Protein AF-A0A2V3XWN4-F1 (afdb_monomer_lite)

InterPro domains:
  IPR018337 Cell wall/choline-binding repeat [PF01473] (289-299)
  IPR018337 Cell wall/choline-binding repeat [PF01473] (301-315)
  IPR018337 Cell wall/choline-binding repeat [PF01473] (327-348)
  IPR018337 Cell wall/choline-binding repeat [PF01473] (350-366)
  IPR018337 Cell wall/choline-binding repeat [PS51170] (349-368)

Secondary structure (DSSP, 8-state):
---TTTTTT-----PPTT---------EEEEEEEE-S-SSGGG-EEEEEEEETT--TTSGGGHHHHTTSPPPPSEEE-TTS-EEEEEEEES-SSS--B--TTSPP-S-EEEEEEEEE-HHHHHHHHHHHHHHHHHHHHHHT-TTS-HHHHHHHHHHHHHHHHHHS--SSPPPHHHHHHHHHHHHHHHHHHHHHHHHHHHHHHHHHHTTS------------------------SEEEBTTTEEEEE----TT-PPPEEEEETTSPBP-SEEEEEEPPPPTTSPPPTT-EEEEE-TTSPBP-EEEE-TTS-EEEE---SSSSTTPBP-EEEEETTTTEEEEE-TTT-PBP-EEEEETTEEEEE-SS--S-EEEETTTTEEEE---SSPPTTPBP-SSB-TTS-BB-TTS-B--

Radius of gyration: 44.66 Å; chains: 1; bounding box: 105×45×139 Å

Sequence (412 aa):
EQDPEETGGLYAFTAHAGSRYVMVYNRAYRVYFINNVALPLENRYRYYFKVRRGESPEDEYYHSEYGQVAEQLEYFVNPDGAEFRYEGWSYSQDRYKEFNPSAAIYRKTYLYAYYKDNVKEVDDARKKLEDAIKEAIRVSDDYFLKQEESGELKEAVEEALEVLDRENPRATAGQLEEALEKLKEKTEPYEEILDDRYNHYDDIQDNGNKGGNKGGGGSGSGSKQNPFNTKRPESYTLGTNGNWVEISAPVGGERQMAFVLNGGMRLSGMWAWIKYPADGNGNISDRTGWYHFNDKGIMETGWIRDESGNWYYCNTEKEGRFGKMQTGWRHDGADENWYYLIPEGGAMATGWRKIGEKWYYFETAGAGVYAYDPVEERWNYGGGSGKPLGSMYKNEMTPDGYAVDSDGVWIP

Structure (mmCIF, N/CA/C/O backbone):
data_AF-A0A2V3XWN4-F1
#
_entry.id   AF-A0A2V3XWN4-F1
#
loop_
_atom_site.group_PDB
_atom_site.id
_atom_site.type_symbol
_atom_site.label_atom_id
_atom_site.label_alt_id
_atom_site.label_comp_id
_atom_site.label_asym_id
_atom_site.label_entity_id
_atom_site.label_seq_id
_atom_site.pdbx_PDB_ins_code
_atom_site.Cartn_x
_atom_site.Cartn_y
_atom_site.Cartn_z
_atom_site.occupancy
_atom_site.B_iso_or_equiv
_atom_site.auth_seq_id
_atom_site.auth_comp_id
_atom_site.auth_asym_id
_atom_site.auth_atom_id
_atom_site.pdbx_PDB_model_num
ATOM 1 N N . GLU A 1 1 ? -40.427 -12.298 67.861 1.00 51.34 1 GLU A N 1
ATOM 2 C CA . GLU A 1 1 ? -41.456 -12.307 66.802 1.00 51.34 1 GLU A CA 1
ATOM 3 C C . GLU A 1 1 ? -41.292 -13.569 65.974 1.00 51.34 1 GLU A C 1
ATOM 5 O O . GLU A 1 1 ? -40.167 -14.034 65.852 1.00 51.34 1 GLU A O 1
ATOM 10 N N . GLN A 1 2 ? -42.379 -14.164 65.483 1.00 57.03 2 GLN A N 1
ATOM 11 C CA . GLN A 1 2 ? -42.281 -15.189 64.439 1.00 57.03 2 GLN A CA 1
ATOM 12 C C . GLN A 1 2 ? -42.116 -14.457 63.111 1.00 57.03 2 GLN A C 1
ATOM 14 O O . GLN A 1 2 ? -42.968 -13.625 62.797 1.00 57.03 2 GLN A O 1
ATOM 19 N N . ASP A 1 3 ? -41.043 -14.737 62.369 1.00 60.22 3 ASP A N 1
ATOM 20 C CA . ASP A 1 3 ? -40.909 -14.256 60.997 1.00 60.22 3 ASP A CA 1
ATOM 21 C C . ASP A 1 3 ? -42.015 -14.919 60.151 1.00 60.22 3 ASP A C 1
ATOM 23 O O . ASP A 1 3 ? -42.009 -16.145 59.991 1.00 60.22 3 ASP A O 1
ATOM 27 N N . PRO A 1 4 ? -42.987 -14.153 59.622 1.00 61.97 4 PRO A N 1
ATOM 28 C CA . PRO A 1 4 ? -44.060 -14.703 58.801 1.00 61.97 4 PRO A CA 1
ATOM 29 C C . PRO A 1 4 ? -43.546 -15.437 57.553 1.00 61.97 4 PRO A C 1
ATOM 31 O O . PRO A 1 4 ? -44.279 -16.241 56.979 1.00 61.97 4 PRO A O 1
ATOM 34 N N . GLU A 1 5 ? -42.312 -15.172 57.109 1.00 60.25 5 GLU A N 1
ATOM 35 C CA . GLU A 1 5 ? -41.671 -15.877 55.995 1.00 60.25 5 GLU A CA 1
ATOM 36 C C . GLU A 1 5 ? -41.313 -17.323 56.365 1.00 60.25 5 GLU A C 1
ATOM 38 O O . GLU A 1 5 ? -41.525 -18.231 55.560 1.00 60.25 5 GLU A O 1
ATOM 43 N N . GLU A 1 6 ? -40.817 -17.551 57.584 1.00 65.31 6 GLU A N 1
ATOM 44 C CA . GLU A 1 6 ? -40.425 -18.880 58.071 1.00 65.31 6 GLU A CA 1
ATOM 45 C C . GLU A 1 6 ? -41.642 -19.741 58.422 1.00 65.31 6 GLU A C 1
ATOM 47 O O . GLU A 1 6 ? -41.605 -20.967 58.311 1.00 65.31 6 GLU A O 1
ATOM 52 N N . THR A 1 7 ? -42.750 -19.103 58.805 1.00 71.56 7 THR A N 1
ATOM 53 C CA . THR A 1 7 ? -43.983 -19.790 59.211 1.00 71.56 7 THR A CA 1
ATOM 54 C C . THR A 1 7 ? -44.996 -19.967 58.079 1.00 71.56 7 THR A C 1
ATOM 56 O O . THR A 1 7 ? -46.096 -20.476 58.310 1.00 71.56 7 THR A O 1
ATOM 59 N N . GLY A 1 8 ? -44.671 -19.540 56.852 1.00 62.84 8 GLY A N 1
ATOM 60 C CA . GLY A 1 8 ? -45.594 -19.601 55.714 1.00 62.84 8 GLY A CA 1
ATOM 61 C C . GLY A 1 8 ? -46.825 -18.701 55.879 1.00 62.84 8 GLY A C 1
ATOM 62 O O . GLY A 1 8 ? -47.900 -19.017 55.372 1.00 62.84 8 GLY A O 1
ATOM 63 N N . GLY A 1 9 ? -46.685 -17.592 56.607 1.00 65.88 9 GLY A N 1
ATOM 64 C CA . GLY A 1 9 ? -47.760 -16.652 56.917 1.00 65.88 9 GLY A CA 1
ATOM 65 C C . GLY A 1 9 ? -48.622 -17.050 58.118 1.00 65.88 9 GLY A C 1
ATOM 66 O O . GLY A 1 9 ? -49.652 -16.416 58.353 1.00 65.88 9 GLY A O 1
ATOM 67 N N . LEU A 1 10 ? -48.233 -18.077 58.883 1.00 65.31 10 LEU A N 1
ATOM 68 C CA . LEU A 1 10 ? -48.915 -18.434 60.123 1.00 65.31 10 LEU A CA 1
ATOM 69 C C . LEU A 1 10 ? -48.563 -17.413 61.213 1.00 65.31 10 LEU A C 1
ATOM 71 O O . LEU A 1 10 ? -47.402 -17.271 61.593 1.00 65.31 10 LEU A O 1
ATOM 75 N N . TYR A 1 11 ? -49.581 -16.730 61.729 1.00 69.88 11 TYR A N 1
ATOM 76 C CA . TYR A 1 11 ? -49.459 -15.811 62.855 1.00 69.88 11 TYR A CA 1
ATOM 77 C C . TYR A 1 11 ? -50.438 -16.227 63.953 1.00 69.88 11 TYR A C 1
ATOM 79 O O . TYR A 1 11 ? -51.635 -16.372 63.699 1.00 69.88 11 TYR A O 1
ATOM 87 N N . ALA A 1 12 ? -49.936 -16.421 65.173 1.00 74.12 12 ALA A N 1
ATOM 88 C CA . ALA A 1 12 ? -50.736 -16.785 66.337 1.00 74.12 12 ALA A CA 1
ATOM 89 C C . ALA A 1 12 ? -50.506 -15.781 67.471 1.00 74.12 12 ALA A C 1
ATOM 91 O O . ALA A 1 12 ? -49.370 -15.447 67.799 1.00 74.12 12 ALA A O 1
ATOM 92 N N . PHE A 1 13 ? -51.591 -15.312 68.085 1.00 80.12 13 PHE A N 1
ATOM 93 C CA . PHE A 1 13 ? -51.546 -14.425 69.243 1.00 80.12 13 PHE A CA 1
ATOM 94 C C . PHE A 1 13 ? -52.724 -14.707 70.178 1.00 80.12 13 PHE A C 1
ATOM 96 O O . PHE A 1 13 ? -53.772 -15.195 69.752 1.00 80.12 13 PHE A O 1
ATOM 103 N N . THR A 1 14 ? -52.562 -14.379 71.458 1.00 84.88 14 THR A N 1
ATOM 104 C CA . THR A 1 14 ? -53.639 -14.471 72.448 1.00 84.88 14 THR A CA 1
ATOM 105 C C . THR A 1 14 ? -54.469 -13.192 72.404 1.00 84.88 14 THR A C 1
ATOM 107 O O . THR A 1 14 ? -53.966 -12.113 72.710 1.00 84.88 14 THR A O 1
ATOM 110 N N . ALA A 1 15 ? -55.736 -13.295 72.009 1.00 83.94 15 ALA A N 1
ATOM 111 C CA . ALA A 1 15 ? -56.645 -12.153 71.964 1.00 83.94 15 ALA A CA 1
ATOM 112 C C . ALA A 1 15 ? -57.164 -11.781 73.367 1.00 83.94 15 ALA A C 1
ATOM 114 O O . ALA A 1 15 ? -57.453 -12.652 74.187 1.00 83.94 15 ALA A O 1
ATOM 115 N N . HIS A 1 16 ? -57.338 -10.484 73.623 1.00 89.50 16 HIS A N 1
ATOM 116 C CA . HIS A 1 16 ? -57.922 -9.950 74.851 1.00 89.50 16 HIS A CA 1
ATOM 117 C C . HIS A 1 16 ? -59.386 -9.551 74.637 1.00 89.50 16 HIS A C 1
ATOM 119 O O . HIS A 1 16 ? -59.754 -8.956 73.620 1.00 89.50 16 HIS A O 1
ATOM 125 N N . ALA A 1 17 ? -60.232 -9.877 75.616 1.00 86.75 17 ALA A N 1
ATOM 126 C CA . ALA A 1 17 ? -61.647 -9.529 75.587 1.00 86.75 17 ALA A CA 1
ATOM 127 C C . ALA A 1 17 ? -61.834 -7.999 75.575 1.00 86.75 17 ALA A C 1
ATOM 129 O O . ALA A 1 17 ? -61.257 -7.294 76.399 1.00 86.75 17 ALA A O 1
ATOM 130 N N . GLY A 1 18 ? -62.646 -7.494 74.640 1.00 90.50 18 GLY A N 1
ATOM 131 C CA . GLY A 1 18 ? -62.926 -6.060 74.469 1.00 90.50 18 GLY A CA 1
ATOM 132 C C . GLY A 1 18 ? -62.038 -5.330 73.451 1.00 90.50 18 GLY A C 1
ATOM 133 O O . GLY A 1 18 ? -62.305 -4.169 73.148 1.00 90.50 18 GLY A O 1
ATOM 134 N N . SER A 1 19 ? -61.021 -5.983 72.881 1.00 89.81 19 SER A N 1
ATOM 135 C CA . SER A 1 19 ? -60.162 -5.401 71.839 1.00 89.81 19 SER A CA 1
ATOM 136 C C . SER A 1 19 ? -60.647 -5.734 70.421 1.00 89.81 19 SER A C 1
ATOM 138 O O . SER A 1 19 ? -61.196 -6.807 70.172 1.00 89.81 19 SER A O 1
ATOM 140 N N . ARG A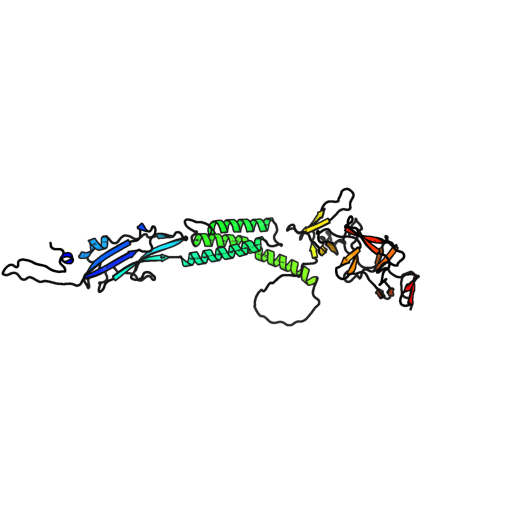 1 20 ? -60.404 -4.828 69.463 1.00 86.31 20 ARG A N 1
ATOM 141 C CA . ARG A 1 20 ? -60.603 -5.070 68.025 1.00 86.31 20 ARG A CA 1
ATOM 142 C C . ARG A 1 20 ? -59.250 -5.264 67.353 1.00 86.31 20 ARG A C 1
ATOM 144 O O . ARG A 1 20 ? -58.442 -4.343 67.317 1.00 86.31 20 ARG A O 1
ATOM 151 N N . TYR A 1 21 ? -59.047 -6.439 66.775 1.00 81.62 21 TYR A N 1
ATOM 152 C CA . TYR A 1 21 ? -57.862 -6.760 65.988 1.00 81.62 21 TYR A CA 1
ATOM 153 C C . TYR A 1 21 ? -58.197 -6.635 64.501 1.00 81.62 21 TYR A C 1
ATOM 155 O O . TYR A 1 21 ? -59.237 -7.120 64.055 1.00 81.62 21 TYR A O 1
ATOM 163 N N . VAL A 1 22 ? -57.336 -5.966 63.735 1.00 77.69 22 VAL A N 1
ATOM 164 C CA . VAL A 1 22 ? -57.468 -5.835 62.280 1.00 77.69 22 VAL A CA 1
ATOM 165 C C . VAL A 1 22 ? -56.222 -6.433 61.648 1.00 77.69 22 VAL A C 1
ATOM 167 O O . VAL A 1 22 ? -55.116 -5.969 61.905 1.00 77.69 22 VAL A O 1
ATOM 170 N N . MET A 1 23 ? -56.409 -7.467 60.832 1.00 72.25 23 MET A N 1
ATOM 171 C CA . MET A 1 23 ? -55.339 -8.068 60.044 1.00 72.25 23 MET A CA 1
ATOM 172 C C . MET A 1 23 ? -55.421 -7.519 58.622 1.00 72.25 23 MET A C 1
ATOM 174 O O . MET A 1 23 ? -56.458 -7.637 57.969 1.00 72.25 23 MET A O 1
ATOM 178 N N . VAL A 1 24 ? -54.337 -6.910 58.150 1.00 67.12 24 VAL A N 1
ATOM 179 C CA . VAL A 1 24 ? -54.233 -6.398 56.782 1.00 67.12 24 VAL A CA 1
ATOM 180 C C . VAL A 1 24 ? -53.136 -7.179 56.078 1.00 67.12 24 VAL A C 1
ATOM 182 O O . VAL A 1 24 ? -51.982 -7.143 56.493 1.00 67.12 24 VAL A O 1
ATOM 185 N N . TYR A 1 25 ? -53.499 -7.892 55.014 1.00 69.25 25 TYR A N 1
ATOM 186 C CA . TYR A 1 25 ? -52.537 -8.546 54.135 1.00 69.25 25 TYR A CA 1
ATOM 187 C C . TYR A 1 25 ? -52.332 -7.674 52.900 1.00 69.25 25 TYR A C 1
ATOM 189 O O . TYR A 1 25 ? -53.263 -7.488 52.115 1.00 69.25 25 TYR A O 1
ATOM 197 N N . ASN A 1 26 ? -51.120 -7.149 52.719 1.00 75.31 26 ASN A N 1
ATOM 198 C CA . ASN A 1 26 ? -50.752 -6.456 51.492 1.00 75.31 26 ASN A CA 1
ATOM 199 C C . ASN A 1 26 ? -49.746 -7.304 50.711 1.00 75.31 26 ASN A C 1
ATOM 201 O O . ASN A 1 26 ? -48.713 -7.718 51.238 1.00 75.31 26 ASN A O 1
ATOM 205 N N . ARG A 1 27 ? -50.061 -7.592 49.447 1.00 86.12 27 ARG A N 1
ATOM 206 C CA . ARG A 1 27 ? -49.185 -8.384 48.578 1.00 86.12 27 ARG A CA 1
ATOM 207 C C . ARG A 1 27 ? -47.886 -7.615 48.363 1.00 86.12 27 ARG A C 1
ATOM 209 O O . ARG A 1 27 ? -47.947 -6.470 47.940 1.00 86.12 27 ARG A O 1
ATOM 216 N N . ALA A 1 28 ? -46.736 -8.244 48.575 1.00 90.81 28 ALA A N 1
ATOM 217 C CA . ALA A 1 28 ? -45.437 -7.643 48.284 1.00 90.81 28 ALA A CA 1
ATOM 218 C C . ALA A 1 28 ? -44.770 -8.283 47.062 1.00 90.81 28 ALA A C 1
ATOM 220 O O . ALA A 1 28 ? -44.972 -9.463 46.757 1.00 90.81 28 ALA A O 1
ATOM 221 N N . TYR A 1 29 ? -43.966 -7.494 46.357 1.00 95.19 29 TYR A N 1
ATOM 222 C CA . TYR A 1 29 ? -43.212 -7.905 45.183 1.00 95.19 29 TYR A CA 1
ATOM 223 C C . TYR A 1 29 ? -41.722 -7.709 45.415 1.00 95.19 29 TYR A C 1
ATOM 225 O O . TYR A 1 29 ? -41.302 -6.720 46.001 1.00 95.19 29 TYR A O 1
ATOM 233 N N . ARG A 1 30 ? -40.912 -8.651 44.927 1.00 95.75 30 ARG A N 1
ATOM 234 C CA . ARG A 1 30 ? -39.455 -8.499 44.933 1.00 95.75 30 ARG A CA 1
ATOM 235 C C . ARG A 1 30 ? -39.034 -7.502 43.853 1.00 95.75 30 ARG A C 1
ATOM 237 O O . ARG A 1 30 ? -39.420 -7.676 42.691 1.00 95.75 30 ARG A O 1
ATOM 244 N N . VAL A 1 31 ? -38.225 -6.526 44.243 1.00 97.19 31 VAL A N 1
ATOM 245 C CA . VAL A 1 31 ? -37.530 -5.593 43.352 1.00 97.19 31 VAL A CA 1
ATOM 246 C C . VAL A 1 31 ? -36.060 -5.992 43.345 1.00 97.19 31 VAL A C 1
ATOM 248 O O . VAL A 1 31 ? -35.425 -5.994 44.394 1.00 97.19 31 VAL A O 1
ATOM 251 N N . TYR A 1 32 ? -35.549 -6.414 42.191 1.00 97.00 32 TYR A N 1
ATOM 252 C CA . TYR A 1 32 ? -34.164 -6.854 42.026 1.00 97.00 32 TYR A CA 1
ATOM 253 C C . TYR A 1 32 ? -33.322 -5.730 41.439 1.00 97.00 32 TYR A C 1
ATOM 255 O O . TYR A 1 32 ? -33.710 -5.170 40.421 1.00 97.00 32 TYR A O 1
ATOM 263 N N . PHE A 1 33 ? -32.156 -5.495 42.025 1.00 96.44 33 PHE A N 1
ATOM 264 C CA . PHE A 1 33 ? -31.102 -4.611 41.542 1.00 96.44 33 PHE A CA 1
ATOM 265 C C . PHE A 1 33 ? -29.926 -5.478 41.100 1.00 96.44 33 PHE A C 1
ATOM 267 O O . PHE A 1 33 ? -29.423 -6.291 41.879 1.00 96.44 33 PHE A O 1
ATOM 274 N N . ILE A 1 34 ? -29.553 -5.381 39.827 1.00 95.56 34 ILE A N 1
ATOM 275 C CA . ILE A 1 34 ? -28.599 -6.281 39.180 1.00 95.56 34 ILE A CA 1
ATOM 276 C C . ILE A 1 34 ? -27.559 -5.465 38.407 1.00 95.56 34 ILE A C 1
ATOM 278 O O . ILE A 1 34 ? -27.908 -4.731 37.490 1.00 95.56 34 ILE A O 1
ATOM 282 N N . ASN A 1 35 ? -26.278 -5.650 38.705 1.00 92.38 35 ASN A N 1
ATOM 283 C CA . ASN A 1 35 ? -25.176 -5.207 37.857 1.00 92.38 35 ASN A CA 1
ATOM 284 C C . ASN A 1 35 ? -24.391 -6.429 37.376 1.00 92.38 35 ASN A C 1
ATOM 286 O O . ASN A 1 35 ? -23.721 -7.091 38.164 1.00 92.38 35 ASN A O 1
ATOM 290 N N . ASN A 1 36 ? -24.482 -6.726 36.080 1.00 87.44 36 ASN A N 1
ATOM 291 C CA . ASN A 1 36 ? -23.754 -7.831 35.448 1.00 87.44 36 ASN A CA 1
ATOM 292 C C . ASN A 1 36 ? -22.577 -7.353 34.583 1.00 87.44 36 ASN A C 1
ATOM 294 O O . ASN A 1 36 ? -21.869 -8.188 34.020 1.00 87.44 36 ASN A O 1
ATOM 298 N N . VAL A 1 37 ? -22.401 -6.037 34.441 1.00 84.62 37 VAL A N 1
ATOM 299 C CA . VAL A 1 37 ? -21.511 -5.424 33.445 1.00 84.62 37 VAL A CA 1
ATOM 300 C C . VAL A 1 37 ? -20.244 -4.874 34.095 1.00 84.62 37 VAL A C 1
ATOM 302 O O . VAL A 1 37 ? -19.184 -4.956 33.485 1.00 84.62 37 VAL A O 1
ATOM 305 N N . ALA A 1 38 ? -20.328 -4.382 35.337 1.00 82.06 38 ALA A N 1
ATOM 306 C CA . ALA A 1 38 ? -19.183 -3.791 36.021 1.00 82.06 38 ALA A CA 1
ATOM 307 C C . ALA A 1 38 ? -17.984 -4.741 36.117 1.00 82.06 38 ALA A C 1
ATOM 309 O O . ALA A 1 38 ? -18.119 -5.957 36.320 1.00 82.06 38 ALA A O 1
ATOM 310 N N . LEU A 1 39 ? -16.808 -4.130 35.987 1.00 76.06 39 LEU A N 1
ATOM 311 C CA . LEU A 1 39 ? -15.509 -4.754 36.160 1.00 76.06 39 LEU A CA 1
ATOM 312 C C . LEU A 1 39 ? -14.726 -4.047 37.275 1.00 76.06 39 LEU A C 1
ATOM 314 O O . LEU A 1 39 ? -14.933 -2.851 37.496 1.00 76.06 39 LEU A O 1
ATOM 318 N N . PRO A 1 40 ? -13.818 -4.753 37.971 1.00 80.00 40 PRO A N 1
ATOM 319 C CA . PRO A 1 40 ? -13.634 -6.215 37.997 1.00 80.00 40 PRO A CA 1
ATOM 320 C C . PRO A 1 40 ? -14.895 -7.000 38.418 1.00 80.00 40 PRO A C 1
ATOM 322 O O . PRO A 1 40 ? -15.858 -6.424 38.912 1.00 80.00 40 PRO A O 1
ATOM 325 N N . LEU A 1 41 ? -14.912 -8.326 38.194 1.00 81.56 41 LEU A N 1
ATOM 326 C CA . LEU A 1 41 ? -16.087 -9.199 38.414 1.00 81.56 41 LEU A CA 1
ATOM 327 C C . LEU A 1 41 ? -16.704 -9.089 39.818 1.00 81.56 41 LEU A C 1
ATOM 329 O O . LEU A 1 41 ? -17.894 -9.343 39.981 1.00 81.56 41 LEU A O 1
ATOM 333 N N . GLU A 1 42 ? -15.903 -8.725 40.815 1.00 82.19 42 GLU A N 1
ATOM 334 C CA . GLU A 1 42 ? -16.322 -8.476 42.198 1.00 82.19 42 GLU A CA 1
ATOM 335 C C . GLU A 1 42 ? -17.287 -7.291 42.353 1.00 82.19 42 GLU A C 1
ATOM 337 O O . GLU A 1 42 ? -18.084 -7.278 43.286 1.00 82.19 42 GLU A O 1
ATOM 342 N N . ASN A 1 43 ? -17.294 -6.353 41.400 1.00 80.25 43 ASN A N 1
ATOM 343 C CA . ASN A 1 43 ? -18.240 -5.235 41.358 1.00 80.25 43 ASN A CA 1
ATOM 344 C C . ASN A 1 43 ? -19.602 -5.631 40.772 1.00 80.25 43 ASN A C 1
ATOM 346 O O . ASN A 1 43 ? -20.525 -4.815 40.723 1.00 80.25 43 ASN A O 1
ATOM 350 N N . ARG A 1 44 ? -19.761 -6.883 40.320 1.00 85.88 44 ARG A N 1
ATOM 351 C CA . ARG A 1 44 ? -21.072 -7.394 39.925 1.00 85.88 44 ARG A CA 1
ATOM 352 C C . ARG A 1 44 ? -21.934 -7.579 41.159 1.00 85.88 44 ARG A C 1
ATOM 354 O O . ARG A 1 44 ? -21.550 -8.211 42.138 1.00 85.88 44 ARG A O 1
ATOM 361 N N . TYR A 1 45 ? -23.144 -7.057 41.077 1.00 87.50 45 TYR A N 1
ATOM 362 C CA . TYR A 1 45 ? -24.017 -6.895 42.223 1.00 87.50 45 TYR A CA 1
ATOM 363 C C . TYR A 1 45 ? -25.370 -7.535 41.954 1.00 87.50 45 TYR A C 1
ATOM 365 O O . TYR A 1 45 ? -25.940 -7.399 40.871 1.00 87.50 45 TYR A O 1
ATOM 373 N N . ARG A 1 46 ? -25.911 -8.227 42.955 1.00 92.44 46 ARG A N 1
ATOM 374 C CA . ARG A 1 46 ? -27.287 -8.710 42.925 1.00 92.44 46 ARG A CA 1
ATOM 375 C C . ARG A 1 46 ? -27.903 -8.581 44.302 1.00 92.44 46 ARG A C 1
ATOM 377 O O . ARG A 1 46 ? -27.551 -9.319 45.216 1.00 92.44 46 ARG A O 1
ATOM 384 N N . TYR A 1 47 ? -28.896 -7.718 44.400 1.00 95.12 47 TYR A N 1
ATOM 385 C CA . TYR A 1 47 ? -29.650 -7.492 45.620 1.00 95.12 47 TYR A CA 1
ATOM 386 C C . TYR A 1 47 ? -31.133 -7.433 45.322 1.00 95.12 47 TYR A C 1
ATOM 388 O O . TYR A 1 47 ? -31.555 -7.172 44.193 1.00 95.12 47 TYR A O 1
ATOM 396 N N . TYR A 1 48 ? -31.940 -7.737 46.324 1.00 95.69 48 TYR A N 1
ATOM 397 C CA . TYR A 1 48 ? -33.368 -7.531 46.232 1.00 95.69 48 TYR A CA 1
ATOM 398 C C . TYR A 1 48 ? -33.957 -7.329 47.615 1.00 95.69 48 TYR A C 1
ATOM 400 O O . TYR A 1 48 ? -33.497 -7.913 48.592 1.00 95.69 48 TYR A O 1
ATOM 408 N N . PHE A 1 49 ? -35.061 -6.601 47.651 1.00 95.75 49 PHE A N 1
ATOM 409 C CA . PHE A 1 49 ? -35.941 -6.522 48.806 1.00 95.75 49 PHE A CA 1
ATOM 410 C C . PHE A 1 49 ? -37.398 -6.531 48.338 1.00 95.75 49 PHE A C 1
ATOM 412 O O . PHE A 1 49 ? -37.686 -6.571 47.132 1.00 95.75 49 PHE A O 1
ATOM 419 N N . LYS A 1 50 ? -38.337 -6.619 49.282 1.00 93.94 50 LYS A N 1
ATOM 420 C CA . LYS A 1 50 ? -39.770 -6.691 48.983 1.00 93.94 50 LYS A CA 1
ATOM 421 C C . LYS A 1 50 ? -40.418 -5.332 49.192 1.00 93.94 50 LYS A C 1
ATOM 423 O O . LYS A 1 50 ? -40.262 -4.753 50.253 1.00 93.94 50 LYS A O 1
ATOM 428 N N . VAL A 1 51 ? -41.214 -4.904 48.218 1.00 94.62 51 VAL A N 1
ATOM 429 C CA . VAL A 1 51 ? -42.010 -3.672 48.267 1.00 94.62 51 VAL A CA 1
ATOM 430 C C . VAL A 1 51 ? -43.481 -4.037 48.147 1.00 94.62 51 VAL A C 1
ATOM 432 O O . VAL A 1 51 ? -43.866 -4.843 47.290 1.00 94.62 51 VAL A O 1
ATOM 435 N N . ARG A 1 52 ? -44.314 -3.514 49.046 1.00 93.81 52 ARG A N 1
ATOM 436 C CA . ARG A 1 52 ? -45.757 -3.770 49.048 1.00 93.81 52 ARG A CA 1
ATOM 437 C C . ARG A 1 52 ? -46.402 -3.194 47.791 1.00 93.81 52 ARG A C 1
ATOM 439 O O . ARG A 1 52 ? -45.956 -2.210 47.210 1.00 93.81 52 ARG A O 1
ATOM 446 N N . ARG A 1 53 ? -47.478 -3.837 47.343 1.00 93.38 53 ARG A N 1
ATOM 447 C CA . ARG A 1 53 ? -48.207 -3.442 46.142 1.00 93.38 53 ARG A CA 1
ATOM 448 C C . ARG A 1 53 ? -48.734 -2.018 46.302 1.00 93.38 53 ARG A C 1
ATOM 450 O O . ARG A 1 53 ? -49.542 -1.769 47.192 1.00 93.38 53 ARG A O 1
ATOM 457 N N . GLY A 1 54 ? -48.362 -1.148 45.368 1.00 93.56 54 GLY A N 1
ATOM 458 C CA . GLY A 1 54 ? -48.785 0.252 45.343 1.00 93.56 54 GLY A CA 1
ATOM 459 C C . GLY A 1 54 ? -47.893 1.203 46.146 1.00 93.56 54 GLY A C 1
ATOM 460 O O . GLY A 1 54 ? -48.116 2.403 46.060 1.00 93.56 54 GLY A O 1
ATOM 461 N N . GLU A 1 55 ? -46.899 0.687 46.872 1.00 95.00 55 GLU A N 1
ATOM 462 C CA . GLU A 1 55 ? -45.883 1.476 47.581 1.00 95.00 55 GLU A CA 1
ATOM 463 C C . GLU A 1 55 ? -44.613 1.615 46.726 1.00 95.00 55 GLU A C 1
ATOM 465 O O . GLU A 1 55 ? -44.451 0.921 45.711 1.00 95.00 55 GLU A O 1
ATOM 470 N N . SER A 1 56 ? -43.738 2.533 47.121 1.00 95.81 56 SER 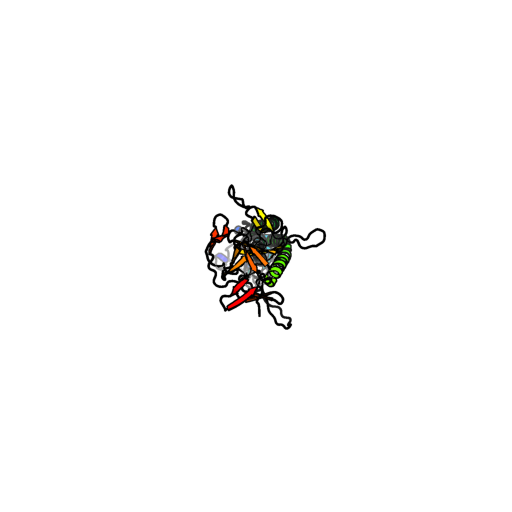A N 1
ATOM 471 C CA . SER A 1 56 ? -42.528 2.930 46.404 1.00 95.81 56 SER A CA 1
ATOM 472 C C . SER A 1 56 ? -41.260 2.446 47.131 1.00 95.81 56 SER A C 1
ATOM 474 O O . SER A 1 56 ? -41.230 2.437 48.361 1.00 95.81 56 SER A O 1
ATOM 476 N N . PRO A 1 57 ? -40.195 2.050 46.407 1.00 94.56 57 PRO A N 1
ATOM 477 C CA . PRO A 1 57 ? -38.905 1.684 47.002 1.00 94.56 57 PRO A CA 1
ATOM 478 C C . PRO A 1 57 ? -38.237 2.785 47.837 1.00 94.56 57 PRO A C 1
ATOM 480 O O . PRO A 1 57 ? -37.441 2.460 48.710 1.00 94.56 57 PRO A O 1
ATOM 483 N N . GLU A 1 58 ? -38.562 4.055 47.589 1.00 94.25 58 GLU A N 1
ATOM 484 C CA . GLU A 1 58 ? -38.068 5.204 48.362 1.00 94.25 58 GLU A CA 1
ATOM 485 C C . GLU A 1 58 ? -38.898 5.546 49.603 1.00 94.25 58 GLU A C 1
ATOM 487 O O . GLU A 1 58 ? -38.500 6.425 50.371 1.00 94.25 58 GLU A O 1
ATOM 492 N N . ASP A 1 59 ? -40.045 4.890 49.814 1.00 94.44 59 ASP A N 1
ATOM 493 C CA . ASP A 1 59 ? -40.867 5.165 50.992 1.00 94.44 59 ASP A CA 1
ATOM 494 C C . ASP A 1 59 ? -40.059 4.891 52.275 1.00 94.44 59 ASP A C 1
ATOM 496 O O . ASP A 1 59 ? -39.278 3.941 52.338 1.00 94.44 59 ASP A O 1
ATOM 500 N N . GLU A 1 60 ? -40.280 5.693 53.326 1.00 92.81 60 GLU A N 1
ATOM 501 C CA . GLU A 1 60 ? -39.513 5.661 54.590 1.00 92.81 60 GLU A CA 1
ATOM 502 C C . GLU A 1 60 ? -39.383 4.247 55.185 1.00 92.81 60 GLU A C 1
ATOM 504 O O . GLU A 1 60 ? -38.344 3.886 55.734 1.00 92.81 60 GLU A O 1
ATOM 509 N N . TYR A 1 61 ? -40.417 3.419 55.007 1.00 90.69 61 TYR A N 1
ATOM 510 C CA . TYR A 1 61 ? -40.444 2.029 55.460 1.00 90.69 61 TYR A CA 1
ATOM 511 C C . TYR A 1 61 ? -39.333 1.156 54.850 1.00 90.69 61 TYR A C 1
ATOM 513 O O . TYR A 1 61 ? -38.884 0.228 55.513 1.00 90.69 61 TYR A O 1
ATOM 521 N N . TYR A 1 62 ? -38.889 1.446 53.623 1.00 93.69 62 TYR A N 1
ATOM 522 C CA . TYR A 1 62 ? -37.864 0.682 52.900 1.00 93.69 62 TYR A CA 1
ATOM 523 C C . TYR A 1 62 ? -36.497 1.369 52.882 1.00 93.69 62 TYR A C 1
ATOM 525 O O . TYR A 1 62 ? -35.591 0.897 52.200 1.00 93.69 62 TYR A O 1
ATOM 533 N N . HIS A 1 63 ? -36.320 2.489 53.592 1.00 91.38 63 HIS A N 1
ATOM 534 C CA . HIS A 1 63 ? -35.098 3.293 53.504 1.00 91.38 63 HIS A CA 1
ATOM 535 C C . HIS A 1 63 ? -33.837 2.491 53.871 1.00 91.38 63 HIS A C 1
ATOM 537 O O . HIS A 1 63 ? -32.781 2.677 53.270 1.00 91.38 63 HIS A O 1
ATOM 543 N N . SER A 1 64 ? -33.953 1.555 54.821 1.00 91.44 64 SER A N 1
ATOM 544 C CA . SER A 1 64 ? -32.833 0.716 55.261 1.00 91.44 64 SER A CA 1
ATOM 545 C C . SER A 1 64 ? -32.414 -0.321 54.216 1.00 91.44 64 SER A C 1
ATOM 547 O O . SER A 1 64 ? -31.228 -0.597 54.050 1.00 91.44 64 SER A O 1
ATOM 549 N N . GLU A 1 65 ? -33.379 -0.889 53.498 1.00 94.12 65 GLU A N 1
ATOM 550 C CA . GLU A 1 65 ? -33.176 -1.860 52.432 1.00 94.12 65 GLU A CA 1
ATOM 551 C C . GLU A 1 65 ? -32.723 -1.161 51.153 1.00 94.12 65 GLU A C 1
ATOM 553 O O . GLU A 1 65 ? -31.756 -1.575 50.521 1.00 94.12 65 GLU A O 1
ATOM 558 N N . TYR A 1 66 ? -33.371 -0.056 50.788 1.00 92.94 66 TYR A N 1
ATOM 559 C CA . TYR A 1 66 ? -32.991 0.720 49.616 1.00 92.94 66 TYR A CA 1
ATOM 560 C C . TYR A 1 66 ? -31.602 1.350 49.777 1.00 92.94 66 TYR A C 1
ATOM 562 O O . TYR A 1 66 ? -30.825 1.344 48.830 1.00 92.94 66 TYR A O 1
ATOM 570 N N . GLY A 1 67 ? -31.222 1.770 50.989 1.00 90.69 67 GLY A N 1
ATOM 571 C CA . GLY A 1 67 ? -29.866 2.234 51.298 1.00 90.69 67 GLY A CA 1
ATOM 572 C C . GLY A 1 67 ? -28.772 1.161 51.179 1.00 90.69 67 GLY A C 1
ATOM 573 O O . GLY A 1 67 ? -27.594 1.501 51.146 1.00 90.69 67 GLY A O 1
ATOM 574 N N . GLN A 1 68 ? -29.127 -0.128 51.092 1.00 91.88 68 GLN A N 1
ATOM 575 C CA . GLN A 1 68 ? -28.174 -1.211 50.797 1.00 91.88 68 GLN A CA 1
ATOM 576 C C . GLN A 1 68 ? -27.952 -1.414 49.293 1.00 91.88 68 GLN A C 1
ATOM 578 O O . GLN A 1 68 ? -27.077 -2.202 48.915 1.00 91.88 68 GLN A O 1
ATOM 583 N N . VAL A 1 69 ? -28.732 -0.744 48.433 1.00 91.75 69 VAL A N 1
ATOM 584 C CA . VAL A 1 69 ? -28.487 -0.719 46.988 1.00 91.75 69 VAL A CA 1
ATOM 585 C C . VAL A 1 69 ? -27.132 -0.062 46.758 1.00 91.75 69 VAL A C 1
ATOM 587 O O . VAL A 1 69 ? -26.946 1.112 47.059 1.00 91.75 69 VAL A O 1
ATOM 590 N N . ALA A 1 70 ? -26.175 -0.844 46.258 1.00 83.94 70 ALA A N 1
ATOM 591 C CA . ALA A 1 70 ? -24.802 -0.384 46.098 1.00 83.94 70 ALA A CA 1
ATOM 592 C C . ALA A 1 70 ? -24.720 0.835 45.166 1.00 83.94 70 ALA A C 1
ATOM 594 O O . ALA A 1 70 ? -25.434 0.911 44.159 1.00 83.94 70 ALA A O 1
ATOM 595 N N . GLU A 1 71 ? -23.798 1.750 45.457 1.00 86.69 71 GLU A N 1
ATOM 596 C CA . GLU A 1 71 ? -23.359 2.746 44.482 1.00 86.69 71 GLU A CA 1
ATOM 597 C C . GLU A 1 71 ? -22.624 2.040 43.338 1.00 86.69 71 GLU A C 1
ATOM 599 O O . GLU A 1 71 ? -21.878 1.081 43.545 1.00 86.69 71 GLU A O 1
ATOM 604 N N . GLN A 1 72 ? -22.893 2.472 42.109 1.00 90.94 72 GLN A N 1
ATOM 605 C CA . GLN A 1 72 ? -22.311 1.869 40.914 1.00 90.94 72 GLN A CA 1
ATOM 606 C C . GLN A 1 72 ? -21.064 2.652 40.506 1.00 90.94 72 GLN A C 1
ATOM 608 O O . GLN A 1 72 ? -21.017 3.869 40.678 1.00 90.94 72 GLN A O 1
ATOM 613 N N . LEU A 1 73 ? -20.064 1.967 39.941 1.00 89.88 73 LEU A N 1
ATOM 614 C CA . LEU A 1 73 ? -18.905 2.649 39.360 1.00 89.88 73 LEU A CA 1
ATOM 615 C C . LEU A 1 73 ? -19.378 3.638 38.297 1.00 89.88 73 LEU A C 1
ATOM 617 O O . LEU A 1 73 ? -20.064 3.223 37.368 1.00 89.88 73 LEU A O 1
ATOM 621 N N . GLU A 1 74 ? -18.989 4.905 38.418 1.00 92.50 74 GLU A N 1
ATOM 622 C CA . GLU A 1 74 ? -19.375 5.950 37.464 1.00 92.50 74 GLU A CA 1
ATOM 623 C C . GLU A 1 74 ? -18.763 5.706 36.076 1.00 92.50 74 GLU A C 1
ATOM 625 O O . GLU A 1 74 ? -19.424 5.899 35.056 1.00 92.50 74 GLU A O 1
ATOM 630 N N . TYR A 1 75 ? -17.516 5.229 36.043 1.00 93.25 75 TYR A N 1
ATOM 631 C CA . TYR A 1 75 ? -16.747 5.001 34.826 1.00 93.25 75 TYR A CA 1
ATOM 632 C C . TYR A 1 75 ? -15.782 3.824 34.984 1.00 93.25 75 TYR A C 1
ATOM 634 O O . TYR A 1 75 ? -15.144 3.674 36.028 1.00 93.25 75 TYR A O 1
ATOM 642 N N . PHE A 1 76 ? -15.636 3.017 33.934 1.00 92.19 76 PHE A N 1
ATOM 643 C CA . PHE A 1 76 ? -14.536 2.062 33.806 1.00 92.19 76 PHE A CA 1
ATOM 644 C C . PHE A 1 76 ? -14.227 1.752 32.337 1.00 92.19 76 PHE A C 1
ATOM 646 O O . PHE A 1 76 ? -15.059 1.967 31.457 1.00 92.19 76 PHE A O 1
ATOM 653 N N . VAL A 1 77 ? -13.036 1.205 32.090 1.00 91.88 77 VAL A N 1
ATOM 654 C CA . VAL A 1 77 ? -12.611 0.693 30.780 1.00 91.88 77 VAL A CA 1
ATOM 655 C C . VAL A 1 77 ? -12.463 -0.817 30.879 1.00 91.88 77 VAL A C 1
ATOM 657 O O . VAL A 1 77 ? -11.857 -1.325 31.826 1.00 91.88 77 VAL A O 1
ATOM 660 N N . ASN A 1 78 ? -13.053 -1.550 29.941 1.00 92.06 78 ASN A N 1
ATOM 661 C CA . ASN A 1 78 ? -12.923 -2.998 29.894 1.00 92.06 78 ASN A CA 1
ATOM 662 C C . ASN A 1 78 ? -11.560 -3.413 29.282 1.00 92.06 78 ASN A C 1
ATOM 664 O O . ASN A 1 78 ? -10.855 -2.586 28.703 1.00 92.06 78 ASN A O 1
ATOM 668 N N . PRO A 1 79 ? -11.162 -4.693 29.386 1.00 92.81 79 PRO A N 1
ATOM 669 C CA . PRO A 1 79 ? -9.911 -5.178 28.800 1.00 92.81 79 PRO A CA 1
ATOM 670 C C . PRO A 1 79 ? -9.788 -4.961 27.286 1.00 92.81 79 PRO A C 1
ATOM 672 O O . PRO A 1 79 ? -8.671 -4.837 26.788 1.00 92.81 79 PRO A O 1
ATOM 675 N N . ASP A 1 80 ? -10.915 -4.875 26.574 1.00 91.94 80 ASP A N 1
ATOM 676 C CA . ASP A 1 80 ? -10.968 -4.622 25.131 1.00 91.94 80 ASP A CA 1
ATOM 677 C C . ASP A 1 80 ? -10.806 -3.136 24.754 1.00 91.94 80 ASP A C 1
ATOM 679 O O . ASP A 1 80 ? -10.755 -2.811 23.568 1.00 91.94 80 ASP A O 1
ATOM 683 N N . GLY A 1 81 ? -10.672 -2.244 25.743 1.00 94.00 81 GLY A N 1
ATOM 684 C CA . GLY A 1 81 ? -10.484 -0.804 25.547 1.00 94.00 81 GLY A CA 1
ATOM 685 C C . GLY A 1 81 ? -11.786 -0.001 25.456 1.00 94.00 81 GLY A C 1
ATOM 686 O O . GLY A 1 81 ? -11.739 1.213 25.260 1.00 94.00 81 GLY A O 1
ATOM 687 N N . ALA A 1 82 ? -12.944 -0.646 25.612 1.00 95.62 82 ALA A N 1
ATOM 688 C CA . ALA A 1 82 ? -14.246 0.010 25.612 1.00 95.62 82 ALA A CA 1
ATOM 689 C C . ALA A 1 82 ? -14.562 0.644 26.967 1.00 95.62 82 ALA A C 1
ATOM 691 O O . ALA A 1 82 ? -14.377 0.051 28.030 1.00 95.62 82 ALA A O 1
ATOM 692 N N . GLU A 1 83 ? -15.064 1.865 26.907 1.00 94.44 83 GLU A N 1
ATOM 693 C CA . GLU A 1 83 ? -15.430 2.708 28.029 1.00 94.44 83 GLU A CA 1
ATOM 694 C C . GLU A 1 83 ? -16.907 2.525 28.371 1.00 94.44 83 GLU A C 1
ATOM 696 O O . GLU A 1 83 ? -17.765 2.484 27.491 1.00 94.44 83 GLU A O 1
ATOM 701 N N . PHE A 1 84 ? -17.209 2.464 29.664 1.00 95.00 84 PHE A N 1
ATOM 702 C CA . PHE A 1 84 ? -18.554 2.289 30.195 1.00 95.00 84 PHE A CA 1
ATOM 703 C C . PHE A 1 84 ? -18.839 3.407 31.190 1.00 95.00 84 PHE A C 1
ATOM 705 O O . PHE A 1 84 ? -18.092 3.581 32.152 1.00 95.00 84 PHE A O 1
ATOM 712 N N . ARG A 1 85 ? -19.928 4.151 30.978 1.00 95.25 85 ARG A N 1
ATOM 713 C CA . ARG A 1 85 ? -20.384 5.227 31.873 1.00 95.25 85 ARG A CA 1
ATOM 714 C C . ARG A 1 85 ? -21.743 4.897 32.456 1.00 95.25 85 ARG A C 1
ATOM 716 O O . ARG A 1 85 ? -22.673 4.600 31.709 1.00 95.25 85 ARG A O 1
ATOM 723 N N . TYR A 1 86 ? -21.854 4.932 33.776 1.00 94.81 86 TYR A N 1
ATOM 724 C CA . TYR A 1 86 ? -23.106 4.642 34.461 1.00 94.81 86 TYR A CA 1
ATOM 725 C C . TYR A 1 86 ? -24.131 5.755 34.220 1.00 94.81 86 TYR A C 1
ATOM 727 O O . TYR A 1 86 ? -23.829 6.927 34.427 1.00 94.81 86 TYR A O 1
ATOM 735 N N . GLU A 1 87 ? -25.346 5.391 33.803 1.00 95.38 87 GLU A N 1
ATOM 736 C CA . GLU A 1 87 ? -26.445 6.356 33.624 1.00 95.38 87 GLU A CA 1
ATOM 737 C C . GLU A 1 87 ? 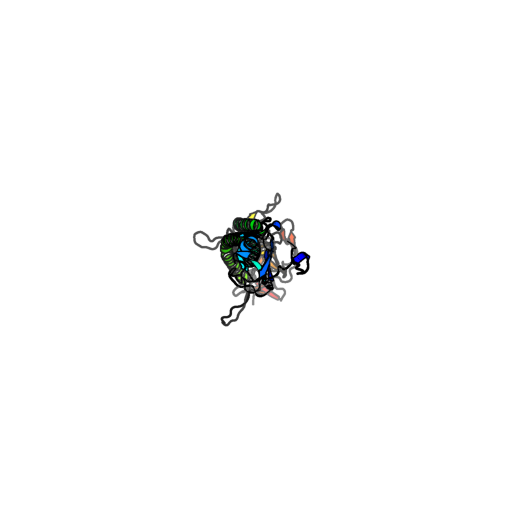-27.534 6.223 34.693 1.00 95.38 87 GLU A C 1
ATOM 739 O O . GLU A 1 87 ? -28.221 7.196 34.992 1.00 95.38 87 GLU A O 1
ATOM 744 N N . GLY A 1 88 ? -27.700 5.036 35.283 1.00 94.62 88 GLY A N 1
ATOM 745 C CA . GLY A 1 88 ? -28.724 4.809 36.297 1.00 94.62 88 GLY A CA 1
ATOM 746 C C . GLY A 1 88 ? -29.273 3.388 36.322 1.00 94.62 88 GLY A C 1
ATOM 747 O O . GLY A 1 88 ? -28.876 2.505 35.556 1.00 94.62 88 GLY A O 1
ATOM 748 N N . TRP A 1 89 ? -30.252 3.173 37.200 1.00 96.00 89 TRP A N 1
ATOM 749 C CA . TRP A 1 89 ? -31.034 1.943 37.224 1.00 96.00 89 TRP A CA 1
ATOM 750 C C . TRP A 1 89 ? -32.037 1.933 36.076 1.00 96.00 89 TRP A C 1
ATOM 752 O O . TRP A 1 89 ? -32.785 2.887 35.873 1.00 96.00 89 TRP A O 1
ATOM 762 N N . SER A 1 90 ? -32.087 0.824 35.344 1.00 96.88 90 SER A N 1
ATOM 763 C CA . SER A 1 90 ? -32.964 0.672 34.195 1.00 96.88 90 SER A CA 1
ATOM 764 C C . SER A 1 90 ? -33.822 -0.582 34.250 1.00 96.88 90 SER A C 1
ATOM 766 O O . SER A 1 90 ? -33.381 -1.651 34.653 1.00 96.88 90 SER A O 1
ATOM 768 N N . TYR A 1 91 ? -35.046 -0.491 33.735 1.00 95.81 91 TYR A N 1
ATOM 769 C CA . TYR A 1 91 ? -35.908 -1.651 33.500 1.00 95.81 91 TYR A CA 1
ATOM 770 C C . TYR A 1 91 ? -35.410 -2.612 32.406 1.00 95.81 91 TYR A C 1
ATOM 772 O O . TYR A 1 91 ? -36.033 -3.651 32.181 1.00 95.81 91 TYR A O 1
ATOM 780 N N . SER A 1 92 ? -34.358 -2.259 31.667 1.00 93.69 92 SER A N 1
ATOM 781 C CA . SER A 1 92 ? -33.841 -3.031 30.539 1.00 93.69 92 SER A CA 1
ATOM 782 C C . SER A 1 92 ? -32.318 -3.024 30.562 1.00 93.69 92 SER A C 1
ATOM 784 O O . SER A 1 92 ? -31.710 -2.005 30.861 1.00 93.69 92 SER A O 1
ATOM 786 N N . GLN A 1 93 ? -31.708 -4.160 30.224 1.00 89.25 93 GLN A N 1
ATOM 787 C CA . GLN A 1 93 ? -30.252 -4.282 30.167 1.00 89.25 93 GLN A CA 1
ATOM 788 C C . GLN A 1 93 ? -29.680 -3.690 28.867 1.00 89.25 93 GLN A C 1
ATOM 790 O O . GLN A 1 93 ? -28.630 -3.069 28.901 1.00 89.25 93 GLN A O 1
ATOM 795 N N . ASP A 1 94 ? -30.402 -3.817 27.746 1.00 88.12 94 ASP A N 1
ATOM 796 C CA . ASP A 1 94 ? -29.874 -3.473 26.410 1.00 88.12 94 ASP A CA 1
ATOM 797 C C . ASP A 1 94 ? -30.215 -2.050 25.939 1.00 88.12 94 ASP A C 1
ATOM 799 O O . ASP A 1 94 ? -29.735 -1.587 24.910 1.00 88.12 94 ASP A O 1
ATOM 803 N N . ARG A 1 95 ? -31.139 -1.372 26.627 1.00 93.44 95 ARG A N 1
ATOM 804 C CA . ARG A 1 95 ? -31.607 -0.025 26.269 1.00 93.44 95 ARG A CA 1
ATOM 805 C C . ARG A 1 95 ? -32.002 0.729 27.516 1.00 93.44 95 ARG A C 1
ATOM 807 O O . ARG A 1 95 ? -32.817 0.210 28.280 1.00 93.44 95 ARG A O 1
ATOM 814 N N . TYR A 1 96 ? -31.524 1.961 27.651 1.00 96.25 96 TYR A N 1
ATOM 815 C CA . TYR A 1 96 ? -31.848 2.768 28.813 1.00 96.25 96 TYR A CA 1
ATOM 816 C C . TYR A 1 96 ? -33.348 3.068 28.890 1.00 96.25 96 TYR A C 1
ATOM 818 O O . TYR A 1 96 ? -33.970 3.637 27.991 1.00 96.25 96 TYR A O 1
ATOM 826 N N . LYS A 1 97 ? -33.934 2.622 29.991 1.00 96.75 97 LYS A N 1
ATOM 827 C CA . LYS A 1 97 ? -35.301 2.887 30.436 1.00 96.75 97 LYS A CA 1
ATOM 828 C C . LYS A 1 97 ? -35.239 3.203 31.914 1.00 96.75 97 LYS A C 1
ATOM 830 O O . LYS A 1 97 ? -35.244 2.265 32.713 1.00 96.75 97 LYS A O 1
ATOM 835 N N . GLU A 1 98 ? -35.118 4.481 32.227 1.00 97.00 98 GLU A N 1
ATOM 836 C CA . GLU A 1 98 ? -34.901 4.986 33.578 1.00 97.00 98 GLU A CA 1
ATOM 837 C C . GLU A 1 98 ? -35.916 4.428 34.584 1.00 97.00 98 GLU A C 1
ATOM 839 O O . GLU A 1 98 ? -37.120 4.311 34.319 1.00 97.00 98 GLU A O 1
ATOM 844 N N . PHE A 1 99 ? -35.401 4.059 35.749 1.00 95.94 99 PHE A N 1
ATOM 845 C CA . PHE A 1 99 ? -36.184 3.693 36.909 1.00 95.94 99 PHE A CA 1
ATOM 846 C C . PHE A 1 99 ? -36.409 4.919 37.790 1.00 95.94 99 PHE A C 1
ATOM 848 O O . PHE A 1 99 ? -35.459 5.485 38.315 1.00 95.94 99 PHE A O 1
ATOM 855 N N . ASN A 1 100 ? -37.676 5.289 37.986 1.00 95.62 100 ASN A N 1
ATOM 856 C CA . ASN A 1 100 ? -38.054 6.265 39.000 1.00 95.62 100 ASN A CA 1
ATOM 857 C C . ASN A 1 100 ? -38.278 5.540 40.343 1.00 95.62 100 ASN A C 1
ATOM 859 O O . ASN A 1 100 ? -39.251 4.783 40.453 1.00 95.62 100 ASN A O 1
ATOM 863 N N . PRO A 1 101 ? -37.423 5.764 41.351 1.00 94.06 101 PRO A N 1
ATOM 864 C CA . PRO A 1 101 ? -37.512 5.100 42.647 1.00 94.06 101 PRO A CA 1
ATOM 865 C C . PRO A 1 101 ? -38.695 5.537 43.509 1.00 94.06 101 PRO A C 1
ATOM 867 O O . PRO A 1 101 ? -39.104 4.764 44.368 1.00 94.06 101 PRO A O 1
ATOM 870 N N . SER A 1 102 ? -39.318 6.681 43.216 1.00 95.62 102 SER A N 1
ATOM 871 C CA . SER A 1 102 ? -40.557 7.118 43.865 1.00 95.62 102 SER A CA 1
ATOM 872 C C . SER A 1 102 ? -41.819 6.481 43.247 1.00 95.62 102 SER A C 1
ATOM 874 O O . SER A 1 102 ? -42.948 6.799 43.631 1.00 95.62 102 SER A O 1
ATOM 876 N N . ALA A 1 103 ? -41.675 5.619 42.230 1.00 95.06 103 ALA A N 1
ATOM 877 C CA . ALA A 1 103 ? -42.804 5.013 41.529 1.00 95.06 103 ALA A CA 1
ATOM 878 C C . ALA A 1 103 ? -43.351 3.768 42.246 1.00 95.06 103 ALA A C 1
ATOM 880 O O . ALA A 1 103 ? -42.617 2.877 42.672 1.00 95.06 103 ALA A O 1
ATOM 881 N N . ALA A 1 104 ? -44.681 3.660 42.282 1.00 95.88 104 ALA A N 1
ATOM 882 C CA . ALA A 1 104 ? -45.377 2.538 42.900 1.00 95.88 104 ALA A CA 1
ATOM 883 C C . ALA A 1 104 ? -45.114 1.190 42.196 1.00 95.88 104 ALA A C 1
ATOM 885 O O . ALA A 1 104 ? -45.219 1.064 40.969 1.00 95.88 104 ALA A O 1
ATOM 886 N N . ILE A 1 105 ? -44.871 0.139 42.985 1.00 95.94 105 ILE A N 1
ATOM 887 C CA . ILE A 1 105 ? -44.581 -1.214 42.496 1.00 95.94 105 ILE A CA 1
ATOM 888 C C . ILE A 1 105 ? -45.849 -2.072 42.452 1.00 95.94 105 ILE A C 1
ATOM 890 O O . ILE A 1 105 ? -46.527 -2.298 43.453 1.00 95.94 105 ILE A O 1
ATOM 894 N N . TYR A 1 106 ? -46.155 -2.631 41.277 1.00 94.69 106 TYR A N 1
ATOM 895 C CA . TYR A 1 106 ? -47.350 -3.468 41.062 1.00 94.69 106 TYR A CA 1
ATOM 896 C C . TYR A 1 106 ? -47.056 -4.918 40.681 1.00 94.69 106 TYR A C 1
ATOM 898 O O . TYR A 1 106 ? -47.985 -5.721 40.551 1.00 94.69 106 TYR A O 1
ATOM 906 N N . ARG A 1 107 ? -45.783 -5.259 40.483 1.00 95.69 107 ARG A N 1
ATOM 907 C CA . ARG A 1 107 ? -45.323 -6.578 40.048 1.00 95.69 107 ARG A CA 1
ATOM 908 C C . ARG A 1 107 ? -43.873 -6.792 40.459 1.00 95.69 107 ARG A C 1
ATOM 910 O O . ARG A 1 107 ? -43.202 -5.860 40.879 1.00 95.69 107 ARG A O 1
ATOM 917 N N . LYS A 1 108 ? -43.390 -8.026 40.302 1.00 96.62 108 LYS A N 1
ATOM 918 C CA . LYS A 1 108 ? -41.958 -8.334 40.391 1.00 96.62 108 LYS A CA 1
ATOM 919 C C . LYS A 1 108 ? -41.200 -7.470 39.377 1.00 96.62 108 LYS A C 1
ATOM 921 O O . LYS A 1 108 ? -41.552 -7.493 38.196 1.00 96.62 108 LYS A O 1
ATOM 926 N N . THR A 1 109 ? -40.182 -6.756 39.840 1.00 96.75 109 THR A N 1
ATOM 927 C CA . THR A 1 109 ? -39.434 -5.782 39.036 1.00 96.75 109 THR A CA 1
ATOM 928 C C . THR A 1 109 ? -37.963 -6.169 39.002 1.00 96.75 109 THR A C 1
ATOM 930 O O . THR A 1 109 ? -37.407 -6.585 40.016 1.00 96.75 109 THR A O 1
ATOM 933 N N . TYR A 1 110 ? -37.351 -6.050 37.829 1.00 96.50 110 TYR A N 1
ATOM 934 C CA . TYR A 1 110 ? -35.922 -6.237 37.620 1.00 96.50 110 TYR A CA 1
ATOM 935 C C . TYR A 1 110 ? -35.343 -4.922 37.128 1.00 96.50 110 TYR A C 1
ATOM 937 O O . TYR A 1 110 ? -35.863 -4.350 36.169 1.00 96.50 110 TYR A O 1
ATOM 945 N N . LEU A 1 111 ? -34.308 -4.466 37.815 1.00 96.88 111 LEU A N 1
ATOM 946 C CA . LEU A 1 111 ? -33.582 -3.243 37.545 1.00 96.88 111 LEU A CA 1
ATOM 947 C C . LEU A 1 111 ? -32.126 -3.607 37.303 1.00 96.88 111 LEU A C 1
ATOM 949 O O . LEU A 1 111 ? -31.527 -4.376 38.058 1.00 96.88 111 LEU A O 1
ATOM 953 N N . TYR A 1 112 ? -31.583 -3.061 36.231 1.00 96.25 112 TYR A N 1
ATOM 954 C CA . TYR A 1 112 ? -30.237 -3.304 35.759 1.00 96.25 112 TYR A CA 1
ATOM 955 C C . TYR A 1 112 ? -29.443 -2.012 35.877 1.00 96.25 112 TYR A C 1
ATOM 957 O O . TYR A 1 112 ? -29.943 -0.964 35.473 1.00 96.25 112 TYR A O 1
ATOM 965 N N . ALA A 1 113 ? -28.235 -2.071 36.430 1.00 95.44 113 ALA A N 1
ATOM 966 C CA . ALA A 1 113 ? -27.314 -0.947 36.362 1.00 95.44 113 ALA A CA 1
ATOM 967 C C . ALA A 1 113 ? -26.952 -0.752 34.887 1.00 95.44 113 ALA A C 1
ATOM 969 O O . ALA A 1 113 ? -26.328 -1.628 34.283 1.00 95.44 113 ALA A O 1
ATOM 970 N N . TYR A 1 114 ? -27.429 0.339 34.294 1.00 95.75 114 TYR A N 1
ATOM 971 C CA . TYR A 1 114 ? -27.235 0.608 32.881 1.00 95.75 114 TYR A CA 1
ATOM 972 C C . TYR A 1 114 ? -25.972 1.432 32.679 1.00 95.75 114 TYR A C 1
ATOM 974 O O . TYR A 1 114 ? -25.784 2.476 33.309 1.00 95.75 114 TYR A O 1
ATOM 982 N N . TYR A 1 115 ? -25.136 0.950 31.769 1.00 95.19 115 TYR A N 1
ATOM 983 C CA . TYR A 1 115 ? -23.929 1.622 31.336 1.00 95.19 115 TYR A CA 1
ATOM 984 C C . TYR A 1 115 ? -24.067 1.954 29.861 1.00 95.19 115 TYR A C 1
ATOM 986 O O . TYR A 1 115 ? -24.345 1.068 29.055 1.00 95.19 115 TYR A O 1
ATOM 994 N N . LYS A 1 116 ? -23.855 3.219 29.513 1.00 95.25 116 LYS A N 1
ATOM 995 C CA . LYS A 1 116 ? -23.630 3.605 28.127 1.00 95.25 116 LYS A CA 1
ATOM 996 C C . LYS A 1 116 ? -22.198 3.234 27.760 1.00 95.25 116 LYS A C 1
ATOM 998 O O . LYS A 1 116 ? -21.264 3.704 28.412 1.00 95.25 116 LYS A O 1
ATOM 1003 N N . ASP A 1 117 ? -22.053 2.389 26.747 1.00 94.69 117 ASP A N 1
ATOM 1004 C CA . ASP A 1 117 ? -20.767 1.912 26.250 1.00 94.69 117 ASP A CA 1
ATOM 1005 C C . ASP A 1 117 ? -20.432 2.467 24.861 1.00 94.69 117 ASP A C 1
ATOM 1007 O O . ASP A 1 117 ? -21.307 2.953 24.139 1.00 94.69 117 ASP A O 1
ATOM 1011 N N . ASN A 1 118 ? -19.154 2.380 24.496 1.00 96.69 118 ASN A N 1
ATOM 1012 C CA . ASN A 1 118 ? -18.657 2.688 23.158 1.00 96.69 118 ASN A CA 1
ATOM 1013 C C . ASN A 1 118 ? -18.012 1.470 22.471 1.00 96.69 118 ASN A C 1
ATOM 1015 O O . ASN A 1 118 ? -17.133 1.638 21.628 1.00 96.69 118 ASN A O 1
ATOM 1019 N N . VAL A 1 119 ? -18.450 0.242 22.787 1.00 95.81 119 VAL A N 1
ATOM 1020 C CA . VAL A 1 119 ? -17.852 -0.998 22.244 1.00 95.81 119 VAL A CA 1
ATOM 1021 C C . VAL A 1 119 ? -17.800 -0.962 20.718 1.00 95.81 119 VAL A C 1
ATOM 1023 O O . VAL A 1 119 ? -16.756 -1.201 20.119 1.00 95.81 119 VAL A O 1
ATOM 1026 N N . LYS A 1 120 ? -18.912 -0.575 20.084 1.00 96.31 120 LYS A N 1
ATOM 1027 C CA . LYS A 1 120 ? -18.984 -0.478 18.624 1.00 96.31 120 LYS A CA 1
ATOM 1028 C C . LYS A 1 120 ? -18.016 0.566 18.053 1.00 96.31 120 LYS A C 1
ATOM 1030 O O . LYS A 1 120 ? -17.461 0.350 16.982 1.00 96.31 120 LYS A O 1
ATOM 1035 N N . GLU A 1 121 ? -17.820 1.687 18.746 1.00 97.50 121 GLU A N 1
ATOM 1036 C CA . GLU A 1 121 ? -16.901 2.743 18.301 1.00 97.50 121 GLU A CA 1
ATOM 1037 C C . GLU A 1 121 ? -15.450 2.248 18.343 1.00 97.50 121 GLU A C 1
ATOM 1039 O O . GLU A 1 121 ? -14.707 2.471 17.391 1.00 97.50 121 GLU A O 1
ATOM 1044 N N . VAL A 1 122 ? -15.072 1.500 19.389 1.00 97.38 122 VAL A N 1
ATOM 1045 C CA . VAL A 1 122 ? -13.754 0.850 19.490 1.00 97.38 122 VAL A CA 1
ATOM 1046 C C . VAL A 1 122 ? -13.546 -0.164 18.365 1.00 97.38 122 VAL A C 1
ATOM 1048 O O . VAL A 1 122 ? -12.501 -0.137 17.713 1.00 97.38 122 VAL A O 1
ATOM 1051 N N . ASP A 1 123 ? -14.525 -1.035 18.108 1.00 96.75 123 ASP A N 1
ATOM 1052 C CA . ASP A 1 123 ? -14.441 -2.045 17.043 1.00 96.75 123 ASP A CA 1
ATOM 1053 C C . ASP A 1 123 ? -14.298 -1.398 15.655 1.00 96.75 123 ASP A C 1
ATOM 1055 O O . ASP A 1 123 ? -13.443 -1.793 14.855 1.00 96.75 123 ASP A O 1
ATOM 1059 N N . ASP A 1 124 ? -15.100 -0.365 15.378 1.00 97.56 124 ASP A N 1
ATOM 1060 C CA . ASP A 1 124 ? -15.054 0.377 14.119 1.00 97.56 124 ASP A CA 1
ATOM 1061 C C . ASP A 1 124 ? -13.716 1.128 13.959 1.00 97.56 124 ASP A C 1
ATOM 1063 O O . ASP A 1 124 ? -13.138 1.123 12.868 1.00 97.56 124 ASP A O 1
ATOM 1067 N N . ALA A 1 125 ? -13.196 1.754 15.022 1.00 97.69 125 ALA A N 1
ATOM 1068 C CA . ALA A 1 125 ? -11.900 2.438 15.011 1.00 97.69 125 ALA A CA 1
ATOM 1069 C C . ALA A 1 125 ? -10.740 1.458 14.780 1.00 97.69 125 ALA A C 1
ATOM 1071 O O . ALA A 1 125 ? -9.873 1.710 13.942 1.00 97.69 125 ALA A O 1
ATOM 1072 N N . ARG A 1 126 ? -10.765 0.302 15.452 1.00 97.62 126 ARG A N 1
ATOM 1073 C CA . ARG A 1 126 ? -9.752 -0.750 15.308 1.00 97.62 126 ARG A CA 1
ATOM 1074 C C . ARG A 1 126 ? -9.688 -1.271 13.881 1.00 97.62 126 ARG A C 1
ATOM 1076 O O . ARG A 1 126 ? -8.612 -1.324 13.296 1.00 97.62 126 ARG A O 1
ATOM 1083 N N . LYS A 1 127 ? -10.846 -1.586 13.296 1.00 97.69 127 LYS A N 1
ATOM 1084 C CA . LYS A 1 127 ? -10.922 -2.057 11.912 1.00 97.69 127 LYS A CA 1
ATOM 1085 C C . LYS A 1 127 ? -10.384 -1.019 10.924 1.00 97.69 127 LYS A C 1
ATOM 1087 O O . LYS A 1 127 ? -9.648 -1.372 10.009 1.00 97.69 127 LYS A O 1
ATOM 1092 N N . LYS A 1 128 ? -10.723 0.263 11.108 1.00 98.19 128 LYS A N 1
ATOM 1093 C CA . LYS A 1 128 ? -10.198 1.343 10.257 1.00 98.19 128 LYS A CA 1
ATOM 1094 C C . LYS A 1 128 ? -8.675 1.454 10.350 1.00 98.19 128 LYS A C 1
ATOM 1096 O O . LYS A 1 128 ? -8.042 1.655 9.319 1.00 98.19 128 LYS A O 1
ATOM 1101 N N . LEU A 1 129 ? -8.106 1.321 11.550 1.00 98.00 129 LEU A N 1
ATOM 1102 C CA . LEU A 1 129 ? -6.657 1.320 11.750 1.00 98.00 129 LEU A CA 1
ATOM 1103 C C . LEU A 1 129 ? -5.996 0.108 11.085 1.00 98.00 129 LEU A C 1
ATOM 1105 O O . LEU A 1 129 ? -5.033 0.280 10.349 1.00 98.00 129 LEU A O 1
ATOM 1109 N N . GLU A 1 130 ? -6.549 -1.095 11.258 1.00 96.44 130 GLU A N 1
ATOM 1110 C CA . GLU A 1 130 ? -6.057 -2.310 10.592 1.00 96.44 130 GLU A CA 1
ATOM 1111 C C . GLU A 1 130 ? -6.047 -2.185 9.065 1.00 96.44 130 GLU A C 1
ATOM 1113 O O . GLU A 1 130 ? -5.081 -2.578 8.410 1.00 96.44 130 GLU A O 1
ATOM 1118 N N . ASP A 1 131 ? -7.125 -1.660 8.484 1.00 96.56 131 ASP A N 1
ATOM 1119 C CA . ASP A 1 131 ? -7.231 -1.490 7.036 1.00 96.56 131 ASP A CA 1
ATOM 1120 C C . ASP A 1 131 ? -6.260 -0.407 6.529 1.00 96.56 131 ASP A C 1
ATOM 1122 O O . ASP A 1 131 ? -5.628 -0.599 5.490 1.00 96.56 131 ASP A O 1
ATOM 1126 N N . ALA A 1 132 ? -6.065 0.679 7.287 1.00 95.81 132 ALA A N 1
ATOM 1127 C CA . ALA A 1 132 ? -5.078 1.711 6.966 1.00 95.81 132 ALA A CA 1
ATOM 1128 C C . ALA A 1 132 ? -3.633 1.194 7.060 1.00 95.81 132 ALA A C 1
ATOM 1130 O O . ALA A 1 132 ? -2.833 1.479 6.176 1.00 95.81 132 ALA A O 1
ATOM 1131 N N . ILE A 1 133 ? -3.305 0.384 8.073 1.00 93.88 133 ILE A N 1
ATOM 1132 C CA . ILE A 1 133 ? -1.985 -0.253 8.215 1.00 93.88 133 ILE A CA 1
ATOM 1133 C C . ILE A 1 133 ? -1.688 -1.154 7.015 1.00 93.88 133 ILE A C 1
ATOM 1135 O O . ILE A 1 133 ? -0.601 -1.083 6.444 1.00 93.88 133 ILE A O 1
ATOM 1139 N N . LYS A 1 134 ? -2.650 -1.985 6.593 1.00 89.19 134 LYS A N 1
ATOM 1140 C CA . LYS A 1 134 ? -2.473 -2.856 5.418 1.00 89.19 134 LYS A CA 1
ATOM 1141 C C . LYS A 1 134 ? -2.178 -2.051 4.155 1.00 89.19 134 LYS A C 1
ATOM 1143 O O . LYS A 1 134 ? -1.319 -2.450 3.371 1.00 89.19 134 LYS A O 1
ATOM 1148 N N . GLU A 1 135 ? -2.876 -0.935 3.963 1.00 86.38 135 GLU A N 1
ATOM 1149 C CA . GLU A 1 135 ? -2.653 -0.068 2.808 1.00 86.38 135 GLU A CA 1
ATOM 1150 C C . GLU A 1 135 ? -1.308 0.662 2.892 1.00 86.38 135 GLU A C 1
ATOM 1152 O O . GLU A 1 135 ? -0.562 0.681 1.917 1.00 86.38 135 GLU A O 1
ATOM 1157 N N . ALA A 1 136 ? -0.941 1.171 4.067 1.00 88.38 136 ALA A N 1
ATOM 1158 C CA . ALA A 1 136 ? 0.347 1.815 4.302 1.00 88.38 136 ALA A CA 1
ATOM 1159 C C . ALA A 1 136 ? 1.526 0.868 4.035 1.00 88.38 136 ALA A C 1
ATOM 1161 O O . ALA A 1 136 ? 2.487 1.260 3.378 1.00 88.38 136 ALA A O 1
ATOM 1162 N N . ILE A 1 137 ? 1.430 -0.401 4.456 1.00 79.00 137 ILE A N 1
ATOM 1163 C CA . ILE A 1 137 ? 2.421 -1.438 4.125 1.00 79.00 137 ILE A CA 1
ATOM 1164 C C . ILE A 1 137 ? 2.525 -1.601 2.606 1.00 79.00 137 ILE A C 1
ATOM 1166 O O . ILE A 1 137 ? 3.626 -1.537 2.058 1.00 79.00 137 ILE A O 1
ATOM 1170 N N . ARG A 1 138 ? 1.386 -1.744 1.915 1.00 80.25 138 ARG A N 1
ATOM 1171 C CA . ARG A 1 138 ? 1.335 -1.898 0.453 1.00 80.25 138 ARG A CA 1
ATOM 1172 C C . ARG A 1 138 ? 1.998 -0.725 -0.278 1.00 80.25 138 ARG A C 1
ATOM 1174 O O . ARG A 1 138 ? 2.704 -0.952 -1.254 1.00 80.25 138 ARG A O 1
ATOM 1181 N N . VAL A 1 139 ? 1.754 0.503 0.176 1.00 79.81 139 VAL A N 1
ATOM 1182 C CA . VAL A 1 139 ? 2.344 1.733 -0.373 1.00 79.81 139 VAL A CA 1
ATOM 1183 C C . VAL A 1 139 ? 3.836 1.814 -0.049 1.00 79.81 139 VAL A C 1
ATOM 1185 O O . VAL A 1 139 ? 4.628 2.159 -0.915 1.00 79.81 139 VAL A O 1
ATOM 1188 N N . SER A 1 140 ? 4.248 1.445 1.166 1.00 78.38 140 SER A N 1
ATOM 1189 C CA . SER A 1 140 ? 5.653 1.513 1.596 1.00 78.38 140 SER A CA 1
ATOM 1190 C C . SER A 1 140 ? 6.591 0.618 0.785 1.00 78.38 140 SER A C 1
ATOM 1192 O O . SER A 1 140 ? 7.784 0.907 0.686 1.00 78.38 140 SER A O 1
ATOM 1194 N N . ASP A 1 141 ? 6.062 -0.453 0.197 1.00 64.94 141 ASP A N 1
ATOM 1195 C CA . ASP A 1 141 ? 6.804 -1.396 -0.638 1.00 64.94 141 ASP A CA 1
ATOM 1196 C C . ASP A 1 141 ? 6.739 -1.042 -2.139 1.00 64.94 141 ASP A C 1
ATOM 1198 O O . ASP A 1 141 ? 7.083 -1.861 -2.995 1.00 64.94 141 ASP A O 1
ATOM 1202 N N . ASP A 1 142 ? 6.314 0.178 -2.480 1.00 70.56 142 ASP A N 1
ATOM 1203 C CA . ASP A 1 142 ? 6.178 0.623 -3.861 1.00 70.56 142 ASP A CA 1
ATOM 1204 C C . ASP A 1 142 ? 7.524 0.964 -4.531 1.00 70.56 142 ASP A C 1
ATOM 1206 O O . ASP A 1 142 ? 8.354 1.703 -3.996 1.00 70.56 142 ASP A O 1
ATOM 1210 N N . TYR A 1 143 ? 7.728 0.445 -5.747 1.00 56.22 143 TYR A N 1
ATOM 1211 C CA . TYR A 1 143 ? 8.973 0.555 -6.520 1.00 56.22 143 TYR A CA 1
ATOM 1212 C C . TYR A 1 143 ? 9.373 1.984 -6.881 1.00 56.22 143 TYR A C 1
ATOM 1214 O O . TYR A 1 143 ? 10.542 2.232 -7.196 1.00 56.22 143 TYR A O 1
ATOM 1222 N N . PHE A 1 144 ? 8.411 2.905 -6.893 1.00 56.31 144 PHE A N 1
ATOM 1223 C CA . PHE A 1 144 ? 8.671 4.302 -7.183 1.00 56.31 144 PHE A CA 1
ATOM 1224 C C . PHE A 1 144 ? 9.060 5.092 -5.954 1.00 56.31 144 PHE A C 1
ATOM 1226 O O . PHE A 1 144 ? 9.582 6.186 -6.145 1.00 56.31 144 PHE A O 1
ATOM 1233 N N . LEU A 1 145 ? 8.860 4.586 -4.734 1.00 60.59 145 LEU A N 1
ATOM 1234 C CA . LEU A 1 145 ? 9.309 5.278 -3.532 1.00 60.59 145 LEU A CA 1
ATOM 1235 C C . LEU A 1 145 ? 10.828 5.237 -3.398 1.00 60.59 145 LEU A C 1
ATOM 1237 O O . LEU A 1 145 ? 11.503 4.258 -3.722 1.00 60.59 145 LEU A O 1
ATOM 1241 N N . LYS A 1 146 ? 11.382 6.337 -2.889 1.00 62.59 146 LYS A N 1
ATOM 1242 C CA . LYS A 1 146 ? 12.781 6.383 -2.472 1.00 62.59 146 LYS A CA 1
ATOM 1243 C C . LYS A 1 146 ? 12.951 5.582 -1.186 1.00 62.59 146 LYS A C 1
ATOM 1245 O O . LYS A 1 146 ? 12.012 5.377 -0.425 1.00 62.59 146 LYS A O 1
ATOM 1250 N N . GLN A 1 147 ? 14.186 5.189 -0.904 1.00 54.38 147 GLN A N 1
ATOM 1251 C CA . GLN A 1 147 ? 14.513 4.449 0.312 1.00 54.38 147 GLN A CA 1
ATOM 1252 C C . GLN A 1 147 ? 14.146 5.216 1.593 1.00 54.38 147 GLN A C 1
ATOM 1254 O O . GLN A 1 147 ? 13.622 4.616 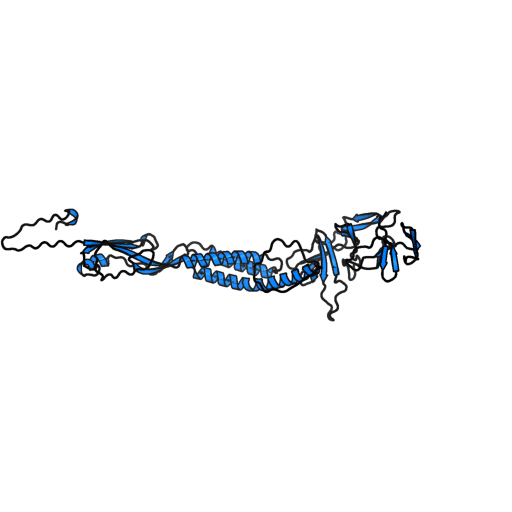2.524 1.00 54.38 147 GLN A O 1
ATOM 1259 N N . GLU A 1 148 ? 14.398 6.526 1.625 1.00 66.88 148 GLU A N 1
ATOM 1260 C CA . GLU A 1 148 ? 14.034 7.384 2.761 1.00 66.88 148 GLU A CA 1
ATOM 1261 C C . GLU A 1 148 ? 12.507 7.455 2.934 1.00 66.88 148 GLU A C 1
ATOM 1263 O O . GLU A 1 148 ? 12.006 7.232 4.026 1.00 66.88 148 GLU A O 1
ATOM 1268 N N . GLU A 1 149 ? 11.766 7.624 1.836 1.00 77.19 149 GLU A N 1
ATOM 1269 C CA . GLU A 1 149 ? 10.295 7.688 1.795 1.00 77.19 149 GLU A CA 1
ATOM 1270 C C . GLU A 1 149 ? 9.630 6.365 2.239 1.00 77.19 149 GLU A C 1
ATOM 1272 O O . GLU A 1 149 ? 8.688 6.354 3.029 1.00 77.19 149 GLU A O 1
ATOM 1277 N N . SER A 1 150 ? 10.157 5.223 1.782 1.00 75.25 150 SER A N 1
ATOM 1278 C CA . SER A 1 150 ? 9.739 3.891 2.252 1.00 75.25 150 SER A CA 1
ATOM 1279 C C . SER A 1 150 ? 10.057 3.691 3.738 1.00 75.25 150 SER A C 1
ATOM 1281 O O . SER A 1 150 ? 9.264 3.097 4.468 1.00 75.25 150 SER A O 1
ATOM 1283 N N . GLY A 1 151 ? 11.204 4.206 4.197 1.00 71.62 151 GLY A N 1
ATOM 1284 C CA . GLY A 1 151 ? 11.606 4.171 5.602 1.00 71.62 151 GLY A CA 1
ATOM 1285 C C . GLY A 1 151 ? 10.633 4.924 6.507 1.00 71.62 151 GLY A C 1
ATOM 1286 O O . GLY A 1 151 ? 10.174 4.358 7.494 1.00 71.62 151 GLY A O 1
ATOM 1287 N N . GLU A 1 152 ? 10.256 6.147 6.130 1.00 86.12 152 GLU A N 1
ATOM 1288 C CA . GLU A 1 152 ? 9.290 6.966 6.875 1.00 86.12 152 GLU A CA 1
ATOM 1289 C C . GLU A 1 152 ? 7.921 6.286 7.003 1.00 86.12 152 GLU A C 1
ATOM 1291 O O . GLU A 1 152 ? 7.298 6.313 8.065 1.00 86.12 152 GLU A O 1
ATOM 1296 N N . LEU A 1 153 ? 7.450 5.641 5.932 1.00 86.69 153 LEU A N 1
ATOM 1297 C CA . LEU A 1 153 ? 6.186 4.905 5.959 1.00 86.69 153 LEU A CA 1
ATOM 1298 C C . LEU A 1 153 ? 6.247 3.662 6.849 1.00 86.69 153 LEU A C 1
ATOM 1300 O O . LEU A 1 153 ? 5.275 3.354 7.536 1.00 86.69 153 LEU A O 1
ATOM 1304 N N . LYS A 1 154 ? 7.376 2.948 6.852 1.00 84.50 154 LYS A N 1
ATOM 1305 C CA . LYS A 1 154 ? 7.571 1.763 7.699 1.00 84.50 154 LYS A CA 1
ATOM 1306 C C . LYS A 1 154 ? 7.639 2.128 9.176 1.00 84.50 154 LYS A C 1
ATOM 1308 O O . LYS A 1 154 ? 7.041 1.424 9.983 1.00 84.50 154 LYS A O 1
ATOM 1313 N N . GLU A 1 155 ? 8.282 3.246 9.501 1.00 91.38 155 GLU A N 1
ATOM 1314 C CA . GLU A 1 155 ? 8.284 3.810 10.854 1.00 91.38 155 GLU A CA 1
ATOM 1315 C C . GLU A 1 155 ? 6.855 4.165 11.301 1.00 91.38 155 GLU A C 1
ATOM 1317 O O . GLU A 1 155 ? 6.408 3.723 12.356 1.00 91.38 155 GLU A O 1
ATOM 1322 N N . ALA A 1 156 ? 6.079 4.853 10.456 1.00 95.19 156 ALA A N 1
ATOM 1323 C CA . ALA A 1 156 ? 4.685 5.186 10.765 1.00 95.19 156 ALA A CA 1
ATOM 1324 C C . ALA A 1 156 ? 3.785 3.943 10.945 1.00 95.19 156 ALA A C 1
ATOM 1326 O O . ALA A 1 156 ? 2.889 3.931 11.791 1.00 95.19 156 ALA A O 1
ATOM 1327 N N . VAL A 1 157 ? 4.013 2.884 10.159 1.00 93.62 157 VAL A N 1
ATOM 1328 C CA . VAL A 1 157 ? 3.317 1.597 10.309 1.00 93.62 157 VAL A CA 1
ATOM 1329 C C . VAL A 1 157 ? 3.653 0.933 11.643 1.00 93.62 157 VAL A C 1
ATOM 1331 O O . VAL A 1 157 ? 2.752 0.402 12.293 1.00 93.62 157 VAL A O 1
ATOM 1334 N N . GLU A 1 158 ? 4.920 0.953 12.053 1.00 92.19 158 GLU A N 1
ATOM 1335 C CA . GLU A 1 158 ? 5.364 0.373 13.322 1.00 92.19 158 GLU A CA 1
ATOM 1336 C C . GLU A 1 158 ? 4.706 1.086 14.511 1.00 92.19 158 GLU A C 1
ATOM 1338 O O . GLU A 1 158 ? 4.095 0.424 15.350 1.00 92.19 158 GLU A O 1
ATOM 1343 N N . GLU A 1 159 ? 4.690 2.423 14.517 1.00 96.62 159 GLU A N 1
ATOM 1344 C CA . GLU A 1 159 ? 3.989 3.214 15.543 1.00 96.62 159 GLU A CA 1
ATOM 1345 C C . GLU A 1 159 ? 2.491 2.865 15.633 1.00 96.62 159 GLU A C 1
ATOM 1347 O O . GLU A 1 159 ? 1.920 2.748 16.722 1.00 96.62 159 GLU A O 1
ATOM 1352 N N . ALA A 1 160 ? 1.830 2.675 14.488 1.00 97.88 160 ALA A N 1
ATOM 1353 C CA . ALA A 1 160 ? 0.417 2.312 14.437 1.00 97.88 160 ALA A CA 1
ATOM 1354 C C . ALA A 1 160 ? 0.156 0.884 14.958 1.00 97.88 160 ALA A C 1
ATOM 1356 O O . ALA A 1 160 ? -0.838 0.650 15.657 1.00 97.88 160 ALA A O 1
ATOM 1357 N N . LEU A 1 161 ? 1.049 -0.063 14.648 1.00 95.00 161 LEU A N 1
ATOM 1358 C CA . LEU A 1 161 ? 0.988 -1.439 15.145 1.00 95.00 161 LEU A CA 1
ATOM 1359 C C . LEU A 1 161 ? 1.184 -1.504 16.661 1.00 95.00 161 LEU A C 1
ATOM 1361 O O . LEU A 1 161 ? 0.438 -2.219 17.322 1.00 95.00 161 LEU A O 1
ATOM 1365 N N . GLU A 1 162 ? 2.087 -0.707 17.239 1.00 96.31 162 GLU A N 1
ATOM 1366 C CA . GLU A 1 162 ? 2.271 -0.650 18.698 1.00 96.31 162 GLU A CA 1
ATOM 1367 C C . GLU A 1 162 ? 0.980 -0.273 19.443 1.00 96.31 162 GLU A C 1
ATOM 1369 O O . GLU A 1 162 ? 0.689 -0.796 20.525 1.00 96.31 162 GLU A O 1
ATOM 1374 N N . VAL A 1 163 ? 0.172 0.625 18.867 1.00 97.31 163 VAL A N 1
ATOM 1375 C CA . VAL A 1 163 ? -1.136 0.991 19.429 1.00 97.31 163 VAL A CA 1
ATOM 1376 C C . VAL A 1 163 ? -2.150 -0.137 19.240 1.00 97.31 163 VAL A C 1
ATOM 1378 O O . VAL A 1 163 ? -2.912 -0.442 20.164 1.00 97.31 163 VAL A O 1
ATOM 1381 N N . LEU A 1 164 ? -2.171 -0.765 18.062 1.00 94.69 164 LEU A N 1
ATOM 1382 C CA . LEU A 1 164 ? -3.111 -1.836 17.733 1.00 94.69 164 LEU A CA 1
ATOM 1383 C C . LEU A 1 164 ? -2.893 -3.091 18.595 1.00 94.69 164 LEU A C 1
ATOM 1385 O O . LEU A 1 164 ? -3.871 -3.647 19.116 1.00 94.69 164 LEU A O 1
ATOM 1389 N N . ASP A 1 165 ? -1.628 -3.477 18.760 1.00 92.88 165 ASP A N 1
ATOM 1390 C CA . ASP A 1 165 ? -1.156 -4.690 19.434 1.00 92.88 165 ASP A CA 1
ATOM 1391 C C . ASP A 1 165 ? -1.030 -4.519 20.950 1.00 92.88 165 ASP A C 1
ATOM 1393 O O . ASP A 1 165 ? -0.713 -5.469 21.667 1.00 92.88 165 ASP A O 1
ATOM 1397 N N . ARG A 1 166 ? -1.308 -3.319 21.476 1.00 93.06 166 ARG A N 1
ATOM 1398 C CA . ARG A 1 166 ? -1.360 -3.092 22.919 1.00 93.06 166 ARG A CA 1
ATOM 1399 C C . ARG A 1 166 ? -2.331 -4.081 23.571 1.00 93.06 166 ARG A C 1
ATOM 1401 O O . ARG A 1 166 ? -3.527 -4.095 23.272 1.00 93.06 166 ARG A O 1
ATOM 1408 N N . GLU A 1 167 ? -1.826 -4.824 24.550 1.00 89.19 167 GLU A N 1
ATOM 1409 C CA . GLU A 1 167 ? -2.616 -5.685 25.426 1.00 89.19 167 GLU A CA 1
ATOM 1410 C C . GLU A 1 167 ? -2.610 -5.136 26.863 1.00 89.19 167 GLU A C 1
ATOM 1412 O O . GLU A 1 167 ? -1.584 -4.679 27.363 1.00 89.19 167 GLU A O 1
ATOM 1417 N N . ASN A 1 168 ? -3.750 -5.240 27.553 1.00 82.69 168 ASN A N 1
ATOM 1418 C CA . ASN A 1 168 ? -3.923 -4.949 28.987 1.00 82.69 168 ASN A CA 1
ATOM 1419 C C . ASN A 1 168 ? -3.772 -3.474 29.444 1.00 82.69 168 ASN A C 1
ATOM 1421 O O . ASN A 1 168 ? -2.794 -3.125 30.107 1.00 82.69 168 ASN A O 1
ATOM 1425 N N . PRO A 1 169 ? -4.806 -2.632 29.249 1.00 85.69 169 PRO A N 1
ATOM 1426 C CA . PRO A 1 169 ? -5.974 -2.852 28.398 1.00 85.69 169 PRO A CA 1
ATOM 1427 C C . PRO A 1 169 ? -5.626 -2.596 26.929 1.00 85.69 169 PRO A C 1
ATOM 1429 O O . PRO A 1 169 ? -4.668 -1.885 26.620 1.00 85.69 169 PRO A O 1
ATOM 1432 N N . ARG A 1 170 ? -6.421 -3.159 26.015 1.00 95.06 170 ARG A N 1
ATOM 1433 C CA . ARG A 1 170 ? -6.316 -2.803 24.597 1.00 95.06 170 ARG A CA 1
ATOM 1434 C C . ARG A 1 170 ? -6.591 -1.310 24.408 1.00 95.06 170 ARG A C 1
ATOM 1436 O O . ARG A 1 170 ? -7.246 -0.678 25.238 1.00 95.06 170 ARG A O 1
ATOM 1443 N N . ALA A 1 171 ? -6.072 -0.747 23.318 1.00 96.25 171 ALA A N 1
ATOM 1444 C CA . ALA A 1 171 ? -6.239 0.672 23.019 1.00 96.25 171 ALA A CA 1
ATOM 1445 C C . ALA A 1 171 ? -7.719 1.086 22.955 1.00 96.25 171 ALA A C 1
ATOM 1447 O O . ALA A 1 171 ? -8.552 0.356 22.408 1.00 96.25 171 ALA A O 1
ATOM 1448 N N . THR A 1 172 ? -8.021 2.261 23.513 1.00 96.94 172 THR A N 1
ATOM 1449 C CA . THR A 1 172 ? -9.363 2.861 23.480 1.00 96.94 172 THR A CA 1
ATOM 1450 C C . THR A 1 172 ? -9.685 3.429 22.098 1.00 96.94 172 THR A C 1
ATOM 1452 O O . THR A 1 172 ? -8.785 3.621 21.280 1.00 96.94 172 THR A O 1
ATOM 1455 N N . ALA A 1 173 ? -10.958 3.755 21.837 1.00 96.69 173 ALA A N 1
ATOM 1456 C CA . ALA A 1 173 ? -11.378 4.354 20.564 1.00 96.69 173 ALA A CA 1
ATOM 1457 C C . ALA A 1 173 ? -10.555 5.608 20.222 1.00 96.69 173 ALA A C 1
ATOM 1459 O O . ALA A 1 173 ? -9.994 5.686 19.136 1.00 96.69 173 ALA A O 1
ATOM 1460 N N . GLY A 1 174 ? -10.383 6.528 21.178 1.00 95.62 174 GLY A N 1
ATOM 1461 C CA . GLY A 1 174 ? -9.595 7.746 20.960 1.00 95.62 174 GLY A CA 1
ATOM 1462 C C . GLY A 1 174 ? -8.116 7.480 20.656 1.00 95.62 174 GLY A C 1
ATOM 1463 O O . GLY A 1 174 ? -7.541 8.156 19.812 1.00 95.62 174 GLY A O 1
ATOM 1464 N N . GLN A 1 175 ? -7.502 6.469 21.282 1.00 97.25 175 GLN A N 1
ATOM 1465 C CA . GLN A 1 175 ? -6.110 6.090 20.990 1.00 97.25 175 GLN A CA 1
ATOM 1466 C C . GLN A 1 175 ? -5.963 5.481 19.590 1.00 97.25 175 GLN A C 1
ATOM 1468 O O . GLN A 1 175 ? -4.995 5.766 18.890 1.00 97.25 175 GLN A O 1
ATOM 1473 N N . LEU A 1 176 ? -6.928 4.652 19.179 1.00 98.25 176 LEU A N 1
ATOM 1474 C CA . LEU A 1 176 ? -6.969 4.059 17.841 1.00 98.25 176 LEU A CA 1
ATOM 1475 C C . LEU A 1 176 ? -7.197 5.127 16.763 1.00 98.25 176 LEU A C 1
ATOM 1477 O O . LEU A 1 176 ? -6.568 5.075 15.710 1.00 98.25 176 LEU A O 1
ATOM 1481 N N . GLU A 1 177 ? -8.077 6.096 17.024 1.00 97.88 177 GLU A N 1
ATOM 1482 C CA . GLU A 1 177 ? -8.346 7.217 16.119 1.00 97.88 177 GLU A CA 1
ATOM 1483 C C . GLU A 1 177 ? -7.137 8.148 15.981 1.00 97.88 177 GLU A C 1
ATOM 1485 O O . GLU A 1 177 ? -6.796 8.514 14.860 1.00 97.88 177 GLU A O 1
ATOM 1490 N N . GLU A 1 178 ? -6.440 8.461 17.077 1.00 98.00 178 GLU A N 1
ATOM 1491 C CA . GLU A 1 178 ? -5.208 9.260 17.036 1.00 98.00 178 GLU A CA 1
ATOM 1492 C C . GLU A 1 178 ? -4.108 8.560 16.219 1.00 98.00 178 GLU A C 1
ATOM 1494 O O . GLU A 1 178 ? -3.448 9.188 15.391 1.00 98.00 178 GLU A O 1
ATOM 1499 N N . ALA A 1 179 ? -3.923 7.249 16.411 1.00 98.19 179 ALA A N 1
ATOM 1500 C CA . ALA A 1 179 ? -2.968 6.466 15.627 1.00 98.19 179 ALA A CA 1
ATOM 1501 C C . ALA A 1 179 ? -3.349 6.416 14.139 1.00 98.19 179 ALA A C 1
ATOM 1503 O O . ALA A 1 179 ? -2.490 6.556 13.270 1.00 98.19 179 ALA A O 1
ATOM 1504 N N . LEU A 1 180 ? -4.642 6.263 13.841 1.00 98.12 180 LEU A N 1
ATOM 1505 C CA . LEU A 1 180 ? -5.162 6.288 12.476 1.00 98.12 180 LEU A CA 1
ATOM 1506 C C . LEU A 1 180 ? -4.914 7.638 11.801 1.00 98.12 180 LEU A C 1
ATOM 1508 O O . LEU A 1 180 ? -4.543 7.664 10.631 1.00 98.12 180 LEU A O 1
ATOM 1512 N N . GLU A 1 181 ? -5.142 8.744 12.507 1.00 97.62 181 GLU A N 1
ATOM 1513 C CA . GLU A 1 181 ? -4.923 10.093 11.985 1.00 97.62 181 GLU A CA 1
ATOM 1514 C C . GLU A 1 181 ? -3.443 10.333 11.675 1.00 97.62 181 GLU A C 1
ATOM 1516 O O . GLU A 1 181 ? -3.123 10.729 10.556 1.00 97.62 181 GLU A O 1
ATOM 1521 N N . LYS A 1 182 ? -2.540 9.981 12.600 1.00 97.19 182 LYS A N 1
ATOM 1522 C CA . LYS A 1 182 ? -1.087 10.077 12.378 1.00 97.19 182 LYS A CA 1
ATOM 1523 C C . LYS A 1 182 ? -0.620 9.231 11.198 1.00 97.19 182 LYS A C 1
ATOM 1525 O O . LYS A 1 182 ? 0.128 9.718 10.352 1.00 97.19 182 LYS A O 1
ATOM 1530 N N . LEU A 1 183 ? -1.071 7.977 11.118 1.00 96.94 183 LEU A N 1
ATOM 1531 C CA . LEU A 1 183 ? -0.720 7.096 10.005 1.00 96.94 183 LEU A CA 1
ATOM 1532 C C . LEU A 1 183 ? -1.210 7.685 8.679 1.00 96.94 183 LEU A C 1
ATOM 1534 O O . LEU A 1 183 ? -0.452 7.737 7.715 1.00 96.94 183 LEU A O 1
ATOM 1538 N N . LYS A 1 184 ? -2.452 8.182 8.643 1.00 95.06 184 LYS A N 1
ATOM 1539 C CA . LYS A 1 184 ? -3.016 8.827 7.455 1.00 95.06 184 LYS A CA 1
ATOM 1540 C C . LYS A 1 184 ? -2.216 10.042 7.027 1.00 95.06 184 LYS A C 1
ATOM 1542 O O . LYS A 1 184 ? -1.818 10.082 5.872 1.00 95.06 184 LYS A O 1
ATOM 1547 N N . GLU A 1 185 ? -1.921 10.958 7.944 1.00 94.69 185 GLU A N 1
ATOM 1548 C CA . GLU A 1 185 ? -1.121 12.158 7.672 1.00 94.69 185 GLU A CA 1
ATOM 1549 C C . GLU A 1 185 ? 0.244 11.805 7.058 1.00 94.69 185 GLU A C 1
ATOM 1551 O O . GLU A 1 185 ? 0.717 12.477 6.144 1.00 94.69 185 GLU A O 1
ATOM 1556 N N . LYS A 1 186 ? 0.863 10.709 7.515 1.00 92.12 186 LYS A N 1
ATOM 1557 C CA . LYS A 1 186 ? 2.131 10.208 6.968 1.00 92.12 186 LYS A CA 1
ATOM 1558 C C . LYS A 1 186 ? 1.982 9.532 5.609 1.00 92.12 186 LYS A C 1
ATOM 1560 O O . LYS A 1 186 ? 2.893 9.626 4.797 1.00 92.12 186 LYS A O 1
ATOM 1565 N N . THR A 1 187 ? 0.868 8.850 5.356 1.00 89.00 187 THR A N 1
ATOM 1566 C CA . THR A 1 187 ? 0.635 8.102 4.106 1.00 89.00 187 THR A CA 1
ATOM 1567 C C . THR A 1 187 ? 0.045 8.938 2.973 1.00 89.00 187 THR A C 1
ATOM 1569 O O . THR A 1 187 ? 0.355 8.680 1.814 1.00 89.00 187 THR A O 1
ATOM 1572 N N . GLU A 1 188 ? -0.765 9.949 3.288 1.00 87.50 188 GLU A N 1
ATOM 1573 C CA . GLU A 1 188 ? -1.529 10.755 2.329 1.00 87.50 188 GLU A CA 1
ATOM 1574 C C . GLU A 1 188 ? -0.658 11.411 1.241 1.00 87.50 188 GLU A C 1
ATOM 1576 O O . GLU A 1 188 ? -1.024 11.315 0.068 1.00 87.50 188 GLU A O 1
ATOM 1581 N N . PRO A 1 189 ? 0.533 11.971 1.545 1.00 87.44 189 PRO A N 1
ATOM 1582 C CA . PRO A 1 189 ? 1.395 12.540 0.510 1.00 87.44 189 PRO A CA 1
ATOM 1583 C C . PRO A 1 189 ? 1.851 11.512 -0.532 1.00 87.44 189 PRO A C 1
ATOM 1585 O O . PRO A 1 189 ? 2.141 11.864 -1.675 1.00 87.44 189 PRO A O 1
ATOM 1588 N N . TYR A 1 190 ? 1.937 10.235 -0.152 1.00 81.75 190 TYR A N 1
ATOM 1589 C CA . TYR A 1 190 ? 2.495 9.194 -1.003 1.00 81.75 190 TYR A CA 1
ATOM 1590 C C . TYR A 1 190 ? 1.518 8.677 -2.052 1.00 81.75 190 TYR A C 1
ATOM 1592 O O . TYR A 1 190 ? 1.976 8.178 -3.075 1.00 81.75 190 TYR A O 1
ATOM 1600 N N . GLU A 1 191 ? 0.207 8.841 -1.864 1.00 75.12 191 GLU A N 1
ATOM 1601 C CA . GLU A 1 191 ? -0.762 8.525 -2.918 1.00 75.12 191 GLU A CA 1
ATOM 1602 C C . GLU A 1 191 ? -0.572 9.440 -4.131 1.00 75.12 191 GLU A C 1
ATOM 1604 O O . GLU A 1 191 ? -0.439 8.942 -5.245 1.00 75.12 191 GLU A O 1
ATOM 1609 N N . GLU A 1 192 ? -0.471 10.758 -3.920 1.00 72.94 192 GLU A N 1
ATOM 1610 C CA . GLU A 1 192 ? -0.240 11.730 -5.000 1.00 72.94 192 GLU A CA 1
ATOM 1611 C C . GLU A 1 192 ? 1.149 11.543 -5.623 1.00 72.94 192 GLU A C 1
ATOM 1613 O O . GLU A 1 192 ? 1.285 11.482 -6.843 1.00 72.94 192 GLU A O 1
ATOM 1618 N N . ILE A 1 193 ? 2.182 11.348 -4.795 1.00 72.81 193 ILE A N 1
ATOM 1619 C CA . ILE A 1 193 ? 3.550 11.097 -5.269 1.00 72.81 193 ILE A CA 1
ATOM 1620 C C . ILE A 1 193 ? 3.624 9.828 -6.124 1.00 72.81 193 ILE A C 1
ATOM 1622 O O . ILE A 1 193 ? 4.349 9.806 -7.121 1.00 72.81 193 ILE A O 1
ATOM 1626 N N . LEU A 1 194 ? 2.937 8.757 -5.724 1.00 67.19 194 LEU A N 1
ATOM 1627 C CA . LEU A 1 194 ? 2.937 7.508 -6.470 1.00 67.19 194 LEU A CA 1
ATOM 1628 C C . LEU A 1 194 ? 2.088 7.605 -7.724 1.00 67.19 194 LEU A C 1
ATOM 1630 O O . LEU A 1 194 ? 2.595 7.226 -8.773 1.00 67.19 194 LEU A O 1
ATOM 1634 N N . ASP A 1 195 ? 0.870 8.143 -7.662 1.00 70.69 195 ASP A N 1
ATOM 1635 C CA . ASP A 1 195 ? 0.056 8.357 -8.861 1.00 70.69 195 ASP A CA 1
ATOM 1636 C C . ASP A 1 195 ? 0.831 9.206 -9.874 1.00 70.69 195 ASP A C 1
ATOM 1638 O O . ASP A 1 195 ? 0.916 8.828 -11.038 1.00 70.69 195 ASP A O 1
ATOM 1642 N N . ASP A 1 196 ? 1.510 10.272 -9.448 1.00 62.09 196 ASP A N 1
ATOM 1643 C CA . ASP A 1 196 ? 2.364 11.065 -10.331 1.00 62.09 196 ASP A CA 1
ATOM 1644 C C . ASP A 1 196 ? 3.538 10.257 -10.904 1.00 62.09 196 ASP A C 1
ATOM 1646 O O . ASP A 1 196 ? 3.825 10.355 -12.099 1.00 62.09 196 ASP A O 1
ATOM 1650 N N . ARG A 1 197 ? 4.225 9.433 -10.099 1.00 63.47 197 ARG A N 1
ATOM 1651 C CA . ARG A 1 197 ? 5.368 8.615 -10.559 1.00 63.47 197 ARG A CA 1
ATOM 1652 C C . ARG A 1 197 ? 4.941 7.472 -11.483 1.00 63.47 197 ARG A C 1
ATOM 1654 O O . ARG A 1 197 ? 5.648 7.200 -12.454 1.00 63.47 197 ARG A O 1
ATOM 1661 N N . TYR A 1 198 ? 3.797 6.849 -11.224 1.00 58.69 198 TYR A N 1
ATOM 1662 C CA . TYR A 1 198 ? 3.201 5.825 -12.077 1.00 58.69 198 TYR A CA 1
ATOM 1663 C C . TYR A 1 198 ? 2.628 6.422 -13.352 1.00 58.69 198 TYR A C 1
ATOM 1665 O O . TYR A 1 198 ? 2.940 5.904 -14.413 1.00 58.69 198 TYR A O 1
ATOM 1673 N N . ASN A 1 199 ? 1.887 7.533 -13.289 1.00 56.97 199 ASN A N 1
ATOM 1674 C CA . ASN A 1 199 ? 1.430 8.258 -14.479 1.00 56.97 199 ASN A CA 1
ATOM 1675 C C . ASN A 1 199 ? 2.632 8.646 -15.341 1.00 56.97 199 ASN A C 1
ATOM 1677 O O . ASN A 1 199 ? 2.650 8.392 -16.541 1.00 56.97 199 ASN A O 1
ATOM 1681 N N . HIS A 1 200 ? 3.695 9.153 -14.714 1.00 48.19 200 HIS A N 1
ATOM 1682 C CA . HIS A 1 200 ? 4.936 9.461 -15.409 1.00 48.19 200 HIS A CA 1
ATOM 1683 C C . HIS A 1 200 ? 5.570 8.224 -16.068 1.00 48.19 200 HIS A C 1
ATOM 1685 O O . HIS A 1 200 ? 6.114 8.335 -17.161 1.00 48.19 200 HIS A O 1
ATOM 1691 N N . TYR A 1 201 ? 5.508 7.049 -15.442 1.00 46.72 201 TYR A N 1
ATOM 1692 C CA . TYR A 1 201 ? 6.086 5.799 -15.946 1.00 46.72 201 TYR A CA 1
ATOM 1693 C C . TYR A 1 201 ? 5.220 5.093 -17.002 1.00 46.72 201 TYR A C 1
ATOM 1695 O O . TYR A 1 201 ? 5.748 4.566 -17.982 1.00 46.72 201 TYR A O 1
ATOM 1703 N N . ASP A 1 202 ? 3.900 5.123 -16.855 1.00 45.50 202 ASP A N 1
ATOM 1704 C CA . ASP A 1 202 ? 2.942 4.574 -17.810 1.00 45.50 202 ASP A CA 1
ATOM 1705 C C . ASP A 1 202 ? 2.872 5.438 -19.078 1.00 45.50 202 ASP A C 1
ATOM 1707 O O . ASP A 1 202 ? 2.868 4.895 -20.185 1.00 45.50 202 ASP A O 1
ATOM 1711 N N . ASP A 1 203 ? 2.961 6.768 -18.954 1.00 44.19 203 ASP A N 1
ATOM 1712 C CA . ASP A 1 203 ? 3.130 7.682 -20.097 1.00 44.19 203 ASP A CA 1
ATOM 1713 C C . ASP A 1 203 ? 4.412 7.371 -20.901 1.00 44.19 203 ASP A C 1
ATOM 1715 O O . ASP A 1 203 ? 4.477 7.556 -22.123 1.00 44.19 203 ASP A O 1
ATOM 1719 N N . ILE A 1 204 ? 5.443 6.866 -20.219 1.00 38.00 204 ILE A N 1
ATOM 1720 C CA . ILE A 1 204 ? 6.713 6.416 -20.801 1.00 38.00 204 ILE A CA 1
ATOM 1721 C C . ILE A 1 204 ? 6.572 5.007 -21.429 1.00 38.00 204 ILE A C 1
ATOM 1723 O O . ILE A 1 204 ? 7.219 4.728 -22.439 1.00 38.00 204 ILE A O 1
ATOM 1727 N N . GLN A 1 205 ? 5.703 4.137 -20.896 1.00 40.78 205 GLN A N 1
ATOM 1728 C CA . GLN A 1 205 ? 5.399 2.786 -21.400 1.00 40.78 205 GLN A CA 1
ATOM 1729 C C . GLN A 1 205 ? 4.487 2.723 -22.615 1.00 40.78 205 GLN A C 1
ATOM 1731 O O . GLN A 1 205 ? 4.753 1.979 -23.560 1.00 40.78 205 GLN A O 1
ATOM 1736 N N . ASP A 1 206 ? 3.362 3.431 -22.571 1.00 38.81 206 ASP A N 1
ATOM 1737 C CA . ASP A 1 206 ? 2.348 3.360 -23.620 1.00 38.81 206 ASP A CA 1
ATOM 1738 C C . ASP A 1 206 ? 2.796 4.113 -24.883 1.00 38.81 206 ASP A C 1
ATOM 1740 O O . ASP A 1 206 ? 2.357 3.777 -25.983 1.00 38.81 206 ASP A O 1
ATOM 1744 N N . ASN A 1 207 ? 3.783 5.011 -24.779 1.00 36.94 207 ASN A N 1
ATOM 1745 C CA . ASN A 1 207 ? 4.507 5.524 -25.948 1.00 36.94 207 ASN A CA 1
ATOM 1746 C C . ASN A 1 207 ? 5.456 4.500 -26.596 1.00 36.94 207 ASN A C 1
ATOM 1748 O O . ASN A 1 207 ? 5.811 4.673 -27.761 1.00 36.94 207 ASN A O 1
ATOM 1752 N N . GLY A 1 208 ? 5.822 3.419 -25.897 1.00 37.47 208 GLY A N 1
ATOM 1753 C CA . GLY A 1 208 ? 6.423 2.234 -26.517 1.00 37.47 208 GLY A CA 1
ATOM 1754 C C . GLY A 1 208 ? 5.383 1.335 -27.195 1.00 37.47 208 GLY A C 1
ATOM 1755 O O . GLY A 1 208 ? 5.734 0.471 -27.996 1.00 37.47 208 GLY A O 1
ATOM 1756 N N . ASN A 1 209 ? 4.080 1.510 -26.906 1.00 39.00 209 ASN A N 1
ATOM 1757 C CA . ASN A 1 209 ? 3.065 0.567 -27.369 1.00 39.00 209 ASN A CA 1
ATOM 1758 C C . ASN A 1 209 ? 1.612 1.106 -27.402 1.00 39.00 209 ASN A C 1
ATOM 1760 O O . ASN A 1 209 ? 0.806 0.717 -26.550 1.00 39.00 209 ASN A O 1
ATOM 1764 N N . LYS A 1 210 ? 1.244 1.891 -28.440 1.00 35.56 210 LYS A N 1
ATOM 1765 C CA . LYS A 1 210 ? 0.002 1.688 -29.242 1.00 35.56 210 LYS A CA 1
ATOM 1766 C C . LYS A 1 210 ? -0.153 2.626 -30.457 1.00 35.56 210 LYS A C 1
ATOM 1768 O O . LYS A 1 210 ? -0.628 3.753 -30.358 1.00 35.56 210 LYS A O 1
ATOM 1773 N N . GLY A 1 211 ? 0.039 2.059 -31.650 1.00 28.36 211 GLY A N 1
ATOM 1774 C CA . GLY A 1 211 ? -0.925 2.217 -32.745 1.00 28.36 211 GLY A CA 1
ATOM 1775 C C . GLY A 1 211 ? -1.902 1.023 -32.709 1.00 28.36 211 GLY A C 1
ATOM 1776 O O . GLY A 1 211 ? -1.448 -0.112 -32.676 1.00 28.36 211 GLY A O 1
ATOM 1777 N N . GLY A 1 212 ? -3.230 1.183 -32.678 1.00 30.53 212 GLY A N 1
ATOM 1778 C CA . GLY A 1 212 ? -3.957 2.443 -32.693 1.00 30.53 212 GLY A CA 1
ATOM 1779 C C . GLY A 1 212 ? -5.481 2.388 -32.490 1.00 30.53 212 GLY A C 1
ATOM 1780 O O . GLY A 1 212 ? -6.120 1.347 -32.533 1.00 30.53 212 GLY A O 1
ATOM 1781 N N . ASN A 1 213 ? -5.984 3.611 -32.312 1.00 33.59 213 ASN A N 1
ATOM 1782 C CA . ASN A 1 213 ? -7.200 4.284 -32.785 1.00 33.59 213 ASN A CA 1
ATOM 1783 C C . ASN A 1 213 ? -8.658 3.864 -32.477 1.00 33.59 213 ASN A C 1
ATOM 1785 O O . ASN A 1 213 ? -9.096 2.742 -32.715 1.00 33.59 213 ASN A O 1
ATOM 1789 N N . LYS A 1 214 ? -9.419 4.962 -32.248 1.00 29.61 214 LYS A N 1
ATOM 1790 C CA . LYS A 1 214 ? -10.882 5.215 -32.177 1.00 29.61 214 LYS A CA 1
ATOM 1791 C C . LYS A 1 214 ? -11.520 4.920 -30.811 1.00 29.61 214 LYS A C 1
ATOM 1793 O O . LYS A 1 214 ? -11.404 3.816 -30.320 1.00 29.61 214 LYS A O 1
ATOM 1798 N N . GLY A 1 215 ? -12.256 5.812 -30.145 1.00 29.22 215 GLY A N 1
ATOM 1799 C CA . GLY A 1 215 ? -12.821 7.125 -30.470 1.00 29.22 215 GLY A CA 1
ATOM 1800 C C . GLY A 1 215 ? -14.204 7.243 -29.802 1.00 29.22 215 GLY A C 1
ATOM 1801 O O . GLY A 1 215 ? -14.948 6.270 -29.806 1.00 29.22 215 GLY A O 1
ATOM 1802 N N . GLY A 1 216 ? -14.564 8.425 -29.288 1.00 28.11 216 GLY A N 1
ATOM 1803 C CA . GLY A 1 216 ? -15.946 8.782 -28.921 1.00 28.11 216 GLY A CA 1
ATOM 1804 C C . GLY A 1 216 ? -16.211 8.906 -27.417 1.00 28.11 216 GLY A C 1
ATOM 1805 O O . GLY A 1 216 ? -15.986 7.974 -26.657 1.00 28.11 216 GLY A O 1
ATOM 1806 N N . GLY A 1 217 ? -16.675 10.090 -27.005 1.00 38.00 217 GLY A N 1
ATOM 1807 C CA . GLY A 1 217 ? -16.883 10.467 -25.608 1.00 38.00 217 GLY A CA 1
ATOM 1808 C C . GLY A 1 217 ? -18.063 9.789 -24.909 1.00 38.00 217 GLY A C 1
ATOM 1809 O O . GLY A 1 217 ? -18.978 9.260 -25.535 1.00 38.00 217 GLY A O 1
ATOM 1810 N N . GLY A 1 218 ? -18.043 9.879 -23.581 1.00 26.88 218 GLY A N 1
ATOM 1811 C CA . GLY A 1 218 ? -19.129 9.461 -22.704 1.00 26.88 218 GLY A CA 1
ATOM 1812 C C . GLY A 1 218 ? -18.678 9.480 -21.249 1.00 26.88 218 GLY A C 1
ATOM 1813 O O . GLY A 1 218 ? -17.859 8.670 -20.836 1.00 26.88 218 GLY A O 1
ATOM 1814 N N . SER A 1 219 ? -19.210 10.429 -20.486 1.00 39.62 219 SER A N 1
ATOM 1815 C CA . SER A 1 219 ? -19.118 10.504 -19.029 1.00 39.62 219 SER A CA 1
ATOM 1816 C C . SER A 1 219 ? -19.644 9.223 -18.373 1.00 39.62 219 SER A C 1
ATOM 1818 O O . SER A 1 219 ? -20.780 8.830 -18.642 1.00 39.62 219 SER A O 1
ATOM 1820 N N . GLY A 1 220 ? -18.873 8.621 -17.468 1.00 25.89 220 GLY A N 1
ATOM 1821 C CA . GLY A 1 220 ? -19.342 7.501 -16.656 1.00 25.89 220 GLY A CA 1
ATOM 1822 C C . GLY A 1 220 ? -18.290 7.011 -15.669 1.00 25.89 220 GLY A C 1
ATOM 1823 O O . GLY A 1 220 ? -17.272 6.458 -16.063 1.00 25.89 220 GLY A O 1
ATOM 1824 N N . SER A 1 221 ? -18.552 7.221 -14.381 1.00 37.69 221 SER A N 1
ATOM 1825 C CA . SER A 1 221 ? -17.815 6.659 -13.250 1.00 37.69 221 SER A CA 1
ATOM 1826 C C . SER A 1 221 ? -17.844 5.124 -13.255 1.00 37.69 221 SER A C 1
ATOM 1828 O O . SER A 1 221 ? -18.928 4.554 -13.395 1.00 37.69 221 SER A O 1
ATOM 1830 N N . GLY A 1 222 ? -16.717 4.455 -12.989 1.00 26.91 222 GLY A N 1
ATOM 1831 C CA . GLY A 1 222 ? -16.745 3.034 -12.632 1.00 26.91 222 GLY A CA 1
ATOM 1832 C C . GLY A 1 222 ? -15.414 2.279 -12.691 1.00 26.91 222 GLY A C 1
ATOM 1833 O O . GLY A 1 222 ? -14.974 1.895 -13.763 1.00 26.91 222 GLY A O 1
ATOM 1834 N N . SER A 1 223 ? -14.900 1.962 -11.498 1.00 28.86 223 SER A N 1
ATOM 1835 C CA . SER A 1 223 ? -14.105 0.778 -11.125 1.00 28.86 223 SER A CA 1
ATOM 1836 C C . SER A 1 223 ? -12.699 0.583 -11.715 1.00 28.86 223 SER A C 1
ATOM 1838 O O . SER A 1 223 ? -12.524 0.062 -12.813 1.00 28.86 223 SER A O 1
ATOM 1840 N N . LYS A 1 224 ? -11.689 0.832 -10.862 1.00 42.25 224 LYS A N 1
ATOM 1841 C CA . LYS A 1 224 ? -10.356 0.211 -10.932 1.00 42.25 224 LYS A CA 1
ATOM 1842 C C . LYS A 1 224 ? -10.516 -1.316 -11.028 1.00 42.25 224 LYS A C 1
ATOM 1844 O O . LYS A 1 224 ? -11.140 -1.931 -10.164 1.00 42.25 224 LYS A O 1
ATOM 1849 N N . GLN A 1 225 ? -9.927 -1.929 -12.047 1.00 29.36 225 GLN A N 1
ATOM 1850 C CA . GLN A 1 225 ? -9.499 -3.324 -12.011 1.00 29.36 225 GLN A CA 1
ATOM 1851 C C . GLN A 1 225 ? -8.068 -3.357 -12.529 1.00 29.36 225 GLN A C 1
ATOM 1853 O O . GLN A 1 225 ? -7.831 -3.129 -13.710 1.00 29.36 225 GLN A O 1
ATOM 1858 N N . ASN A 1 226 ? -7.128 -3.631 -11.630 1.00 42.72 226 ASN A N 1
ATOM 1859 C CA . ASN A 1 226 ? -5.772 -3.996 -12.003 1.00 42.72 226 ASN A CA 1
ATOM 1860 C C . ASN A 1 226 ? -5.681 -5.524 -11.969 1.00 42.72 226 ASN A C 1
ATOM 1862 O O . ASN A 1 226 ? -6.066 -6.129 -10.963 1.00 42.72 226 ASN A O 1
ATOM 1866 N N . PRO A 1 227 ? -5.190 -6.163 -13.035 1.00 36.38 227 PRO A N 1
ATOM 1867 C CA . PRO A 1 227 ? -4.469 -7.406 -12.819 1.00 36.38 227 PRO A CA 1
ATOM 1868 C C . PRO A 1 227 ? -3.222 -7.467 -13.709 1.00 36.38 227 PRO A C 1
ATOM 1870 O O . PRO A 1 227 ? -3.342 -7.546 -14.924 1.00 36.38 227 PRO A O 1
ATOM 1873 N N . PHE A 1 228 ? -2.041 -7.505 -13.081 1.00 35.28 228 PHE A N 1
ATOM 1874 C CA . PHE A 1 228 ? -0.743 -7.828 -13.696 1.00 35.28 228 PHE A CA 1
ATOM 1875 C C . PHE A 1 228 ? -0.325 -6.949 -14.893 1.00 35.28 228 PHE A C 1
ATOM 1877 O O . PHE A 1 228 ? -0.710 -7.218 -16.029 1.00 35.28 228 PHE A O 1
ATOM 1884 N N . ASN A 1 229 ? 0.558 -5.959 -14.696 1.00 35.50 229 ASN A N 1
ATOM 1885 C CA . ASN A 1 229 ? 1.120 -5.240 -15.843 1.00 35.50 229 ASN A CA 1
ATOM 1886 C C . ASN A 1 229 ? 2.278 -6.035 -16.474 1.00 35.50 229 ASN A C 1
ATOM 1888 O O . ASN A 1 229 ? 3.408 -6.037 -15.994 1.00 35.50 229 ASN A O 1
ATOM 1892 N N . THR A 1 230 ? 1.984 -6.726 -17.574 1.00 31.69 230 THR A N 1
ATOM 1893 C CA . THR A 1 230 ? 2.955 -7.382 -18.465 1.00 31.69 230 THR A CA 1
ATOM 1894 C C . THR A 1 230 ? 3.666 -6.401 -19.400 1.00 31.69 230 THR A C 1
ATOM 1896 O O . THR A 1 230 ? 4.243 -6.812 -20.404 1.00 31.69 230 THR A O 1
ATOM 1899 N N . LYS A 1 231 ? 3.617 -5.101 -19.122 1.00 45.81 231 LYS A N 1
ATOM 1900 C CA . LYS A 1 231 ? 4.417 -4.101 -19.810 1.00 45.81 231 LYS A CA 1
ATOM 1901 C C . LYS A 1 231 ? 5.343 -3.473 -18.760 1.00 45.81 231 LYS A C 1
ATOM 1903 O O . LYS A 1 231 ? 4.864 -3.069 -17.706 1.00 45.81 231 LYS A O 1
ATOM 1908 N N . ARG A 1 232 ? 6.629 -3.317 -19.071 1.00 48.84 232 ARG A N 1
ATOM 1909 C CA . ARG A 1 232 ? 7.581 -2.410 -18.395 1.00 48.84 232 ARG A CA 1
ATOM 1910 C C . ARG A 1 232 ? 7.903 -1.250 -19.365 1.00 48.84 232 ARG A C 1
ATOM 1912 O O . ARG A 1 232 ? 7.732 -1.454 -20.565 1.00 48.84 232 ARG A O 1
ATOM 1919 N N . PRO A 1 233 ? 8.338 -0.056 -18.929 1.00 46.66 233 PRO A N 1
ATOM 1920 C CA . PRO A 1 233 ? 8.735 1.037 -19.792 1.00 46.66 233 PRO A CA 1
ATOM 1921 C C . PRO A 1 233 ? 10.071 0.777 -20.342 1.00 46.66 233 PRO A C 1
ATOM 1923 O O . PRO A 1 233 ? 10.974 0.220 -19.738 1.00 46.66 233 PRO A O 1
ATOM 1926 N N . GLU A 1 234 ? 10.156 1.309 -21.524 1.00 62.22 234 GLU A N 1
ATOM 1927 C CA . GLU A 1 234 ? 11.313 1.222 -22.321 1.00 62.22 234 GLU A CA 1
ATOM 1928 C C . GLU A 1 234 ? 12.035 2.571 -22.265 1.00 62.22 234 GLU A C 1
ATOM 1930 O O . GLU A 1 234 ? 12.804 2.826 -23.163 1.00 62.22 234 GLU A O 1
ATOM 1935 N N . SER A 1 235 ? 11.806 3.472 -21.287 1.00 78.38 235 SER A N 1
ATOM 1936 C CA . SER A 1 235 ? 12.524 4.758 -21.188 1.00 78.38 235 SER A CA 1
ATOM 1937 C C . SER A 1 235 ? 12.799 5.221 -19.745 1.00 78.38 235 SER A C 1
ATOM 1939 O O . SER A 1 235 ? 11.918 5.202 -18.895 1.00 78.38 235 SER A O 1
ATOM 1941 N N . TYR A 1 236 ? 14.024 5.683 -19.464 1.00 80.44 236 TYR A N 1
ATOM 1942 C CA . TYR A 1 236 ? 14.509 6.030 -18.120 1.00 80.44 236 TYR A CA 1
ATOM 1943 C C . TYR A 1 236 ? 15.474 7.221 -18.150 1.00 80.44 236 TYR A C 1
ATOM 1945 O O . TYR A 1 236 ? 16.361 7.285 -18.996 1.00 80.44 236 TYR A O 1
ATOM 1953 N N . THR A 1 237 ? 15.354 8.159 -17.209 1.00 81.38 237 THR A N 1
ATOM 1954 C CA . THR A 1 237 ? 16.213 9.353 -17.138 1.00 81.38 237 THR A CA 1
ATOM 1955 C C . THR A 1 237 ? 17.345 9.185 -16.127 1.00 81.38 237 THR A C 1
ATOM 1957 O O . THR A 1 237 ? 17.117 8.887 -14.950 1.00 81.38 237 THR A O 1
ATOM 1960 N N . LEU A 1 238 ? 18.577 9.416 -16.579 1.00 83.06 238 LEU A N 1
ATOM 1961 C CA . LEU A 1 238 ? 19.780 9.351 -15.754 1.00 83.06 238 LEU A CA 1
ATOM 1962 C C . LEU A 1 238 ? 19.781 10.431 -14.662 1.00 83.06 238 LEU A C 1
ATOM 1964 O O . LEU A 1 238 ? 19.549 11.603 -14.947 1.00 83.06 238 LEU A O 1
ATOM 1968 N N . GLY A 1 239 ? 20.090 10.038 -13.426 1.00 70.75 239 GLY A N 1
ATOM 1969 C CA . GLY A 1 239 ? 20.070 10.894 -12.238 1.00 70.75 239 GLY A CA 1
ATOM 1970 C C . GLY A 1 239 ? 18.686 11.037 -11.601 1.00 70.75 239 GLY A C 1
ATOM 1971 O O . GLY A 1 239 ? 18.586 11.484 -10.462 1.00 70.75 239 GLY A O 1
ATOM 1972 N N . THR A 1 240 ? 17.623 10.628 -12.300 1.00 61.81 240 THR A N 1
ATOM 1973 C CA . THR A 1 240 ? 16.231 10.827 -11.865 1.00 61.81 240 THR A CA 1
ATOM 1974 C C . THR A 1 240 ? 15.503 9.519 -11.609 1.00 61.81 240 THR A C 1
ATOM 1976 O O . THR A 1 240 ? 14.899 9.360 -10.555 1.00 61.81 240 THR A O 1
ATOM 1979 N N . ASN A 1 241 ? 15.554 8.576 -12.547 1.00 76.38 241 ASN A N 1
ATOM 1980 C CA . ASN A 1 241 ? 14.992 7.244 -12.340 1.00 76.38 241 ASN A CA 1
ATOM 1981 C C . ASN A 1 241 ? 16.057 6.278 -11.846 1.00 76.38 241 ASN A C 1
ATOM 1983 O O . ASN A 1 241 ? 15.721 5.349 -11.126 1.00 76.38 241 ASN A O 1
ATOM 1987 N N . GLY A 1 242 ? 17.316 6.514 -12.212 1.00 78.19 242 GLY A N 1
ATOM 1988 C CA . GLY A 1 242 ? 18.452 5.681 -11.862 1.00 78.19 242 GLY A CA 1
ATOM 1989 C C . GLY A 1 242 ? 19.776 6.278 -12.310 1.00 78.19 242 GLY A C 1
ATOM 1990 O O . GLY A 1 242 ? 19.815 7.305 -12.985 1.00 78.19 242 GLY A O 1
ATOM 1991 N N . ASN A 1 243 ? 20.866 5.627 -11.935 1.00 87.19 243 ASN A N 1
ATOM 1992 C CA . ASN A 1 243 ? 22.228 6.023 -12.237 1.00 87.19 243 ASN A CA 1
ATOM 1993 C C . ASN A 1 243 ? 22.991 4.903 -12.936 1.00 87.19 243 ASN A C 1
ATOM 1995 O O . ASN A 1 243 ? 22.782 3.719 -12.674 1.00 87.19 243 ASN A O 1
ATOM 1999 N N . TRP A 1 244 ? 23.917 5.288 -13.811 1.00 91.38 244 TRP A N 1
ATOM 2000 C CA . TRP A 1 244 ? 24.904 4.356 -14.335 1.00 91.38 244 TRP A CA 1
ATOM 2001 C C . TRP A 1 244 ? 25.853 3.940 -13.215 1.00 91.38 244 TRP A C 1
ATOM 2003 O O . TRP A 1 244 ? 26.454 4.792 -12.562 1.00 91.38 244 TRP A O 1
ATOM 2013 N N . VAL A 1 245 ? 26.005 2.636 -13.021 1.00 88.88 245 VAL A N 1
ATOM 2014 C CA . VAL A 1 245 ? 26.897 2.048 -12.023 1.00 88.88 245 VAL A CA 1
ATOM 2015 C C . VAL A 1 245 ? 27.833 1.070 -12.716 1.00 88.88 245 VAL A C 1
ATOM 2017 O O . VAL A 1 245 ? 27.400 0.230 -13.504 1.00 88.88 245 VAL A O 1
ATOM 2020 N N . GLU A 1 246 ? 29.124 1.185 -12.418 1.00 86.19 246 GLU A N 1
ATOM 2021 C CA . GLU A 1 246 ? 30.135 0.222 -12.850 1.00 86.19 246 GLU A CA 1
ATOM 2022 C C . GLU A 1 246 ? 30.074 -1.016 -11.948 1.00 86.19 246 GLU A C 1
ATOM 2024 O O . GLU A 1 246 ? 30.109 -0.903 -10.722 1.00 86.19 246 GLU A O 1
ATOM 2029 N N . ILE A 1 247 ? 29.961 -2.205 -12.542 1.00 73.50 247 ILE A N 1
ATOM 2030 C CA . ILE A 1 247 ? 29.650 -3.445 -11.807 1.00 73.50 247 ILE A CA 1
ATOM 2031 C C . ILE A 1 247 ? 30.887 -4.335 -11.577 1.00 73.50 247 ILE A C 1
ATOM 2033 O O . ILE A 1 247 ? 30.754 -5.462 -11.114 1.00 73.50 247 ILE A O 1
ATOM 2037 N N . SER A 1 248 ? 32.092 -3.802 -11.811 1.00 62.25 248 SER A N 1
ATOM 2038 C CA . SER A 1 248 ? 33.413 -4.463 -11.878 1.00 62.25 248 SER A CA 1
ATOM 2039 C C . SER A 1 248 ? 33.804 -4.974 -13.271 1.00 62.25 248 SER A C 1
ATOM 2041 O O . SER A 1 248 ? 33.004 -5.563 -13.988 1.00 62.25 248 SER A O 1
ATOM 2043 N N . ALA A 1 249 ? 35.063 -4.737 -13.645 1.00 53.56 249 ALA A N 1
ATOM 2044 C CA . ALA A 1 249 ? 35.726 -5.408 -14.756 1.00 53.56 249 ALA A CA 1
ATOM 2045 C C . ALA A 1 249 ? 36.524 -6.595 -14.182 1.00 53.56 249 ALA A C 1
ATOM 2047 O O . ALA A 1 249 ? 37.311 -6.385 -13.250 1.00 53.56 249 ALA A O 1
ATOM 2048 N N . PRO A 1 250 ? 36.385 -7.829 -14.701 1.00 51.31 250 PRO A N 1
ATOM 2049 C CA . PRO A 1 250 ? 37.369 -8.880 -14.453 1.00 51.31 250 PRO A CA 1
ATOM 2050 C C . PRO A 1 250 ? 38.774 -8.336 -14.747 1.00 51.31 250 PRO A C 1
ATOM 2052 O O . PRO A 1 250 ? 38.932 -7.494 -15.629 1.00 51.31 250 PRO A O 1
ATOM 2055 N N . VAL A 1 251 ? 39.803 -8.775 -14.017 1.00 45.38 251 VAL A N 1
ATOM 2056 C CA . VAL A 1 251 ? 41.178 -8.276 -14.204 1.00 45.38 251 VAL A CA 1
ATOM 2057 C C . VAL A 1 251 ? 41.597 -8.434 -15.675 1.00 45.38 251 VAL A C 1
ATOM 2059 O O . VAL A 1 251 ? 41.804 -9.550 -16.140 1.00 45.38 251 VAL A O 1
ATOM 2062 N N . GLY A 1 252 ? 41.706 -7.314 -16.400 1.00 54.66 252 GLY A N 1
ATOM 2063 C CA . GLY A 1 252 ? 42.036 -7.273 -17.833 1.00 54.66 252 GLY A CA 1
ATOM 2064 C C . GLY A 1 252 ? 40.848 -7.227 -18.813 1.00 54.66 252 GLY A C 1
ATOM 2065 O O . GLY A 1 252 ? 41.094 -7.218 -20.015 1.00 54.66 252 GLY A O 1
ATOM 2066 N N . GLY A 1 253 ? 39.598 -7.188 -18.336 1.00 60.62 253 GLY A N 1
ATOM 2067 C CA . G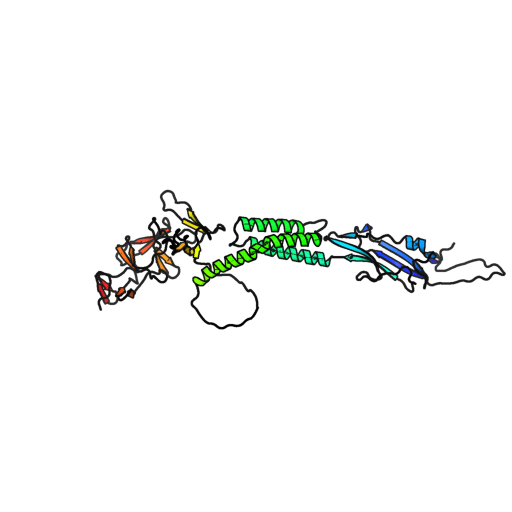LY A 1 253 ? 38.372 -7.127 -19.148 1.00 60.62 253 GLY A CA 1
ATOM 2068 C C . GLY A 1 253 ? 37.832 -5.711 -19.410 1.00 60.62 253 GLY A C 1
ATOM 2069 O O . GLY A 1 253 ? 38.342 -4.718 -18.888 1.00 60.62 253 GLY A O 1
ATOM 2070 N N . GLU A 1 254 ? 36.786 -5.609 -20.238 1.00 64.12 254 GLU A N 1
ATOM 2071 C CA . GLU A 1 254 ? 36.098 -4.342 -20.532 1.00 64.12 254 GLU A CA 1
ATOM 2072 C C . GLU A 1 254 ? 35.224 -3.854 -19.360 1.00 64.12 254 GLU A C 1
ATOM 2074 O O . GLU A 1 254 ? 34.794 -4.633 -18.510 1.00 64.12 254 GLU A O 1
ATOM 2079 N N . ARG A 1 255 ? 34.967 -2.537 -19.299 1.00 71.94 255 ARG A N 1
ATOM 2080 C CA . ARG A 1 255 ? 34.111 -1.921 -18.269 1.00 71.94 255 ARG A CA 1
ATOM 2081 C C . ARG A 1 255 ? 32.659 -2.365 -18.457 1.00 71.94 255 ARG A C 1
ATOM 2083 O O . ARG A 1 255 ? 32.065 -2.053 -19.486 1.00 71.94 255 ARG A O 1
ATOM 2090 N N . GLN A 1 256 ? 32.084 -3.016 -17.449 1.00 83.62 256 GLN A N 1
ATOM 2091 C CA . GLN A 1 256 ? 30.675 -3.413 -17.432 1.00 83.62 256 GLN A CA 1
ATOM 2092 C C . GLN A 1 256 ? 29.826 -2.378 -16.687 1.00 83.62 256 GLN A C 1
ATOM 2094 O O . GLN A 1 256 ? 30.122 -2.017 -15.545 1.00 83.62 256 GLN A O 1
ATOM 2099 N N . MET A 1 257 ? 28.759 -1.913 -17.336 1.00 89.38 257 MET A N 1
ATOM 2100 C CA . MET A 1 257 ? 27.873 -0.862 -16.830 1.00 89.38 257 MET A CA 1
ATOM 2101 C C . MET A 1 257 ? 26.459 -1.410 -16.624 1.00 89.38 257 MET A C 1
ATOM 2103 O O . MET A 1 257 ? 25.958 -2.132 -17.478 1.00 89.38 257 MET A O 1
ATOM 2107 N N . ALA A 1 258 ? 25.792 -1.019 -15.540 1.00 90.56 258 ALA A N 1
ATOM 2108 C CA . ALA A 1 258 ? 24.346 -1.176 -15.354 1.00 90.56 258 ALA A CA 1
ATOM 2109 C C . ALA A 1 258 ? 23.679 0.183 -15.202 1.00 90.56 258 ALA A C 1
ATOM 2111 O O . ALA A 1 258 ? 24.288 1.116 -14.679 1.00 90.56 258 ALA A O 1
ATOM 2112 N N . PHE A 1 259 ? 22.398 0.259 -15.550 1.00 88.81 259 PHE A N 1
ATOM 2113 C CA . PHE A 1 259 ? 21.540 1.360 -15.134 1.00 88.81 259 PHE A CA 1
ATOM 2114 C C . PHE A 1 259 ? 20.737 0.928 -13.902 1.00 88.81 259 PHE A C 1
ATOM 2116 O O . PHE A 1 259 ? 19.847 0.083 -13.995 1.00 88.81 259 PHE A O 1
ATOM 2123 N N . VAL A 1 260 ? 21.105 1.459 -12.734 1.00 84.31 260 VAL A N 1
ATOM 2124 C CA . VAL A 1 260 ? 20.513 1.144 -11.426 1.00 84.31 260 VAL A CA 1
ATOM 2125 C C . VAL A 1 260 ? 19.483 2.207 -11.081 1.00 84.31 260 VAL A C 1
ATOM 2127 O O . VAL A 1 260 ? 19.845 3.352 -10.841 1.00 84.31 260 VAL A O 1
ATOM 2130 N N . LEU A 1 261 ? 18.211 1.838 -11.038 1.00 79.31 261 LEU A N 1
ATOM 2131 C CA . LEU A 1 261 ? 17.115 2.662 -10.560 1.00 79.31 261 LEU A CA 1
ATOM 2132 C C . LEU A 1 261 ? 17.350 3.143 -9.126 1.00 79.31 261 LEU A C 1
ATOM 2134 O O . LEU A 1 261 ? 18.015 2.486 -8.332 1.00 79.31 261 LEU A O 1
ATOM 2138 N N . ASN A 1 262 ? 16.767 4.283 -8.776 1.00 58.19 262 ASN A N 1
ATOM 2139 C CA . ASN A 1 262 ? 16.920 4.892 -7.458 1.00 58.19 262 ASN A CA 1
ATOM 2140 C C . ASN A 1 262 ? 16.352 4.014 -6.327 1.00 58.19 262 ASN A C 1
ATOM 2142 O O . ASN A 1 262 ? 16.841 4.093 -5.206 1.00 58.19 262 ASN A O 1
ATOM 2146 N N . GLY A 1 263 ? 15.405 3.118 -6.634 1.00 52.72 263 GLY A N 1
ATOM 2147 C CA . GLY A 1 263 ? 14.957 2.034 -5.746 1.00 52.72 263 GLY A CA 1
ATOM 2148 C C . GLY A 1 263 ? 15.917 0.831 -5.664 1.00 52.72 263 GLY A C 1
ATOM 2149 O O . GLY A 1 263 ? 15.547 -0.222 -5.158 1.00 52.72 263 GLY A O 1
ATOM 2150 N N . GLY A 1 264 ? 17.135 0.936 -6.210 1.00 55.25 264 GLY A N 1
ATOM 2151 C CA . GLY A 1 264 ? 18.201 -0.074 -6.154 1.00 55.25 264 GLY A CA 1
ATOM 2152 C C . GLY A 1 264 ? 18.153 -1.162 -7.236 1.00 55.25 264 GLY A C 1
ATOM 2153 O O . GLY A 1 264 ? 19.118 -1.911 -7.399 1.00 55.25 264 GLY A O 1
ATOM 2154 N N . MET A 1 265 ? 17.067 -1.254 -8.004 1.00 65.56 265 MET A N 1
ATOM 2155 C CA . MET A 1 265 ? 16.907 -2.261 -9.061 1.00 65.56 265 MET A CA 1
ATOM 2156 C C . MET A 1 265 ? 17.688 -1.904 -10.322 1.00 65.56 265 MET A C 1
ATOM 2158 O O . MET A 1 265 ? 17.700 -0.756 -10.737 1.00 65.56 265 MET A O 1
ATOM 2162 N N . ARG A 1 266 ? 18.286 -2.885 -10.996 1.00 82.31 266 ARG A N 1
ATOM 2163 C CA . ARG A 1 266 ? 18.871 -2.676 -12.330 1.00 82.31 266 ARG A CA 1
ATOM 2164 C C . ARG A 1 266 ? 17.820 -2.872 -13.408 1.00 82.31 266 ARG A C 1
ATOM 2166 O O . ARG A 1 266 ? 16.972 -3.750 -13.276 1.00 82.31 266 ARG A O 1
ATOM 2173 N N . LEU A 1 267 ? 17.929 -2.112 -14.492 1.00 80.94 267 LEU A N 1
ATOM 2174 C CA . LEU A 1 267 ? 17.294 -2.499 -15.751 1.00 80.94 267 LEU A CA 1
ATOM 2175 C C . LEU A 1 267 ? 17.931 -3.801 -16.233 1.00 80.94 267 LEU A C 1
ATOM 2177 O O . LEU A 1 267 ? 19.157 -3.895 -16.238 1.00 80.94 267 LEU A O 1
ATOM 2181 N N . SER A 1 268 ? 17.124 -4.799 -16.596 1.00 78.31 268 SER A N 1
ATOM 2182 C CA . SER A 1 268 ? 17.602 -6.117 -17.025 1.00 78.31 268 SER A CA 1
ATOM 2183 C C . SER A 1 268 ? 16.649 -6.794 -18.007 1.00 78.31 268 SER A C 1
ATOM 2185 O O . SER A 1 268 ? 15.430 -6.627 -17.913 1.00 78.31 268 SER A O 1
ATOM 2187 N N . GLY A 1 269 ? 17.229 -7.565 -18.929 1.00 78.12 269 GLY A N 1
ATOM 2188 C CA . GLY A 1 269 ? 16.531 -8.364 -19.941 1.00 78.12 269 GLY A CA 1
ATOM 2189 C C . GLY A 1 269 ? 15.663 -7.531 -20.880 1.00 78.12 269 GLY A C 1
ATOM 2190 O O . GLY A 1 269 ? 14.573 -7.962 -21.248 1.00 78.12 269 GLY A O 1
ATOM 2191 N N . MET A 1 270 ? 16.064 -6.293 -21.176 1.00 82.75 270 MET A N 1
ATOM 2192 C CA . MET A 1 270 ? 15.211 -5.374 -21.919 1.00 82.75 270 MET A CA 1
ATOM 2193 C C . MET A 1 270 ? 15.974 -4.300 -22.681 1.00 82.75 270 MET A C 1
ATOM 2195 O O . MET A 1 270 ? 17.045 -3.838 -22.277 1.00 82.75 270 MET A O 1
ATOM 2199 N N . TRP A 1 271 ? 15.335 -3.834 -23.749 1.00 87.12 271 TRP A N 1
ATOM 2200 C CA . TRP A 1 271 ? 15.624 -2.535 -24.328 1.00 87.12 271 TRP A CA 1
ATOM 2201 C C . TRP A 1 271 ? 15.073 -1.432 -23.427 1.00 87.12 271 TRP A C 1
ATOM 2203 O O . TRP A 1 271 ? 13.951 -1.498 -22.929 1.00 87.12 271 TRP A O 1
ATOM 2213 N N . ALA A 1 272 ? 15.882 -0.405 -23.223 1.00 89.00 272 ALA A N 1
ATOM 2214 C CA . ALA A 1 272 ? 15.536 0.770 -22.456 1.00 89.00 272 ALA A CA 1
ATOM 2215 C C . ALA A 1 272 ? 16.220 2.000 -23.055 1.00 89.00 272 ALA A C 1
ATOM 2217 O O . ALA A 1 272 ? 17.439 2.110 -23.148 1.00 89.00 272 ALA A O 1
ATOM 2218 N N . TRP A 1 273 ? 15.414 2.952 -23.473 1.00 88.56 273 TRP A N 1
ATOM 2219 C CA . TRP A 1 273 ? 15.775 4.288 -23.878 1.00 88.56 273 TRP A CA 1
ATOM 2220 C C . TRP A 1 273 ? 16.271 5.087 -22.677 1.00 88.56 273 TRP A C 1
ATOM 2222 O O . TRP A 1 273 ? 15.505 5.566 -21.844 1.00 88.56 273 TRP A O 1
ATOM 2232 N N . ILE A 1 274 ? 17.579 5.268 -22.577 1.00 91.56 274 ILE A N 1
ATOM 2233 C CA . ILE A 1 274 ? 18.162 6.050 -21.495 1.00 91.56 274 ILE A CA 1
ATOM 2234 C C . ILE A 1 274 ? 18.268 7.499 -21.942 1.00 91.56 274 ILE A C 1
ATOM 2236 O O . ILE A 1 274 ? 18.992 7.829 -22.883 1.00 91.56 274 ILE A O 1
ATOM 2240 N N . LYS A 1 275 ? 17.552 8.382 -21.251 1.00 86.06 275 LYS A N 1
ATOM 2241 C CA . LYS A 1 275 ? 17.628 9.825 -21.435 1.00 86.06 275 LYS A CA 1
ATOM 2242 C C . LYS A 1 275 ? 18.697 10.407 -20.533 1.00 86.06 275 LYS A C 1
ATOM 2244 O O . LYS A 1 275 ? 18.662 10.267 -19.312 1.00 86.06 275 LYS A O 1
ATOM 2249 N N . TYR A 1 276 ? 19.627 11.117 -21.146 1.00 87.94 276 TYR A N 1
ATOM 2250 C CA . TYR A 1 276 ? 20.582 11.931 -20.416 1.00 87.94 276 TYR A CA 1
ATOM 2251 C C . TYR A 1 276 ? 20.008 13.340 -20.233 1.00 87.94 276 TYR A C 1
ATOM 2253 O O . TYR A 1 276 ? 19.259 13.808 -21.100 1.00 87.94 276 TYR A O 1
ATOM 2261 N N . PRO A 1 277 ? 20.355 14.033 -19.134 1.00 79.69 277 PRO A N 1
ATOM 2262 C CA . PRO A 1 277 ? 20.027 15.442 -18.977 1.00 79.69 277 PRO A CA 1
ATOM 2263 C C . PRO A 1 277 ? 20.479 16.235 -20.208 1.00 79.69 277 PRO A C 1
ATOM 2265 O O . PRO A 1 277 ? 21.546 15.969 -20.770 1.00 79.69 277 PRO A O 1
ATOM 2268 N N . ALA A 1 278 ? 19.647 17.183 -20.642 1.00 76.44 278 ALA A N 1
ATOM 2269 C CA . ALA A 1 278 ? 20.032 18.115 -21.692 1.00 76.44 278 ALA A CA 1
ATOM 2270 C C . ALA A 1 278 ? 21.237 18.948 -21.234 1.00 76.44 278 ALA A C 1
ATOM 2272 O O . ALA A 1 278 ? 21.450 19.145 -20.034 1.00 76.44 278 ALA A O 1
ATOM 2273 N N . ASP A 1 279 ? 22.025 19.438 -22.186 1.00 75.12 279 ASP A N 1
ATOM 2274 C CA . ASP A 1 279 ? 23.075 20.397 -21.860 1.00 75.12 279 ASP A CA 1
ATOM 2275 C C . ASP A 1 279 ? 22.476 21.719 -21.329 1.00 75.12 279 ASP A C 1
ATOM 2277 O O . ASP A 1 279 ? 21.265 21.954 -21.386 1.00 75.12 279 ASP A O 1
ATOM 2281 N N . GLY A 1 280 ? 23.321 22.618 -20.814 1.00 67.62 280 GLY A N 1
ATOM 2282 C CA . GLY A 1 280 ? 22.882 23.916 -20.279 1.00 67.62 280 GLY A CA 1
ATOM 2283 C C . GLY A 1 280 ? 22.185 24.839 -21.294 1.00 67.62 280 GLY A C 1
ATOM 2284 O O . GLY A 1 280 ? 21.660 25.875 -20.896 1.00 67.62 280 GLY A O 1
ATOM 2285 N N . ASN A 1 281 ? 22.161 24.463 -22.578 1.00 73.81 281 ASN A N 1
ATOM 2286 C CA . ASN A 1 281 ? 21.491 25.171 -23.667 1.00 73.81 281 ASN A CA 1
ATOM 2287 C C . ASN A 1 281 ? 20.216 24.448 -24.145 1.00 73.81 281 ASN A C 1
ATOM 2289 O O . ASN A 1 281 ? 19.587 24.891 -25.105 1.00 73.81 281 ASN A O 1
ATOM 2293 N N . GLY A 1 282 ? 19.825 23.350 -23.490 1.00 69.38 282 GLY A N 1
ATOM 2294 C CA . GLY A 1 282 ? 18.621 22.583 -23.803 1.00 69.38 282 GLY A CA 1
ATOM 2295 C C . GLY A 1 282 ? 18.777 21.563 -24.934 1.00 69.38 282 GLY A C 1
ATOM 2296 O O . GLY A 1 282 ? 17.777 20.965 -25.333 1.00 69.38 282 GLY A O 1
ATOM 2297 N N . ASN A 1 283 ? 19.989 21.313 -25.445 1.00 78.19 283 ASN A N 1
ATOM 2298 C CA . ASN A 1 283 ? 20.196 20.271 -26.449 1.00 78.19 283 ASN A CA 1
ATOM 2299 C C . ASN A 1 283 ? 20.160 18.891 -25.794 1.00 78.19 283 ASN A C 1
ATOM 2301 O O . ASN A 1 283 ? 20.823 18.633 -24.785 1.00 78.19 283 ASN A O 1
ATOM 2305 N N . ILE A 1 284 ? 19.411 17.975 -26.404 1.00 77.50 284 ILE A N 1
ATOM 2306 C CA . ILE A 1 284 ? 19.390 16.572 -25.994 1.00 77.50 284 ILE A CA 1
ATOM 2307 C C . ILE A 1 284 ? 20.779 15.982 -26.243 1.00 77.50 284 ILE A C 1
ATOM 2309 O O . ILE A 1 284 ? 21.312 16.081 -27.348 1.00 77.50 284 ILE A O 1
ATOM 2313 N N . SER A 1 285 ? 21.355 15.348 -25.219 1.00 85.56 285 SER A N 1
ATOM 2314 C CA . SER A 1 285 ? 22.637 14.661 -25.357 1.00 85.56 285 SER A CA 1
ATOM 2315 C C . SER A 1 285 ? 22.560 13.600 -26.457 1.00 85.56 285 SER A C 1
ATOM 2317 O O . SER A 1 285 ? 21.622 12.803 -26.499 1.00 85.56 285 SER A O 1
ATOM 2319 N N . ASP A 1 286 ? 23.592 13.529 -27.293 1.00 85.81 286 ASP A N 1
ATOM 2320 C CA . ASP A 1 286 ? 23.764 12.505 -28.326 1.00 85.81 286 ASP A CA 1
ATOM 2321 C C . ASP A 1 286 ? 23.883 11.075 -27.761 1.00 85.81 286 ASP A C 1
ATOM 2323 O O . ASP A 1 286 ? 23.778 10.106 -28.519 1.00 85.81 286 ASP A O 1
ATOM 2327 N N . ARG A 1 287 ? 24.035 10.942 -26.437 1.00 88.38 287 ARG A N 1
ATOM 2328 C CA . ARG A 1 287 ? 23.979 9.696 -25.659 1.00 88.38 287 ARG A CA 1
ATOM 2329 C C . ARG A 1 287 ? 22.555 9.247 -25.348 1.00 88.38 287 ARG A C 1
ATOM 2331 O O . ARG A 1 287 ? 22.340 8.087 -25.043 1.00 88.38 287 ARG A O 1
ATOM 2338 N N . THR A 1 288 ? 21.573 10.137 -25.461 1.00 91.12 288 THR A N 1
ATOM 2339 C CA . THR A 1 288 ? 20.166 9.768 -25.291 1.00 91.12 288 THR A CA 1
ATOM 2340 C C . THR A 1 288 ? 19.742 8.829 -26.409 1.00 91.12 288 THR A C 1
ATOM 2342 O O . THR A 1 288 ? 19.898 9.163 -27.587 1.00 91.12 288 THR A O 1
ATOM 2345 N N . GLY A 1 289 ? 19.220 7.660 -26.062 1.00 90.94 289 GLY A N 1
ATOM 2346 C CA . GLY A 1 289 ? 18.775 6.674 -27.037 1.00 90.94 289 GLY A CA 1
ATOM 2347 C C . GLY A 1 289 ? 18.540 5.310 -26.417 1.00 90.94 289 GLY A C 1
ATOM 2348 O O . GLY A 1 289 ? 18.631 5.155 -25.205 1.00 90.94 289 GLY A O 1
ATOM 2349 N N . TRP A 1 290 ? 18.251 4.331 -27.264 1.00 93.44 290 TRP A N 1
ATOM 2350 C CA . TRP A 1 290 ? 18.067 2.937 -26.878 1.00 93.44 290 TRP A CA 1
ATOM 2351 C C . TRP A 1 290 ? 19.358 2.307 -26.367 1.00 93.44 290 TRP A C 1
ATOM 2353 O O . TRP A 1 290 ? 20.398 2.422 -27.007 1.00 93.44 290 TRP A O 1
ATOM 2363 N N . TYR A 1 291 ? 19.264 1.621 -25.239 1.00 94.31 291 TYR A N 1
ATOM 2364 C CA . TYR A 1 291 ? 20.281 0.741 -24.685 1.00 94.31 291 TYR A CA 1
ATOM 2365 C C . TYR A 1 291 ? 19.652 -0.623 -24.469 1.00 94.31 291 TYR A C 1
ATOM 2367 O O . TYR A 1 291 ? 18.461 -0.714 -24.183 1.00 94.31 291 TYR A O 1
ATOM 2375 N N . HIS A 1 292 ? 20.446 -1.675 -24.584 1.00 91.56 292 HIS A N 1
ATOM 2376 C CA . HIS A 1 292 ? 19.997 -3.015 -24.250 1.00 91.56 292 HIS A CA 1
ATOM 2377 C C . HIS A 1 292 ? 20.696 -3.479 -22.981 1.00 91.56 292 HIS A C 1
ATOM 2379 O O . HIS A 1 292 ? 21.908 -3.304 -22.839 1.00 91.56 292 HIS A O 1
ATOM 2385 N N . PHE A 1 293 ? 19.928 -4.058 -22.068 1.00 88.94 293 PHE A N 1
ATOM 2386 C CA . PHE A 1 293 ? 20.431 -4.660 -20.846 1.00 88.94 293 PHE A CA 1
ATOM 2387 C C . PHE A 1 293 ? 20.156 -6.153 -20.902 1.00 88.94 293 PHE A C 1
ATOM 2389 O O . PHE A 1 293 ? 19.001 -6.556 -21.035 1.00 88.94 293 PHE A O 1
ATOM 2396 N N . ASN A 1 294 ? 21.198 -6.970 -20.759 1.00 79.31 294 ASN A N 1
ATOM 2397 C CA . ASN A 1 294 ? 21.032 -8.416 -20.677 1.00 79.31 294 ASN A CA 1
ATOM 2398 C C . ASN A 1 294 ? 20.309 -8.824 -19.386 1.00 79.31 294 ASN A C 1
ATOM 2400 O O . ASN A 1 294 ? 20.043 -8.002 -18.502 1.00 79.31 294 ASN A O 1
ATOM 2404 N N . ASP A 1 295 ? 20.011 -10.110 -19.240 1.00 75.94 295 ASP A N 1
ATOM 2405 C CA . ASP A 1 295 ? 19.264 -10.639 -18.090 1.00 75.94 295 ASP A CA 1
ATOM 2406 C C . ASP A 1 295 ? 19.953 -10.394 -16.735 1.00 75.94 295 ASP A C 1
ATOM 2408 O O . ASP A 1 295 ? 19.301 -10.402 -15.690 1.00 75.94 295 ASP A O 1
ATOM 2412 N N . LYS A 1 296 ? 21.266 -10.119 -16.732 1.00 74.56 296 LYS A N 1
ATOM 2413 C CA . LYS A 1 296 ? 22.047 -9.758 -15.534 1.00 74.56 296 LYS A CA 1
ATOM 2414 C C . LYS A 1 296 ? 22.035 -8.249 -15.242 1.00 74.56 296 LYS A C 1
ATOM 2416 O O . LYS A 1 296 ? 22.654 -7.796 -14.275 1.00 74.56 296 LYS A O 1
ATOM 2421 N N . GLY A 1 297 ? 21.343 -7.471 -16.071 1.00 79.94 297 GLY A N 1
ATOM 2422 C CA . GLY A 1 297 ? 21.273 -6.014 -16.023 1.00 79.94 297 GLY A CA 1
ATOM 2423 C C . GLY A 1 297 ? 22.548 -5.310 -16.472 1.00 79.94 297 GLY A C 1
ATOM 2424 O O . GLY A 1 297 ? 22.761 -4.146 -16.131 1.00 79.94 297 GLY A O 1
ATOM 2425 N N . ILE A 1 298 ? 23.408 -6.020 -17.203 1.00 87.31 298 ILE A N 1
ATOM 2426 C CA . ILE A 1 298 ? 24.623 -5.472 -17.799 1.00 87.31 298 ILE A CA 1
ATOM 2427 C C . ILE A 1 298 ? 24.248 -4.910 -19.169 1.00 87.31 298 ILE A C 1
ATOM 2429 O O . ILE A 1 298 ? 23.584 -5.569 -19.966 1.00 87.31 298 ILE A O 1
ATOM 2433 N N . MET A 1 299 ? 24.654 -3.674 -19.428 1.00 92.25 299 MET A N 1
ATOM 2434 C CA . MET A 1 299 ? 24.478 -3.008 -20.710 1.00 92.25 299 MET A CA 1
ATOM 2435 C C . MET A 1 299 ? 25.318 -3.698 -21.789 1.00 92.25 299 MET A C 1
ATOM 2437 O O . MET A 1 299 ? 26.540 -3.782 -21.658 1.00 92.25 299 MET A O 1
ATOM 2441 N N . GLU A 1 300 ? 24.675 -4.145 -22.864 1.00 88.38 300 GLU A N 1
ATOM 2442 C CA . GLU A 1 300 ? 25.332 -4.820 -23.985 1.00 88.38 300 GLU A CA 1
ATOM 2443 C C . GLU A 1 300 ? 25.798 -3.835 -25.068 1.00 88.38 300 GLU A C 1
ATOM 2445 O O . GLU A 1 300 ? 25.241 -2.749 -25.255 1.00 88.38 300 GLU A O 1
ATOM 2450 N N . THR A 1 301 ? 26.837 -4.228 -25.809 1.00 91.06 301 THR A N 1
ATOM 2451 C CA . THR A 1 301 ? 27.389 -3.478 -26.949 1.00 91.06 301 THR A CA 1
ATOM 2452 C C . THR A 1 301 ? 27.674 -4.420 -28.120 1.00 91.06 301 THR A C 1
ATOM 2454 O O . THR A 1 301 ? 27.765 -5.631 -27.937 1.00 91.06 301 THR A O 1
ATOM 2457 N N . GLY A 1 302 ? 27.835 -3.877 -29.326 1.00 91.44 302 GLY A N 1
ATOM 2458 C CA . GLY A 1 302 ? 28.027 -4.655 -30.549 1.00 91.44 302 GLY A CA 1
ATOM 2459 C C . GLY A 1 302 ? 26.711 -5.190 -31.111 1.00 91.44 302 GLY A C 1
ATOM 2460 O O . GLY A 1 302 ? 25.649 -4.605 -30.891 1.00 91.44 302 GLY A O 1
ATOM 2461 N N . TRP A 1 303 ? 26.788 -6.283 -31.868 1.00 91.69 303 TRP A N 1
ATOM 2462 C CA . TRP A 1 303 ? 25.617 -6.938 -32.446 1.00 91.69 303 TRP A CA 1
ATOM 2463 C C . TRP A 1 303 ? 24.771 -7.621 -31.364 1.00 91.69 303 TRP A C 1
ATOM 2465 O O . TRP A 1 303 ? 25.283 -8.402 -30.564 1.00 91.69 303 TRP A O 1
ATOM 2475 N N . ILE A 1 304 ? 23.467 -7.347 -31.370 1.00 88.94 304 ILE A N 1
ATOM 2476 C CA . ILE A 1 304 ? 22.474 -7.899 -30.441 1.00 88.94 304 ILE A CA 1
ATOM 2477 C C . ILE A 1 304 ? 21.379 -8.563 -31.258 1.00 88.94 304 ILE A C 1
ATOM 2479 O O . ILE A 1 304 ? 20.905 -7.993 -32.239 1.00 88.94 304 ILE A O 1
ATOM 2483 N N . ARG A 1 305 ? 20.967 -9.760 -30.848 1.00 85.94 305 ARG A N 1
ATOM 2484 C CA . ARG A 1 305 ? 19.888 -10.501 -31.494 1.00 85.94 305 ARG A CA 1
ATOM 2485 C C . ARG A 1 305 ? 18.712 -10.638 -30.539 1.00 85.94 305 ARG A C 1
ATOM 2487 O O . ARG A 1 305 ? 18.900 -11.133 -29.432 1.00 85.94 305 ARG A O 1
ATOM 2494 N N . ASP A 1 306 ? 17.528 -10.225 -30.97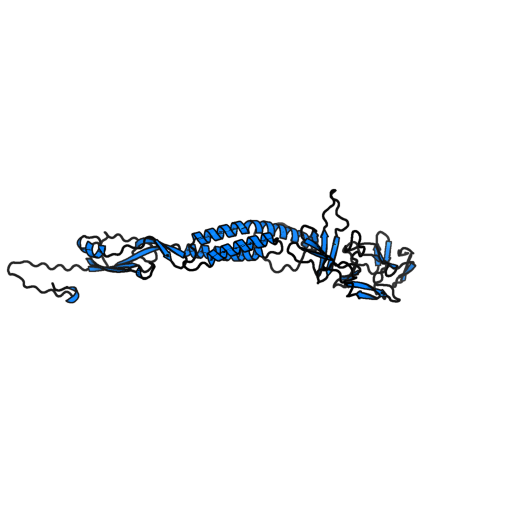6 1.00 80.44 306 ASP A N 1
ATOM 2495 C CA . ASP A 1 306 ? 16.301 -10.416 -30.201 1.00 80.44 306 ASP A CA 1
ATOM 2496 C C . ASP A 1 306 ? 15.752 -11.853 -30.321 1.00 80.44 306 ASP A C 1
ATOM 2498 O O . ASP A 1 306 ? 16.224 -12.679 -31.112 1.00 80.44 306 ASP A O 1
ATOM 2502 N N . GLU A 1 307 ? 14.710 -12.150 -29.545 1.00 74.31 307 GLU A N 1
ATOM 2503 C CA . GLU A 1 307 ? 14.020 -13.448 -29.549 1.00 74.31 307 GLU A CA 1
ATOM 2504 C C . GLU A 1 307 ? 13.353 -13.780 -30.894 1.00 74.31 307 GLU A C 1
ATOM 2506 O O . GLU A 1 307 ? 13.203 -14.949 -31.251 1.00 74.31 307 GLU A O 1
ATOM 2511 N N . SER A 1 308 ? 12.970 -12.751 -31.656 1.00 75.50 308 SER A N 1
ATOM 2512 C CA . SER A 1 308 ? 12.371 -12.884 -32.990 1.00 75.50 308 SER A CA 1
ATOM 2513 C C . SER A 1 308 ? 13.418 -13.139 -34.081 1.00 75.50 308 SER A C 1
ATOM 2515 O O . SER A 1 308 ? 13.072 -13.404 -35.232 1.00 75.50 308 SER A O 1
ATOM 2517 N N . GLY A 1 309 ? 14.704 -13.103 -33.726 1.00 82.50 309 GLY A N 1
ATOM 2518 C CA . GLY A 1 309 ? 15.827 -13.299 -34.624 1.00 82.50 309 GLY A CA 1
ATOM 2519 C C . GLY A 1 309 ? 16.258 -12.048 -35.390 1.00 82.50 309 GLY A C 1
ATOM 2520 O O . GLY A 1 309 ? 17.116 -12.180 -36.265 1.00 82.50 309 GLY A O 1
ATOM 2521 N N . ASN A 1 310 ? 15.713 -10.873 -35.069 1.00 87.31 310 ASN A N 1
ATOM 2522 C CA . ASN A 1 310 ? 16.165 -9.598 -35.613 1.00 87.31 310 ASN A CA 1
ATOM 2523 C C . ASN A 1 310 ? 17.493 -9.196 -34.977 1.00 87.31 310 ASN A C 1
ATOM 2525 O O . ASN A 1 310 ? 17.750 -9.463 -33.803 1.00 87.31 310 ASN A O 1
ATOM 2529 N N . TRP A 1 311 ? 18.320 -8.519 -35.765 1.00 92.00 311 TRP A N 1
ATOM 2530 C CA . TRP A 1 311 ? 19.621 -8.031 -35.331 1.00 92.00 311 TRP A CA 1
ATOM 2531 C C . TRP A 1 311 ? 19.608 -6.522 -35.156 1.00 92.00 311 TRP A C 1
ATOM 2533 O O . TRP A 1 311 ? 19.019 -5.808 -35.956 1.00 92.00 311 TRP A O 1
ATOM 2543 N N . TYR A 1 312 ? 20.307 -6.050 -34.139 1.00 94.25 312 TYR A N 1
ATOM 2544 C CA . TYR A 1 312 ? 20.497 -4.651 -33.790 1.00 94.25 312 TYR A CA 1
ATOM 2545 C C . TYR A 1 312 ? 21.979 -4.431 -33.519 1.00 94.25 312 TYR A C 1
ATOM 2547 O O . TYR A 1 312 ? 22.719 -5.385 -33.277 1.00 94.25 312 TYR A O 1
ATOM 2555 N N . TYR A 1 313 ? 22.421 -3.178 -33.515 1.00 94.00 313 TYR A N 1
ATOM 2556 C CA . TYR A 1 313 ? 23.801 -2.855 -33.171 1.00 94.00 313 TYR A CA 1
ATOM 2557 C C . TYR A 1 313 ? 23.851 -1.757 -32.114 1.00 94.00 313 TYR A C 1
ATOM 2559 O O . TYR A 1 313 ? 23.355 -0.655 -32.338 1.00 94.00 313 TYR A O 1
ATOM 2567 N N . CYS A 1 314 ? 24.492 -2.034 -30.983 1.00 93.50 314 CYS A N 1
ATOM 2568 C CA . CYS A 1 314 ? 24.792 -1.063 -29.937 1.00 93.50 314 CYS A CA 1
ATOM 2569 C C . CYS A 1 314 ? 26.241 -0.588 -30.057 1.00 93.50 314 CYS A C 1
ATOM 2571 O O . CYS A 1 314 ? 27.164 -1.365 -30.285 1.00 93.50 314 CYS A O 1
ATOM 2573 N N . ASN A 1 315 ? 26.468 0.714 -29.921 1.00 91.69 315 ASN A N 1
ATOM 2574 C CA . ASN A 1 315 ? 27.764 1.319 -30.183 1.00 91.69 315 ASN A CA 1
ATOM 2575 C C . ASN A 1 315 ? 28.848 0.814 -29.216 1.00 91.69 315 ASN A C 1
ATOM 2577 O O . ASN A 1 315 ? 28.687 0.859 -27.999 1.00 91.69 315 ASN A O 1
ATOM 2581 N N . THR A 1 316 ? 29.979 0.393 -29.769 1.00 88.75 316 THR A N 1
ATOM 2582 C CA . THR A 1 316 ? 31.142 -0.119 -29.031 1.00 88.75 316 THR A CA 1
ATOM 2583 C C . THR A 1 316 ? 32.199 0.958 -28.768 1.00 88.75 316 THR A C 1
ATOM 2585 O O . THR A 1 316 ? 33.132 0.740 -27.994 1.00 88.75 316 THR A O 1
ATOM 2588 N N . GLU A 1 317 ? 32.065 2.142 -29.375 1.00 86.50 317 GLU A N 1
ATOM 2589 C CA . GLU A 1 317 ? 32.991 3.259 -29.178 1.00 86.50 317 GLU A CA 1
ATOM 2590 C C . GLU A 1 317 ? 32.877 3.810 -27.751 1.00 86.50 317 GLU A C 1
ATOM 2592 O O . GLU A 1 317 ? 31.816 4.264 -27.318 1.00 86.50 317 GLU A O 1
ATOM 2597 N N . LYS A 1 318 ? 33.992 3.766 -27.012 1.00 80.94 318 LYS A N 1
ATOM 2598 C CA . LYS A 1 318 ? 34.053 4.096 -25.576 1.00 80.94 318 LYS A CA 1
ATOM 2599 C C . LYS A 1 318 ? 33.903 5.593 -25.290 1.00 80.94 318 LYS A C 1
ATOM 2601 O O . LYS A 1 318 ? 33.592 5.973 -24.162 1.00 80.94 318 LYS A O 1
ATOM 2606 N N . GLU A 1 319 ? 34.110 6.438 -26.294 1.00 73.62 319 GLU A N 1
ATOM 2607 C CA . GLU A 1 319 ? 33.985 7.887 -26.178 1.00 73.62 319 GLU A CA 1
ATOM 2608 C C . GLU A 1 319 ? 32.609 8.345 -26.680 1.00 73.62 319 GLU A C 1
ATOM 2610 O O . GLU A 1 319 ? 32.185 8.057 -27.798 1.00 73.62 319 GLU A O 1
ATOM 2615 N N . GLY A 1 320 ? 31.873 9.048 -25.819 1.00 77.44 320 GLY A N 1
ATOM 2616 C CA . GLY A 1 320 ? 30.541 9.562 -26.133 1.00 77.44 320 GLY A CA 1
ATOM 2617 C C . GLY A 1 320 ? 29.441 8.510 -25.988 1.00 77.44 320 GLY A C 1
ATOM 2618 O O . GLY A 1 320 ? 28.883 8.335 -24.903 1.00 77.44 320 GLY A O 1
ATOM 2619 N N . ARG A 1 321 ? 29.090 7.837 -27.088 1.00 86.69 321 ARG A N 1
ATOM 2620 C CA . ARG A 1 321 ? 27.825 7.088 -27.252 1.00 86.69 321 ARG A CA 1
ATOM 2621 C C . ARG A 1 321 ? 27.920 5.595 -26.918 1.00 86.69 321 ARG A C 1
ATOM 2623 O O . ARG A 1 321 ? 27.163 4.816 -27.486 1.00 86.69 321 ARG A O 1
ATOM 2630 N N . PHE A 1 322 ? 28.841 5.192 -26.047 1.00 90.19 322 PHE A N 1
ATOM 2631 C CA . PHE A 1 322 ? 29.039 3.790 -25.657 1.00 90.19 322 PHE A CA 1
ATOM 2632 C C . PHE A 1 322 ? 27.718 3.137 -25.218 1.00 90.19 322 PHE A C 1
ATOM 2634 O O . PHE A 1 322 ? 27.008 3.719 -24.401 1.00 90.19 322 PHE A O 1
ATOM 2641 N N . GLY A 1 323 ? 27.382 1.976 -25.788 1.00 91.25 323 GLY A N 1
ATOM 2642 C CA . GLY A 1 323 ? 26.169 1.193 -25.519 1.00 91.25 323 GLY A CA 1
ATOM 2643 C C . GLY A 1 323 ? 24.883 1.651 -26.199 1.00 91.25 323 GLY A C 1
ATOM 2644 O O . GLY A 1 323 ? 23.905 0.910 -26.201 1.00 91.25 323 GLY A O 1
ATOM 2645 N N . LYS A 1 324 ? 24.866 2.834 -26.817 1.00 94.31 324 LYS A N 1
ATOM 2646 C CA . LYS A 1 324 ? 23.671 3.342 -27.495 1.00 94.31 324 LYS A CA 1
ATOM 2647 C C . LYS A 1 324 ? 23.433 2.609 -28.820 1.00 94.31 324 LYS A C 1
ATOM 2649 O O . LYS A 1 324 ? 24.351 2.508 -29.633 1.00 94.31 324 LYS A O 1
ATOM 2654 N N . MET A 1 325 ? 22.199 2.189 -29.082 1.00 95.69 325 MET A N 1
ATOM 2655 C CA . MET A 1 325 ? 21.759 1.604 -30.350 1.00 95.69 325 MET A CA 1
ATOM 2656 C C . MET A 1 325 ? 22.036 2.542 -31.531 1.00 95.69 325 MET A C 1
ATOM 2658 O O . MET A 1 325 ? 21.748 3.743 -31.478 1.00 95.69 325 MET A O 1
ATOM 2662 N N . GLN A 1 326 ? 22.585 1.988 -32.607 1.00 94.56 326 GLN A N 1
ATOM 2663 C CA . GLN A 1 326 ? 22.843 2.677 -33.863 1.00 94.56 326 GLN A CA 1
ATOM 2664 C C . GLN A 1 326 ? 21.703 2.465 -34.862 1.00 94.56 326 GLN A C 1
ATOM 2666 O O . GLN A 1 326 ? 20.967 1.483 -34.817 1.00 94.56 326 GLN A O 1
ATOM 2671 N N . THR A 1 327 ? 21.587 3.407 -35.793 1.00 94.75 327 THR A N 1
ATOM 2672 C CA . THR A 1 327 ? 20.641 3.378 -36.912 1.00 94.75 327 THR A CA 1
ATOM 2673 C C . THR A 1 327 ? 21.318 3.917 -38.168 1.00 94.75 327 THR A C 1
ATOM 2675 O O . THR A 1 327 ? 22.233 4.737 -38.076 1.00 94.75 327 THR A O 1
ATOM 2678 N N . GLY A 1 328 ? 20.817 3.538 -39.340 1.00 95.44 328 GLY A N 1
ATOM 2679 C CA . GLY A 1 328 ? 21.338 3.942 -40.638 1.00 95.44 328 GLY A CA 1
ATOM 2680 C C . GLY A 1 328 ? 22.512 3.084 -41.100 1.00 95.44 328 GLY A C 1
ATOM 2681 O O . GLY A 1 328 ? 22.658 1.922 -40.722 1.00 95.44 328 GLY A O 1
ATOM 2682 N N . TRP A 1 329 ? 23.332 3.668 -41.969 1.00 96.00 329 TRP A N 1
ATOM 2683 C CA . TRP A 1 329 ? 24.489 2.997 -42.543 1.00 96.00 329 TRP A CA 1
ATOM 2684 C C . TRP A 1 329 ? 25.557 2.726 -41.485 1.00 96.00 329 TRP A C 1
ATOM 2686 O O . TRP A 1 329 ? 26.039 3.649 -40.826 1.00 96.00 329 TRP A O 1
ATOM 2696 N N . ARG A 1 330 ? 25.965 1.463 -41.373 1.00 94.31 330 ARG A N 1
ATOM 2697 C CA . ARG A 1 330 ? 27.046 1.011 -40.498 1.00 94.31 330 ARG A CA 1
ATOM 2698 C C . ARG A 1 330 ? 28.070 0.245 -41.318 1.00 94.31 330 ARG A C 1
ATOM 2700 O O . ARG A 1 330 ? 27.737 -0.758 -41.932 1.00 94.31 330 ARG A O 1
ATOM 2707 N N . HIS A 1 331 ? 29.310 0.710 -41.301 1.00 94.00 331 HIS A N 1
ATOM 2708 C CA . HIS A 1 331 ? 30.444 -0.085 -41.752 1.00 94.00 331 HIS A CA 1
ATOM 2709 C C . HIS A 1 331 ? 30.972 -0.894 -40.569 1.00 94.00 331 HIS A C 1
ATOM 2711 O O . HIS A 1 331 ? 31.295 -0.304 -39.532 1.00 94.00 331 HIS A O 1
ATOM 2717 N N . ASP A 1 332 ? 31.039 -2.215 -40.705 1.00 89.44 332 ASP A N 1
ATOM 2718 C CA . ASP A 1 332 ? 31.643 -3.077 -39.693 1.00 89.44 332 ASP A CA 1
ATOM 2719 C C . ASP A 1 332 ? 33.110 -3.344 -40.054 1.00 89.44 332 ASP A C 1
ATOM 2721 O O . ASP A 1 332 ? 33.413 -3.933 -41.087 1.00 89.44 332 ASP A O 1
ATOM 2725 N N . GLY A 1 333 ? 34.038 -2.891 -39.210 1.00 85.25 333 GLY A N 1
ATOM 2726 C CA . GLY A 1 333 ? 35.472 -3.121 -39.414 1.00 85.25 333 GLY A CA 1
ATOM 2727 C C . GLY A 1 333 ? 35.917 -4.559 -39.125 1.00 85.25 333 GLY A C 1
ATOM 2728 O O . GLY A 1 333 ? 37.063 -4.899 -39.393 1.00 85.25 333 GLY A O 1
ATOM 2729 N N . ALA A 1 334 ? 35.052 -5.408 -38.556 1.00 83.38 334 ALA A N 1
ATOM 2730 C CA . ALA A 1 334 ? 35.376 -6.816 -38.330 1.00 83.38 334 ALA A CA 1
ATOM 2731 C C . ALA A 1 334 ? 35.306 -7.646 -39.623 1.00 83.38 334 ALA A C 1
ATOM 2733 O O . ALA A 1 334 ? 36.067 -8.601 -39.780 1.00 83.38 334 ALA A O 1
ATOM 2734 N N . ASP A 1 335 ? 34.405 -7.286 -40.542 1.00 86.06 335 ASP A N 1
ATOM 2735 C CA . ASP A 1 335 ? 34.181 -8.008 -41.800 1.00 86.06 335 ASP A CA 1
ATOM 2736 C C . ASP A 1 335 ? 34.271 -7.131 -43.066 1.00 86.06 335 ASP A C 1
ATOM 2738 O O . ASP A 1 335 ? 34.192 -7.661 -44.175 1.00 86.06 335 ASP A O 1
ATOM 2742 N N . GLU A 1 336 ? 34.490 -5.819 -42.912 1.00 88.44 336 GLU A N 1
ATOM 2743 C CA . GLU A 1 336 ? 34.633 -4.816 -43.981 1.00 88.44 336 GLU A CA 1
ATOM 2744 C C . GLU A 1 336 ? 33.381 -4.650 -44.874 1.00 88.44 336 GLU A C 1
ATOM 2746 O O . GLU A 1 336 ? 33.462 -4.206 -46.032 1.00 88.44 336 GLU A O 1
ATOM 2751 N N . ASN A 1 337 ? 32.197 -4.999 -44.353 1.00 91.38 337 ASN A N 1
ATOM 2752 C CA . ASN A 1 337 ? 30.924 -4.837 -45.050 1.00 91.38 337 ASN A CA 1
ATOM 2753 C C . ASN A 1 337 ? 30.086 -3.674 -44.514 1.00 91.38 337 ASN A C 1
ATOM 2755 O O . ASN A 1 337 ? 30.208 -3.211 -43.378 1.00 91.38 337 ASN A O 1
ATOM 2759 N N . TRP A 1 338 ? 29.189 -3.208 -45.384 1.00 95.38 338 TRP A N 1
ATOM 2760 C CA . TRP A 1 338 ? 28.160 -2.242 -45.033 1.00 95.38 338 TRP A CA 1
ATOM 2761 C C . TRP A 1 338 ? 26.875 -2.952 -44.639 1.00 95.38 338 TRP A C 1
ATOM 2763 O O . TRP A 1 338 ? 26.409 -3.849 -45.334 1.00 95.38 338 TRP A O 1
ATOM 2773 N N . TYR A 1 339 ? 26.278 -2.469 -43.565 1.00 95.88 339 TYR A N 1
ATOM 2774 C CA . TYR A 1 339 ? 24.987 -2.870 -43.046 1.00 95.88 339 TYR A CA 1
ATOM 2775 C C . TYR A 1 339 ? 24.082 -1.651 -43.005 1.00 95.88 339 TYR A C 1
ATOM 2777 O O . TYR A 1 339 ? 24.539 -0.504 -42.923 1.00 95.88 339 TYR A O 1
ATOM 2785 N N . TYR A 1 340 ? 22.782 -1.904 -43.029 1.00 97.00 340 TYR A N 1
ATOM 2786 C CA . TYR A 1 340 ? 21.796 -0.861 -42.829 1.00 97.00 340 TYR A CA 1
ATOM 2787 C C . TYR A 1 340 ? 20.886 -1.233 -41.671 1.00 97.00 340 TYR A C 1
ATOM 2789 O O . TYR A 1 340 ? 20.142 -2.206 -41.741 1.00 97.00 340 TYR A O 1
ATOM 2797 N N . LEU A 1 341 ? 20.963 -0.458 -40.595 1.00 96.88 341 LEU A N 1
ATOM 2798 C CA . LEU A 1 341 ? 20.068 -0.564 -39.452 1.00 96.88 341 LEU A CA 1
ATOM 2799 C C . LEU A 1 341 ? 18.865 0.326 -39.742 1.00 96.88 341 LEU A C 1
ATOM 2801 O O . LEU A 1 341 ? 19.013 1.538 -39.907 1.00 96.88 341 LEU A O 1
ATOM 2805 N N . ILE A 1 342 ? 17.688 -0.272 -39.863 1.00 92.69 342 ILE A N 1
ATOM 2806 C CA . ILE A 1 342 ? 16.460 0.419 -40.243 1.00 92.69 342 ILE A CA 1
ATOM 2807 C C . ILE A 1 342 ? 16.222 1.547 -39.227 1.00 92.69 342 ILE A C 1
ATOM 2809 O O . ILE A 1 342 ? 16.125 1.261 -38.032 1.00 92.69 342 ILE A O 1
ATOM 2813 N N . PRO A 1 343 ? 16.175 2.824 -39.657 1.00 87.19 343 PRO A N 1
ATOM 2814 C CA . PRO A 1 343 ? 15.989 3.952 -38.744 1.00 87.19 343 PRO A CA 1
ATOM 2815 C C . PRO A 1 343 ? 14.761 3.790 -37.846 1.00 87.19 343 PRO A C 1
ATOM 2817 O O . PRO A 1 343 ? 14.792 4.141 -36.668 1.00 87.19 343 PRO A O 1
ATOM 2820 N N . GLU A 1 344 ? 13.705 3.189 -38.389 1.00 81.94 344 GLU A N 1
ATOM 2821 C CA . GLU A 1 344 ? 12.511 2.774 -37.672 1.00 81.94 344 GLU A CA 1
ATOM 2822 C C . GLU A 1 344 ? 12.786 1.489 -36.871 1.00 81.94 344 GLU A C 1
ATOM 2824 O O . GLU A 1 344 ? 12.633 0.370 -37.359 1.00 81.94 344 GLU A O 1
ATOM 2829 N N . GLY A 1 345 ? 13.203 1.660 -35.616 1.00 80.69 345 GLY A N 1
ATOM 2830 C CA . GLY A 1 345 ? 13.324 0.574 -34.639 1.00 80.69 345 GLY A CA 1
ATOM 2831 C C . GLY A 1 345 ? 14.703 -0.080 -34.550 1.00 80.69 345 GLY A C 1
ATOM 2832 O O . GLY A 1 345 ? 14.938 -0.808 -33.601 1.00 80.69 345 GLY A O 1
ATOM 2833 N N . GLY A 1 346 ? 15.633 0.200 -35.466 1.00 90.81 346 GLY A N 1
ATOM 2834 C CA . GLY A 1 346 ? 17.035 -0.232 -35.378 1.00 90.81 346 GLY A CA 1
ATOM 2835 C C . GLY A 1 346 ? 17.330 -1.641 -35.893 1.00 90.81 346 GLY A C 1
ATOM 2836 O O . GLY A 1 346 ? 18.492 -2.044 -35.897 1.00 90.81 346 GLY A O 1
ATOM 2837 N N . ALA A 1 347 ? 16.317 -2.376 -36.354 1.00 93.00 347 ALA A N 1
ATOM 2838 C CA . ALA A 1 347 ? 16.499 -3.724 -36.881 1.00 93.00 347 ALA A CA 1
ATOM 2839 C C . ALA A 1 347 ? 17.353 -3.712 -38.161 1.00 93.00 347 ALA A C 1
ATOM 2841 O O . ALA A 1 347 ? 17.175 -2.873 -39.041 1.00 93.00 347 ALA A O 1
ATOM 2842 N N . MET A 1 348 ? 18.268 -4.661 -38.296 1.00 95.94 348 MET A N 1
ATOM 2843 C CA . MET A 1 348 ? 19.137 -4.820 -39.455 1.00 95.94 348 MET A CA 1
ATOM 2844 C C . MET A 1 348 ? 18.329 -5.205 -40.697 1.00 95.94 348 MET A C 1
ATOM 2846 O O . MET A 1 348 ? 17.480 -6.097 -40.669 1.00 95.94 348 MET A O 1
ATOM 2850 N N . ALA A 1 349 ? 18.616 -4.542 -41.813 1.00 95.44 349 ALA A N 1
ATOM 2851 C CA . ALA A 1 349 ? 18.001 -4.825 -43.093 1.00 95.44 349 ALA A CA 1
ATOM 2852 C C . ALA A 1 349 ? 18.454 -6.172 -43.668 1.00 95.44 349 ALA A C 1
ATOM 2854 O O . ALA A 1 349 ? 19.632 -6.520 -43.668 1.00 95.44 349 ALA A O 1
ATOM 2855 N N . THR A 1 350 ? 17.492 -6.884 -44.246 1.00 94.50 350 THR A N 1
ATOM 2856 C CA . THR A 1 350 ? 17.700 -8.048 -45.107 1.00 94.50 350 THR A CA 1
ATOM 2857 C C . THR A 1 350 ? 16.860 -7.878 -46.376 1.00 94.50 350 THR A C 1
ATOM 2859 O O . THR A 1 350 ? 15.817 -7.207 -46.364 1.00 94.50 350 THR A O 1
ATOM 2862 N N . GLY A 1 351 ? 17.331 -8.456 -47.481 1.00 95.38 351 GLY A N 1
ATOM 2863 C CA . GLY A 1 351 ? 16.675 -8.415 -48.786 1.00 95.38 351 GLY A CA 1
ATOM 2864 C C . GLY A 1 351 ? 16.692 -7.033 -49.439 1.00 95.38 351 GLY A C 1
ATOM 2865 O O . GLY A 1 351 ? 17.502 -6.169 -49.101 1.00 95.38 351 GLY A O 1
ATOM 2866 N N . TRP A 1 352 ? 15.786 -6.826 -50.395 1.00 96.44 352 TRP A N 1
ATOM 2867 C CA . TRP A 1 352 ? 15.632 -5.549 -51.090 1.00 96.44 352 TRP A CA 1
ATOM 2868 C C . TRP A 1 352 ? 15.092 -4.456 -50.174 1.00 96.44 352 TRP A C 1
ATOM 2870 O O . TRP A 1 352 ? 14.036 -4.603 -49.555 1.00 96.44 352 TRP A O 1
ATOM 2880 N N . ARG A 1 353 ? 15.771 -3.309 -50.159 1.00 96.25 353 ARG A N 1
ATOM 2881 C CA . ARG A 1 353 ? 15.328 -2.103 -49.458 1.00 96.25 353 ARG A CA 1
ATOM 2882 C C . ARG A 1 353 ? 15.541 -0.868 -50.312 1.00 96.25 353 ARG A C 1
ATOM 2884 O O . ARG A 1 353 ? 16.590 -0.685 -50.925 1.00 96.25 353 ARG A O 1
ATOM 2891 N N . LYS A 1 354 ? 14.541 0.010 -50.308 1.00 96.00 354 LYS A N 1
ATOM 2892 C CA . LYS A 1 354 ? 14.640 1.335 -50.910 1.00 96.00 354 LYS A CA 1
ATOM 2893 C C . LYS A 1 354 ? 15.095 2.333 -49.847 1.00 96.00 354 LYS A C 1
ATOM 2895 O O . LYS A 1 354 ? 14.384 2.534 -48.867 1.00 96.00 354 LYS A O 1
ATOM 2900 N N . ILE A 1 355 ? 16.263 2.940 -50.039 1.00 95.44 355 ILE A N 1
ATOM 2901 C CA . ILE A 1 355 ? 16.858 3.927 -49.129 1.00 95.44 355 ILE A CA 1
ATOM 2902 C C . ILE A 1 355 ? 17.026 5.227 -49.921 1.00 95.44 355 ILE A C 1
ATOM 2904 O O . ILE A 1 355 ? 17.793 5.300 -50.883 1.00 95.44 355 ILE A O 1
ATOM 2908 N N . GLY A 1 356 ? 16.244 6.248 -49.563 1.00 92.56 356 GLY A N 1
ATOM 2909 C CA . GLY A 1 356 ? 16.050 7.417 -50.423 1.00 92.56 356 GLY A CA 1
ATOM 2910 C C . GLY A 1 356 ? 15.388 7.022 -51.750 1.00 92.56 356 GLY A C 1
ATOM 2911 O O . GLY A 1 356 ? 14.358 6.348 -51.773 1.00 92.56 356 GLY A O 1
ATOM 2912 N N . GLU A 1 357 ? 15.981 7.424 -52.872 1.00 95.12 357 GLU A N 1
ATOM 2913 C CA . GLU A 1 357 ? 15.487 7.080 -54.216 1.00 95.12 357 GLU A CA 1
ATOM 2914 C C . GLU A 1 357 ? 16.130 5.812 -54.799 1.00 95.12 357 GLU A C 1
ATOM 2916 O O . GLU A 1 357 ? 15.766 5.381 -55.892 1.00 95.12 357 GLU A O 1
ATOM 2921 N N . LYS A 1 358 ? 17.056 5.195 -54.060 1.00 96.25 358 LYS A N 1
ATOM 2922 C CA . LYS A 1 358 ? 17.923 4.107 -54.517 1.00 96.25 358 LYS A CA 1
ATOM 2923 C C . LYS A 1 358 ? 17.510 2.769 -53.900 1.00 96.25 358 LYS A C 1
ATOM 2925 O O . LYS A 1 358 ? 17.031 2.729 -52.767 1.00 96.25 358 LYS A O 1
ATOM 2930 N N . TRP A 1 359 ? 17.694 1.680 -54.641 1.00 97.44 359 TRP A N 1
ATOM 2931 C CA . TRP A 1 359 ? 17.461 0.314 -54.160 1.00 97.44 359 TRP A CA 1
ATOM 2932 C C . TRP A 1 359 ? 18.782 -0.368 -53.825 1.00 97.44 359 TRP A C 1
ATOM 2934 O O . TRP A 1 359 ? 19.736 -0.252 -54.585 1.00 97.44 359 TRP A O 1
ATOM 2944 N N . TYR A 1 360 ? 18.796 -1.091 -52.711 1.00 97.62 360 TYR A N 1
ATOM 2945 C CA . TYR A 1 360 ? 19.935 -1.840 -52.191 1.00 97.62 360 TYR A CA 1
ATOM 2946 C C . TYR A 1 360 ? 19.475 -3.247 -51.820 1.00 97.62 360 TYR A C 1
ATOM 2948 O O . TYR A 1 360 ? 18.320 -3.432 -51.421 1.00 97.62 360 TYR A O 1
ATOM 2956 N N . TYR A 1 361 ? 20.373 -4.222 -51.915 1.00 96.69 361 TYR A N 1
ATOM 2957 C CA . TYR A 1 361 ? 20.099 -5.598 -51.515 1.00 96.69 361 TYR A CA 1
ATOM 2958 C C . TYR A 1 361 ? 21.038 -6.033 -50.391 1.00 96.69 361 TYR A C 1
ATOM 2960 O O . TYR A 1 361 ? 22.258 -5.878 -50.491 1.00 96.69 361 TYR A O 1
ATOM 2968 N N . PHE A 1 362 ? 20.453 -6.589 -49.332 1.00 95.69 362 PHE A N 1
ATOM 2969 C CA . PHE A 1 362 ? 21.156 -7.094 -48.157 1.00 95.69 362 PHE A CA 1
ATOM 2970 C C . PHE A 1 362 ? 21.023 -8.617 -48.075 1.00 95.69 362 PHE A C 1
ATOM 2972 O O . PHE A 1 362 ? 19.945 -9.163 -48.317 1.00 95.69 362 PHE A O 1
ATOM 2979 N N . GLU A 1 363 ? 22.108 -9.308 -47.730 1.00 93.50 363 GLU A N 1
ATOM 2980 C CA . GLU A 1 363 ? 22.152 -10.770 -47.608 1.00 93.50 363 GLU A CA 1
ATOM 2981 C C . GLU A 1 363 ? 21.033 -11.303 -46.689 1.00 93.50 363 GLU A C 1
ATOM 2983 O O . GLU A 1 363 ? 20.785 -10.764 -45.611 1.00 93.50 363 GLU A O 1
ATOM 2988 N N . THR A 1 364 ? 20.342 -12.360 -47.120 1.00 89.94 364 THR A N 1
ATOM 2989 C CA . THR A 1 364 ? 19.159 -12.926 -46.438 1.00 89.94 364 THR A CA 1
ATOM 2990 C C . THR A 1 364 ? 19.396 -14.323 -45.877 1.00 89.94 364 THR A C 1
ATOM 2992 O O . THR A 1 364 ? 18.678 -14.734 -44.969 1.00 89.94 364 THR A O 1
ATOM 2995 N N . ALA A 1 365 ? 20.382 -15.052 -46.402 1.00 79.12 365 ALA A N 1
ATOM 2996 C CA . ALA A 1 365 ? 20.690 -16.418 -46.003 1.00 79.12 365 ALA A CA 1
ATOM 2997 C C . ALA A 1 365 ? 21.911 -16.471 -45.079 1.00 79.12 365 ALA A C 1
ATOM 2999 O O . ALA A 1 365 ? 21.874 -17.189 -44.085 1.00 79.12 365 ALA A O 1
ATOM 3000 N N . GLY A 1 366 ? 22.941 -15.671 -45.378 1.00 66.94 366 GLY A N 1
ATOM 3001 C CA . GLY A 1 366 ? 24.181 -15.563 -44.606 1.00 66.94 366 GLY A CA 1
ATOM 3002 C C . GLY A 1 366 ? 25.014 -16.854 -44.586 1.00 66.94 366 GLY A C 1
ATOM 3003 O O . GLY A 1 366 ? 24.522 -17.936 -44.286 1.00 66.94 366 GLY A O 1
ATOM 3004 N N . ALA A 1 367 ? 26.311 -16.764 -44.871 1.00 57.75 367 ALA A N 1
ATOM 3005 C CA . ALA A 1 367 ? 27.238 -17.895 -44.734 1.00 57.75 367 ALA A CA 1
ATOM 3006 C C . ALA A 1 367 ? 28.488 -17.574 -43.880 1.00 57.75 367 ALA A C 1
ATOM 3008 O O . ALA A 1 367 ? 29.409 -18.388 -43.798 1.00 57.75 367 ALA A O 1
ATOM 3009 N N . GLY A 1 368 ? 28.502 -16.414 -43.211 1.00 60.47 368 GLY A N 1
ATOM 3010 C CA . GLY A 1 368 ? 29.419 -16.084 -42.112 1.00 60.47 368 GLY A CA 1
ATOM 3011 C C . GLY A 1 368 ? 28.776 -16.371 -40.748 1.00 60.47 368 GLY A C 1
ATOM 3012 O O . GLY A 1 368 ? 27.573 -16.164 -40.581 1.00 60.47 368 GLY A O 1
ATOM 3013 N N . VAL A 1 369 ? 29.552 -16.870 -39.780 1.00 62.00 369 VAL A N 1
ATOM 3014 C CA . VAL A 1 369 ? 29.030 -17.293 -38.468 1.00 62.00 369 VAL A CA 1
ATOM 3015 C C . VAL A 1 369 ? 29.319 -16.216 -37.424 1.00 62.00 369 VAL A C 1
ATOM 3017 O O . VAL A 1 369 ? 30.470 -16.044 -37.039 1.00 62.00 369 VAL A O 1
ATOM 3020 N N . TYR A 1 370 ? 28.299 -15.509 -36.929 1.00 70.50 370 TYR A N 1
ATOM 3021 C CA . TYR A 1 370 ? 28.430 -14.771 -35.667 1.00 70.50 370 TYR A CA 1
ATOM 3022 C C . TYR A 1 370 ? 28.372 -15.772 -34.510 1.00 70.50 370 TYR A C 1
ATOM 3024 O O . TYR A 1 370 ? 27.488 -16.630 -34.480 1.00 70.50 370 TYR A O 1
ATOM 3032 N N . ALA A 1 371 ? 29.311 -15.680 -33.572 1.00 72.00 371 ALA A N 1
ATOM 3033 C CA . ALA A 1 371 ? 29.363 -16.520 -32.379 1.00 72.00 371 ALA A CA 1
ATOM 3034 C C . ALA A 1 371 ? 29.315 -15.640 -31.126 1.00 72.00 371 ALA A C 1
ATOM 3036 O O . ALA A 1 371 ? 30.005 -14.624 -31.053 1.00 72.00 371 ALA A O 1
ATOM 3037 N N . TYR A 1 372 ? 28.489 -16.024 -30.152 1.00 75.44 372 TYR A N 1
ATOM 3038 C CA . TYR A 1 372 ? 28.442 -15.346 -28.861 1.00 75.44 372 TYR A CA 1
ATOM 3039 C C . TYR A 1 372 ? 29.701 -15.689 -28.062 1.00 75.44 372 TYR A C 1
ATOM 3041 O O . TYR A 1 372 ? 29.971 -16.865 -27.809 1.00 75.44 372 TYR A O 1
ATOM 3049 N N . ASP A 1 373 ? 30.461 -14.670 -27.674 1.00 72.75 373 ASP A N 1
ATOM 3050 C CA . ASP A 1 373 ? 31.595 -14.798 -26.769 1.00 72.75 373 ASP A CA 1
ATOM 3051 C C . ASP A 1 373 ? 31.105 -14.593 -25.323 1.00 72.75 373 ASP A C 1
ATOM 3053 O O . ASP A 1 373 ? 30.745 -13.473 -24.955 1.00 72.75 373 ASP A O 1
ATOM 3057 N N . PRO A 1 374 ? 31.073 -15.643 -24.479 1.00 64.44 374 PRO A N 1
ATOM 3058 C CA . PRO A 1 374 ? 30.584 -15.537 -23.107 1.00 64.44 374 PRO A CA 1
ATOM 3059 C C . PRO A 1 374 ? 31.559 -14.827 -22.156 1.00 64.44 374 PRO A C 1
ATOM 3061 O O . PRO A 1 374 ? 31.178 -14.539 -21.023 1.00 64.44 374 PRO A O 1
ATOM 3064 N N . VAL A 1 375 ? 32.810 -14.580 -22.568 1.00 65.69 375 VAL A N 1
ATOM 3065 C CA . VAL A 1 375 ? 33.802 -13.832 -21.777 1.00 65.69 375 VAL A CA 1
ATOM 3066 C C . VAL A 1 375 ? 33.635 -12.333 -22.005 1.00 65.69 375 VAL A C 1
ATOM 3068 O O . VAL A 1 375 ? 33.694 -11.557 -21.054 1.00 65.69 375 VAL A O 1
ATOM 3071 N N . GLU A 1 376 ? 33.401 -11.933 -23.254 1.00 63.88 376 GLU A N 1
ATOM 3072 C CA . GLU A 1 376 ? 33.152 -10.535 -23.632 1.00 63.88 376 GLU A CA 1
ATOM 3073 C C . GLU A 1 376 ? 31.659 -10.151 -23.595 1.00 63.88 376 GLU A C 1
ATOM 3075 O O . GLU A 1 376 ? 31.325 -8.986 -23.792 1.00 63.88 376 GLU A O 1
ATOM 3080 N N . GLU A 1 377 ? 30.775 -11.125 -23.344 1.00 65.75 377 GLU A N 1
ATOM 3081 C CA . GLU A 1 377 ? 29.308 -11.015 -23.360 1.00 65.75 377 GLU A CA 1
ATOM 3082 C C . GLU A 1 377 ? 28.758 -10.316 -24.623 1.00 65.75 377 GLU A C 1
ATOM 3084 O O . GLU A 1 377 ? 27.826 -9.517 -24.551 1.00 65.75 377 GLU A O 1
ATOM 3089 N N . ARG A 1 378 ? 29.326 -10.615 -25.801 1.00 69.88 378 ARG A N 1
ATOM 3090 C CA . ARG A 1 378 ? 28.916 -10.013 -27.086 1.00 69.88 378 ARG A CA 1
ATOM 3091 C C . ARG A 1 378 ? 28.992 -10.989 -28.256 1.00 69.88 378 ARG A C 1
ATOM 3093 O O . ARG A 1 378 ? 29.725 -11.975 -28.216 1.00 69.88 378 ARG A O 1
ATOM 3100 N N . TRP A 1 379 ? 28.258 -10.699 -29.329 1.00 75.50 379 TRP A N 1
ATOM 3101 C CA . TRP A 1 379 ? 28.380 -11.434 -30.590 1.00 75.50 379 TRP A CA 1
ATOM 3102 C C . TRP A 1 379 ? 29.576 -10.930 -31.404 1.00 75.50 379 TRP A C 1
ATOM 3104 O O . TRP A 1 379 ? 29.642 -9.753 -31.753 1.00 75.50 379 TRP A O 1
ATOM 3114 N N . ASN A 1 380 ? 30.487 -11.843 -31.748 1.00 74.75 380 ASN A N 1
ATOM 3115 C CA . ASN A 1 380 ? 31.680 -11.576 -32.550 1.00 74.75 380 ASN A CA 1
ATOM 3116 C C . ASN A 1 380 ? 31.585 -12.276 -33.917 1.00 74.75 380 ASN A C 1
ATOM 3118 O O . ASN A 1 380 ? 31.008 -13.362 -34.036 1.00 74.75 380 ASN A O 1
ATOM 3122 N N . TYR A 1 381 ? 32.175 -11.677 -34.956 1.00 73.69 381 TYR A N 1
ATOM 3123 C CA . TYR A 1 381 ? 32.298 -12.322 -36.265 1.00 73.69 381 TYR A CA 1
ATOM 3124 C C . TYR A 1 381 ? 33.291 -13.493 -36.177 1.00 73.69 381 TYR A C 1
ATOM 3126 O O . TYR A 1 381 ? 34.485 -13.301 -35.960 1.00 73.69 381 TYR A O 1
ATOM 3134 N N . GLY A 1 382 ? 32.792 -14.719 -36.330 1.00 65.62 382 GLY A N 1
ATOM 3135 C CA . GLY A 1 382 ? 33.548 -15.969 -36.196 1.00 65.62 382 GLY A CA 1
ATOM 3136 C C . GLY A 1 382 ? 34.259 -16.431 -37.473 1.00 65.62 382 GLY A C 1
ATOM 3137 O O . GLY A 1 382 ? 34.861 -17.506 -37.477 1.00 65.62 382 GLY A O 1
ATOM 3138 N N . GLY A 1 383 ? 34.205 -15.641 -38.552 1.00 64.38 383 GLY A N 1
ATOM 3139 C CA . GLY A 1 383 ? 34.797 -15.969 -39.851 1.00 64.38 383 GLY A CA 1
ATOM 3140 C C . GLY A 1 383 ? 33.929 -16.872 -40.743 1.00 64.38 383 GLY A C 1
ATOM 3141 O O . GLY A 1 383 ? 32.829 -17.292 -40.378 1.00 64.38 383 GLY A O 1
ATOM 3142 N N . GLY A 1 384 ? 34.427 -17.152 -41.953 1.00 64.94 384 GLY A N 1
ATOM 3143 C CA . GLY A 1 384 ? 33.750 -17.962 -42.975 1.00 64.94 384 GLY A CA 1
ATOM 3144 C C . GLY A 1 384 ? 34.087 -17.502 -44.399 1.00 64.94 384 GLY A C 1
ATOM 3145 O O . GLY A 1 384 ? 34.564 -16.389 -44.593 1.00 64.94 384 GLY A O 1
ATOM 3146 N N . SER A 1 385 ? 33.862 -18.351 -45.408 1.00 63.47 385 SER A N 1
ATOM 3147 C CA . SER A 1 385 ? 33.987 -17.964 -46.829 1.00 63.47 385 SER A CA 1
ATOM 3148 C C . SER A 1 385 ? 32.706 -17.357 -47.410 1.00 63.47 385 SER A C 1
ATOM 3150 O O . SER A 1 385 ? 32.664 -17.002 -48.587 1.00 63.47 385 SER A O 1
ATOM 3152 N N . GLY A 1 386 ? 31.647 -17.286 -46.606 1.00 73.12 386 GLY A N 1
ATOM 3153 C CA . GLY A 1 386 ? 30.343 -16.800 -47.010 1.00 73.12 386 GLY A CA 1
ATOM 3154 C C . GLY A 1 386 ? 30.107 -15.332 -46.688 1.00 73.12 386 GLY A C 1
ATOM 3155 O O . GLY A 1 386 ? 30.697 -14.788 -45.758 1.00 73.12 386 GLY A O 1
ATOM 3156 N N . LYS A 1 387 ? 29.193 -14.706 -47.433 1.00 82.56 387 LYS A N 1
ATOM 3157 C CA . LYS A 1 387 ? 28.748 -13.336 -47.177 1.00 82.56 387 LYS A CA 1
ATOM 3158 C C . LYS A 1 387 ? 27.965 -13.285 -45.845 1.00 82.56 387 LYS A C 1
ATOM 3160 O O . LYS A 1 387 ? 27.088 -14.133 -45.647 1.00 82.56 387 LYS A O 1
ATOM 3165 N N . PRO A 1 388 ? 28.276 -12.375 -44.906 1.00 88.25 388 PRO A N 1
ATOM 3166 C CA . PRO A 1 388 ? 27.554 -12.280 -43.635 1.00 88.25 388 PRO A CA 1
ATOM 3167 C C . PRO A 1 388 ? 26.081 -11.898 -43.827 1.00 88.25 388 PRO A C 1
ATOM 3169 O O . PRO A 1 388 ? 25.752 -11.124 -44.727 1.00 88.25 388 PRO A O 1
ATOM 3172 N N . LEU A 1 389 ? 25.195 -12.411 -42.969 1.00 89.31 389 LEU A N 1
ATOM 3173 C CA . LEU A 1 389 ? 23.770 -12.057 -42.978 1.00 89.31 389 LEU A CA 1
ATOM 3174 C C . LEU A 1 389 ? 23.587 -10.537 -42.851 1.00 89.31 389 LEU A C 1
ATOM 3176 O O . LEU A 1 389 ? 24.194 -9.924 -41.984 1.00 89.31 389 LEU A O 1
ATOM 3180 N N . GLY A 1 390 ? 22.737 -9.940 -43.687 1.00 91.81 390 GLY A N 1
ATOM 3181 C CA . GLY A 1 390 ? 22.442 -8.505 -43.670 1.00 91.81 390 GLY A CA 1
ATOM 3182 C C . GLY A 1 390 ? 23.515 -7.598 -44.266 1.00 91.81 390 GLY A C 1
ATOM 3183 O O . GLY A 1 390 ? 23.307 -6.388 -44.318 1.00 91.81 390 GLY A O 1
ATOM 3184 N N . SER A 1 391 ? 24.637 -8.140 -44.744 1.00 93.94 391 SER A N 1
ATOM 3185 C CA . SER A 1 391 ? 25.648 -7.337 -45.436 1.00 93.94 391 SER A CA 1
ATOM 3186 C C . SER A 1 391 ? 25.170 -6.907 -46.829 1.00 93.94 391 SER A C 1
ATOM 3188 O O . SER A 1 391 ? 24.474 -7.643 -47.537 1.00 93.94 391 SER A O 1
ATOM 3190 N N . MET A 1 392 ? 25.520 -5.682 -47.217 1.00 95.81 392 MET A N 1
ATOM 3191 C CA . MET A 1 392 ? 25.135 -5.062 -48.482 1.00 95.81 392 MET A CA 1
ATOM 3192 C C . MET A 1 392 ? 25.935 -5.639 -49.650 1.00 95.81 392 MET A C 1
ATOM 3194 O O . MET A 1 392 ? 27.161 -5.760 -49.588 1.00 95.81 392 MET A O 1
ATOM 3198 N N . TYR A 1 393 ? 25.245 -5.914 -50.752 1.00 94.94 393 TYR A N 1
ATOM 3199 C CA . TYR A 1 393 ? 25.880 -6.253 -52.021 1.00 94.94 393 TYR A CA 1
ATOM 3200 C C . TYR A 1 393 ? 26.487 -5.000 -52.670 1.00 94.94 393 TYR A C 1
ATOM 3202 O O . TYR A 1 393 ? 25.841 -3.954 -52.705 1.00 94.94 393 TYR A O 1
ATOM 3210 N N . LYS A 1 394 ? 27.711 -5.095 -53.206 1.00 95.00 394 LYS A N 1
ATOM 3211 C CA . LYS A 1 394 ? 28.370 -4.005 -53.958 1.00 95.00 394 LYS A CA 1
ATOM 3212 C C . LYS A 1 394 ? 29.267 -4.556 -55.067 1.00 95.00 394 LYS A C 1
ATOM 3214 O O . LYS A 1 394 ? 30.019 -5.497 -54.829 1.00 95.00 394 LYS A O 1
ATOM 3219 N N . ASN A 1 395 ? 29.235 -3.946 -56.255 1.00 94.81 395 ASN A N 1
ATOM 3220 C CA . ASN A 1 395 ? 29.986 -4.388 -57.445 1.00 94.81 395 ASN A CA 1
ATOM 3221 C C . ASN A 1 395 ? 29.782 -5.875 -57.803 1.00 94.81 395 ASN A C 1
ATOM 3223 O O . ASN A 1 395 ? 30.718 -6.563 -58.217 1.00 94.81 395 ASN A O 1
ATOM 3227 N N . GLU A 1 396 ? 28.573 -6.397 -57.625 1.00 94.06 396 GLU A N 1
ATOM 3228 C CA . GLU A 1 396 ? 28.277 -7.819 -57.810 1.00 94.06 396 GLU A CA 1
ATOM 3229 C C . GLU A 1 396 ? 26.809 -8.035 -58.219 1.00 94.06 396 GLU A C 1
ATOM 3231 O O . GLU A 1 396 ? 26.038 -7.084 -58.365 1.00 94.06 396 GLU A O 1
ATOM 3236 N N . MET A 1 397 ? 26.431 -9.294 -58.451 1.00 93.56 397 MET A N 1
ATOM 3237 C CA . MET A 1 397 ? 25.059 -9.691 -58.776 1.00 93.56 397 MET A CA 1
ATOM 3238 C C . MET A 1 397 ? 24.352 -10.189 -57.511 1.00 93.56 397 MET A C 1
ATOM 3240 O O . MET A 1 397 ? 24.914 -11.002 -56.774 1.00 93.56 397 MET A O 1
ATOM 3244 N N . THR A 1 398 ? 23.122 -9.742 -57.268 1.00 93.06 398 THR A N 1
ATOM 3245 C CA . THR A 1 398 ? 22.277 -10.268 -56.187 1.00 93.06 398 THR A CA 1
ATOM 3246 C C . THR A 1 398 ? 21.858 -11.721 -56.474 1.00 93.06 398 THR A C 1
ATOM 3248 O O . THR A 1 398 ? 21.862 -12.145 -57.635 1.00 93.06 398 THR A O 1
ATOM 3251 N N . PRO A 1 399 ? 21.467 -12.522 -55.461 1.00 91.19 399 PRO A N 1
ATOM 3252 C CA . PRO A 1 399 ? 21.066 -13.923 -55.651 1.00 91.19 399 PRO A CA 1
ATOM 3253 C C . PRO A 1 399 ? 19.866 -14.114 -56.586 1.00 91.19 399 PRO A C 1
ATOM 3255 O O . PRO A 1 399 ? 19.703 -15.183 -57.170 1.00 91.19 399 PRO A O 1
ATOM 3258 N N . ASP A 1 400 ? 19.032 -13.085 -56.729 1.00 92.31 400 ASP A N 1
ATOM 3259 C CA . ASP A 1 400 ? 17.875 -13.035 -57.621 1.00 92.31 400 ASP A CA 1
ATOM 3260 C C . ASP A 1 400 ? 18.174 -12.404 -58.997 1.00 92.31 400 ASP A C 1
ATOM 3262 O O . ASP A 1 400 ? 17.268 -12.287 -59.821 1.00 92.31 400 ASP A O 1
ATOM 3266 N N . GLY A 1 401 ? 19.441 -12.083 -59.289 1.00 94.25 401 GLY A N 1
ATOM 3267 C CA . GLY A 1 401 ? 19.919 -11.786 -60.642 1.00 94.25 401 GLY A CA 1
ATOM 3268 C C . GLY A 1 401 ? 19.939 -10.311 -61.048 1.00 94.25 401 GLY A C 1
ATOM 3269 O O . GLY A 1 401 ? 19.949 -10.035 -62.248 1.00 94.25 401 GLY A O 1
ATOM 3270 N N . TYR A 1 402 ? 19.970 -9.372 -60.098 1.00 95.62 402 TYR A N 1
ATOM 3271 C CA . TYR A 1 402 ? 20.090 -7.937 -60.382 1.00 95.62 402 TYR A CA 1
ATOM 3272 C C . TYR A 1 402 ? 21.494 -7.410 -60.067 1.00 95.62 402 TYR A C 1
ATOM 3274 O O . TYR A 1 402 ? 22.100 -7.759 -59.055 1.00 95.62 402 TYR A O 1
ATOM 3282 N N . ALA A 1 403 ? 22.023 -6.551 -60.939 1.00 96.50 403 ALA A N 1
ATOM 3283 C CA . ALA A 1 403 ? 23.343 -5.959 -60.755 1.00 96.50 403 ALA A CA 1
ATOM 3284 C C . ALA A 1 403 ? 23.270 -4.723 -59.846 1.00 96.50 403 ALA A C 1
ATOM 3286 O O . ALA A 1 403 ? 22.350 -3.908 -59.971 1.00 96.50 403 ALA A O 1
ATOM 3287 N N . VAL A 1 404 ? 24.266 -4.567 -58.972 1.00 95.62 404 VAL A N 1
ATOM 3288 C CA . VAL A 1 404 ? 24.449 -3.373 -58.135 1.00 95.62 404 VAL A CA 1
ATOM 3289 C C . VAL A 1 404 ? 25.814 -2.726 -58.382 1.00 95.62 404 VAL A C 1
ATOM 3291 O O . VAL A 1 404 ? 26.797 -3.415 -58.664 1.00 95.62 404 VAL A O 1
ATOM 3294 N N . ASP A 1 405 ? 25.879 -1.399 -58.293 1.00 96.50 405 ASP A N 1
ATOM 3295 C CA . ASP A 1 405 ? 27.100 -0.623 -58.533 1.00 96.50 405 ASP A CA 1
ATOM 3296 C C . ASP A 1 405 ? 28.080 -0.634 -57.339 1.00 96.50 405 ASP A C 1
ATOM 3298 O O . ASP A 1 405 ? 27.925 -1.388 -56.371 1.00 96.50 405 ASP A O 1
ATOM 3302 N N . SER A 1 406 ? 29.125 0.197 -57.406 1.00 94.25 406 SER A N 1
ATOM 3303 C CA . SER A 1 406 ? 30.159 0.297 -56.369 1.00 94.25 406 SER A CA 1
ATOM 3304 C C . SER A 1 406 ? 29.668 0.843 -55.037 1.00 94.25 406 SER A C 1
ATOM 3306 O O . SER A 1 406 ? 30.295 0.574 -54.012 1.00 94.25 406 SER A O 1
ATOM 3308 N N . ASP A 1 407 ? 28.551 1.564 -55.056 1.00 94.88 407 ASP A N 1
ATOM 3309 C CA . ASP A 1 407 ? 27.884 2.086 -53.871 1.00 94.88 407 ASP A CA 1
ATOM 3310 C C . ASP A 1 407 ? 26.771 1.133 -53.392 1.00 94.88 407 ASP A C 1
ATOM 3312 O O . ASP A 1 407 ? 26.107 1.423 -52.400 1.00 94.88 407 ASP A O 1
ATOM 3316 N N . GLY A 1 408 ? 26.571 -0.003 -54.075 1.00 94.94 408 GLY A N 1
ATOM 3317 C CA . GLY A 1 408 ? 25.541 -1.003 -53.785 1.00 94.94 408 GLY A CA 1
ATOM 3318 C C . GLY A 1 408 ? 24.161 -0.681 -54.361 1.00 94.94 408 GLY A C 1
ATOM 3319 O O . GLY A 1 408 ? 23.175 -1.318 -53.989 1.00 94.94 408 GLY A O 1
ATOM 3320 N N . VAL A 1 409 ? 24.069 0.301 -55.260 1.00 96.94 409 VAL A N 1
ATOM 3321 C CA . VAL A 1 409 ? 22.805 0.760 -55.841 1.00 96.94 409 VAL A CA 1
ATOM 3322 C C . VAL A 1 409 ? 22.401 -0.135 -57.004 1.00 96.94 409 VAL A C 1
ATOM 3324 O O . VAL A 1 409 ? 23.200 -0.388 -57.903 1.00 96.94 409 VAL A O 1
ATOM 3327 N N . TRP A 1 410 ? 21.143 -0.575 -57.018 1.00 96.50 410 TRP A N 1
ATOM 3328 C CA . TRP A 1 410 ? 20.560 -1.318 -58.135 1.00 96.50 410 TRP A CA 1
ATOM 3329 C C . TRP A 1 410 ? 20.656 -0.548 -59.452 1.00 96.50 410 TRP A C 1
ATOM 3331 O O . TRP A 1 410 ? 20.264 0.618 -59.542 1.00 96.50 410 TRP A O 1
ATOM 3341 N N . ILE A 1 411 ? 21.130 -1.253 -60.475 1.00 94.12 411 ILE A N 1
ATOM 3342 C CA . ILE A 1 411 ? 21.209 -0.783 -61.851 1.00 94.12 411 ILE A CA 1
ATOM 3343 C C . ILE A 1 411 ? 19.962 -1.299 -62.600 1.00 94.12 411 ILE A C 1
ATOM 3345 O O . ILE A 1 411 ? 19.847 -2.517 -62.781 1.00 94.12 411 ILE A O 1
ATOM 3349 N N . PRO A 1 412 ? 19.020 -0.413 -62.983 1.00 83.19 412 PRO A N 1
ATOM 3350 C CA . PRO A 1 412 ? 17.756 -0.794 -63.616 1.00 83.19 412 PRO A CA 1
ATOM 3351 C C . PRO A 1 412 ? 17.882 -1.309 -65.052 1.00 83.19 412 PRO A C 1
ATOM 3353 O O . PRO A 1 412 ? 18.870 -0.961 -65.743 1.00 83.19 412 PRO A O 1
#

pLDDT: mean 81.63, std 17.81, range [25.89, 98.25]

Foldseek 3Di:
DPDCVVVVNDDDDDDDPPDDDDDDDFDKAKEWEFECDDPPRVLTDIAIDIDTAFFFCVPPVNVVVSVPRDDHDQWDADLQQKIWGFDAWAQDAPDRHHDDRRGGDHYHGYIYRYIDIDPVLSVVLLVLLVVLLVVLLVLLPDLQDFPVLSVQSVVLSVQSVCLNVDGRRRHHSVSSNVSSVSNCVSCVVSVVVVVVSVVVFVVQFCVVDDDDDDDDDDDDDDDDDDDDDPTGGQEDEDPRQFHKDFPDADVVGDTWIFTAGSSRDTDECDKHFYWYDAPPVRHTFPLGAIWHHYRVRTTDAAWDADPVRWIWGAHCDPPRNHRHTDAAWDQDPQVRFIWGQHNVPRTTDAAWDDDPNFIWHFAAPAFWDFDQDPSNRYTHGPDGPTDGGRTTDEQDADPVGFGAYRVRTTDD

Organism: NCBI:txid1096246